Protein AF-A0A0V1N0D9-F1 (afdb_monomer)

Nearest PDB structures (foldseek):
  7c7a-assembly1_J  TM=7.549E-01  e=8.498E-12  Saccharomyces cerevisiae S288C
  7c7a-assembly1_I  TM=7.687E-01  e=1.050E-11  Saccharomyces cerevisiae S288C
  6ahu-assembly1_I  TM=8.203E-01  e=7.834E-11  Homo sapiens
  6k0b-assembly1_C  TM=7.118E-01  e=7.961E-06  Methanocaldococcus jannaschii DSM 2661
  3tq6-assembly1_A  TM=4.689E-01  e=1.453E-02  Homo sapiens

Organism: NCBI:txid268474

Secondary structure (DSSP, 8-state):
-----SS----EEEEEEEPTTS-HHHHHHHHHHHHHTS--SEEEEEEEE--------------------PPPPP-PPPHHHHTHHHHHTTT---EEEEEEEEEES-HHHHHHHHT-GGGGG-SEEEEEESSHHHHHHHHH-TT--EEE--TTTT-GGGS-THHHHHHHHTTPEEEEE-HHHHH-HHHHHHHHHHHHHHHHHH-STTEEEE--BSSGGG---HHHHHHHHHHTT--HHHHHHHTTHHHHHHHHHHHHH-SS--GGGGGS-GGGHHHHHHHHHHHHTTSHHHHHHHHHHHHTSSS-SS-HHHHHHHHHHHHHHHTSTT--S-GGG--GGGG--TT--HHHHHHHHHHHHHHH-SS--HHHHHHHHHHHHHHHHHHHS-PPPPPPPHHHHHHHHHHHHHHHH-TTS-HHHHHHHHHHHHHHS-HHHHHHHHHHHHHHHHHHHHHHHHHHHH-HHHHHHHHHHHHHHHHHHHHHHHHHTHHHHHHHHHHHHHHHHHH---HHHHHHHHHHHHHTS-HHHHHHHHHHHHHHHHHHHHHTT--

InterPro domains:
  IPR002738 RNase P subunit p30 [PF01876] (13-244)
  IPR002738 RNase P subunit p30 [PTHR13031] (11-255)
  IPR009071 High mobility group box domain [PF00505] (388-455)
  IPR009071 High mobility group box domain [PS50118] (388-456)
  IPR009071 High mobility group box domain [SM00398] (387-457)
  IPR016195 Polymerase/histidinol phosphatase-like [SSF89550] (31-251)
  IPR036910 High mobility group box domain superfamily [G3DSA:1.10.30.10] (383-483)
  IPR036910 High mobility group box domain superfamily [SSF47095] (384-471)

pLDDT: mean 74.98, std 19.04, range [25.58, 97.12]

Structure (mmCIF, N/CA/C/O backbone):
data_AF-A0A0V1N0D9-F1
#
_entry.id   AF-A0A0V1N0D9-F1
#
loop_
_atom_site.group_PDB
_atom_site.id
_atom_site.type_symbol
_atom_site.label_atom_id
_atom_site.label_alt_id
_atom_site.label_comp_id
_atom_site.label_asym_id
_atom_site.label_entity_id
_atom_site.label_seq_id
_atom_site.pdbx_PDB_ins_code
_atom_site.Cartn_x
_atom_site.Cartn_y
_atom_site.Cartn_z
_atom_site.occupancy
_atom_site.B_iso_or_equiv
_atom_site.auth_seq_id
_atom_site.auth_comp_id
_atom_site.auth_asym_id
_atom_site.auth_atom_id
_atom_site.pdbx_PDB_model_num
ATOM 1 N N . LEU A 1 1 ? 0.203 5.491 32.757 1.00 31.36 1 LEU A N 1
ATOM 2 C CA . LEU A 1 1 ? 0.077 4.025 32.574 1.00 31.36 1 LEU A CA 1
ATOM 3 C C . LEU A 1 1 ? -0.709 3.761 31.301 1.00 31.36 1 LEU A C 1
ATOM 5 O O . LEU A 1 1 ? -1.886 4.087 31.213 1.00 31.36 1 LEU A O 1
ATOM 9 N N . MET A 1 2 ? 0.040 3.353 30.282 1.00 25.98 2 MET A N 1
ATOM 10 C CA . MET A 1 2 ? -0.277 3.448 28.863 1.00 25.98 2 MET A CA 1
ATOM 11 C C . MET A 1 2 ? -1.434 2.546 28.423 1.00 25.98 2 MET A C 1
ATOM 13 O O . MET A 1 2 ? -1.544 1.393 28.830 1.00 25.98 2 MET A O 1
ATOM 17 N N . SER A 1 3 ? -2.256 3.102 27.534 1.00 25.58 3 SER A N 1
ATOM 18 C CA . SER A 1 3 ? -3.221 2.398 26.692 1.00 25.58 3 SER A CA 1
ATOM 19 C C . SER A 1 3 ? -2.537 1.243 25.946 1.00 25.58 3 SER A C 1
ATOM 21 O O . SER A 1 3 ? -1.648 1.484 25.131 1.00 25.58 3 SER A O 1
ATOM 23 N N . ARG A 1 4 ? -2.925 -0.011 26.218 1.00 31.84 4 ARG A N 1
ATOM 24 C CA . ARG A 1 4 ? -2.476 -1.191 25.462 1.00 31.84 4 ARG A CA 1
ATOM 25 C C . ARG A 1 4 ? -3.609 -1.747 24.592 1.00 31.84 4 ARG A C 1
ATOM 27 O O . ARG A 1 4 ? -4.513 -2.415 25.075 1.00 31.84 4 ARG A O 1
ATOM 34 N N . LYS A 1 5 ? -3.467 -1.410 23.306 1.00 32.38 5 LYS A N 1
ATOM 35 C CA . LYS A 1 5 ? -3.566 -2.243 22.094 1.00 32.38 5 LYS A CA 1
ATOM 36 C C . LYS A 1 5 ? -4.901 -2.935 21.779 1.00 32.38 5 LYS A C 1
ATOM 38 O O . LYS A 1 5 ? -5.139 -4.096 22.085 1.00 32.38 5 LYS A O 1
ATOM 43 N N . VAL A 1 6 ? -5.685 -2.193 20.991 1.00 32.34 6 VAL A N 1
ATOM 44 C CA . VAL A 1 6 ? -6.438 -2.671 19.819 1.00 32.34 6 VAL A CA 1
ATOM 45 C C . VAL A 1 6 ? -5.643 -3.762 19.086 1.00 32.34 6 VAL A C 1
ATOM 47 O O . VAL A 1 6 ? -4.434 -3.606 18.898 1.00 32.34 6 VAL A O 1
ATOM 50 N N . GLY A 1 7 ? -6.312 -4.843 18.670 1.00 34.78 7 GLY A N 1
ATOM 51 C CA . GLY A 1 7 ? -5.714 -5.901 17.851 1.00 34.78 7 GLY A CA 1
ATOM 52 C C . GLY A 1 7 ? -4.903 -5.299 16.702 1.00 34.78 7 GLY A C 1
ATOM 53 O O . GLY A 1 7 ? -5.405 -4.452 15.961 1.00 34.78 7 GLY A O 1
ATOM 54 N N . LYS A 1 8 ? -3.618 -5.658 16.620 1.00 49.31 8 LYS A N 1
ATOM 55 C CA . LYS A 1 8 ? -2.676 -5.036 15.689 1.00 49.31 8 LYS A CA 1
ATOM 56 C C . LYS A 1 8 ? -3.176 -5.195 14.255 1.00 49.31 8 LYS A C 1
ATOM 58 O O . LYS A 1 8 ? -3.289 -6.301 13.740 1.00 49.31 8 LYS A O 1
ATOM 63 N N . ASN A 1 9 ? -3.452 -4.073 13.604 1.00 59.94 9 ASN A N 1
ATOM 64 C CA . ASN A 1 9 ? -3.580 -4.019 12.156 1.00 59.94 9 ASN A CA 1
ATOM 65 C C . ASN A 1 9 ? -2.262 -4.522 11.541 1.00 59.94 9 ASN A C 1
ATOM 67 O O . ASN A 1 9 ? -1.198 -4.018 11.897 1.00 59.94 9 ASN A O 1
ATOM 71 N N . ASN A 1 10 ? -2.328 -5.496 10.631 1.00 81.19 10 ASN A N 1
ATOM 72 C CA . ASN A 1 10 ? -1.160 -6.100 9.979 1.00 81.19 10 ASN A CA 1
ATOM 73 C C . ASN A 1 10 ? -0.539 -5.162 8.916 1.00 81.19 10 ASN A C 1
ATOM 75 O O . ASN A 1 10 ? -0.524 -5.465 7.720 1.00 81.19 10 ASN A O 1
ATOM 79 N N . PHE A 1 11 ? -0.085 -3.981 9.338 1.00 92.06 11 PHE A N 1
ATOM 80 C CA . PHE A 1 11 ? 0.574 -3.007 8.472 1.00 92.06 11 PHE A CA 1
ATOM 81 C C . PHE A 1 11 ? 1.955 -3.501 8.047 1.00 92.06 11 PHE A C 1
ATOM 83 O O . PHE A 1 11 ? 2.671 -4.117 8.850 1.00 92.06 11 PHE A O 1
ATOM 90 N N . THR A 1 12 ? 2.305 -3.221 6.791 1.00 94.06 12 THR A N 1
ATOM 91 C CA . THR A 1 12 ? 3.515 -3.721 6.136 1.00 94.06 12 THR A CA 1
ATOM 92 C C . THR A 1 12 ? 4.251 -2.601 5.403 1.00 94.06 12 THR A C 1
ATOM 94 O O . THR A 1 12 ? 3.609 -1.811 4.716 1.00 94.06 12 THR A O 1
ATOM 97 N N . ASP A 1 13 ? 5.580 -2.566 5.512 1.00 96.25 13 ASP A N 1
ATOM 98 C CA . ASP A 1 13 ? 6.455 -1.749 4.658 1.00 96.25 13 ASP A CA 1
ATOM 99 C C . ASP A 1 13 ? 7.518 -2.645 4.006 1.00 96.25 13 ASP A C 1
ATOM 101 O O . ASP A 1 13 ? 8.289 -3.302 4.696 1.00 96.25 13 ASP A O 1
ATOM 105 N N . LEU A 1 14 ? 7.553 -2.709 2.675 1.00 96.31 14 LEU A N 1
ATOM 106 C CA . LEU A 1 14 ? 8.443 -3.617 1.945 1.00 96.31 14 LEU A CA 1
ATOM 107 C C . LEU A 1 14 ? 9.720 -2.947 1.410 1.00 96.31 14 LEU A C 1
ATOM 109 O O . LEU A 1 14 ? 10.366 -3.524 0.536 1.00 96.31 14 LEU A O 1
ATOM 113 N N . ASN A 1 15 ? 10.075 -1.733 1.843 1.00 95.62 15 ASN A N 1
ATOM 114 C CA . ASN A 1 15 ? 11.231 -1.023 1.289 1.00 95.62 15 ASN A CA 1
ATOM 115 C C . ASN A 1 15 ? 11.993 -0.197 2.335 1.00 95.62 15 ASN A C 1
ATOM 117 O O . ASN A 1 15 ? 12.006 1.029 2.277 1.00 95.62 15 ASN A O 1
ATOM 121 N N . ILE A 1 16 ? 12.663 -0.860 3.278 1.00 94.69 16 ILE A N 1
ATOM 122 C CA . ILE A 1 16 ? 13.696 -0.219 4.105 1.00 94.69 16 ILE A CA 1
ATOM 123 C C . ILE A 1 16 ? 15.035 -0.405 3.396 1.00 94.69 16 ILE A C 1
ATOM 125 O O . ILE A 1 16 ? 15.496 -1.531 3.239 1.00 94.69 16 ILE A O 1
ATOM 129 N N . LEU A 1 17 ? 15.646 0.680 2.935 1.00 91.50 17 LEU A N 1
ATOM 130 C CA . LEU A 1 17 ? 16.834 0.635 2.089 1.00 91.50 17 LEU A CA 1
ATOM 131 C C . LEU A 1 17 ? 18.103 0.397 2.920 1.00 91.50 17 LEU A C 1
ATOM 133 O O . LEU A 1 17 ? 18.441 1.210 3.777 1.00 91.50 17 LEU A O 1
ATOM 137 N N . TYR A 1 18 ? 18.834 -0.673 2.605 1.00 90.31 18 TYR A N 1
ATOM 138 C CA . TYR A 1 18 ? 20.176 -0.943 3.113 1.00 90.31 18 TYR A CA 1
ATOM 139 C C . TYR A 1 18 ? 21.231 -0.616 2.056 1.00 90.31 18 TYR A C 1
ATOM 141 O O . TYR A 1 18 ? 21.279 -1.240 0.991 1.00 90.31 18 TYR A O 1
ATOM 149 N N . LYS A 1 19 ? 22.107 0.350 2.352 1.00 81.25 19 LYS A N 1
ATOM 150 C CA . LYS A 1 19 ? 23.294 0.615 1.533 1.00 81.25 19 LYS A CA 1
ATOM 151 C C . LYS A 1 19 ? 24.470 -0.160 2.115 1.00 81.25 19 LYS A C 1
ATOM 153 O O . LYS A 1 19 ? 24.681 -0.149 3.319 1.00 81.25 19 LYS A O 1
ATOM 158 N N . GLN A 1 20 ? 25.281 -0.781 1.260 1.00 71.62 20 GLN A N 1
ATOM 159 C CA . GLN A 1 20 ? 26.414 -1.623 1.685 1.00 71.62 20 GLN A CA 1
ATOM 160 C C . GLN A 1 20 ? 27.439 -0.894 2.577 1.00 71.62 20 GLN A C 1
ATOM 162 O O . GLN A 1 20 ? 28.152 -1.539 3.336 1.00 71.62 20 GLN A O 1
ATOM 167 N N . ASN A 1 21 ? 27.499 0.439 2.497 1.00 72.81 21 ASN A N 1
ATOM 168 C CA . ASN A 1 21 ? 28.399 1.265 3.305 1.00 72.81 21 ASN A CA 1
ATOM 169 C C . ASN A 1 21 ? 27.766 1.754 4.620 1.00 72.81 21 ASN A C 1
ATOM 171 O O . ASN A 1 21 ? 28.446 2.419 5.399 1.00 72.81 21 ASN A O 1
ATOM 175 N N . ASP A 1 22 ? 26.480 1.482 4.852 1.00 73.94 22 ASP A N 1
ATOM 176 C CA . ASP A 1 22 ? 25.791 1.920 6.062 1.00 73.94 22 ASP A CA 1
ATOM 177 C C . ASP A 1 22 ? 26.130 0.994 7.233 1.00 73.94 22 ASP A C 1
ATOM 179 O O . ASP A 1 22 ? 26.269 -0.225 7.083 1.00 73.94 22 ASP A O 1
ATOM 183 N N . SER A 1 23 ? 26.229 1.580 8.427 1.00 81.06 23 SER A N 1
ATOM 184 C CA . SER A 1 23 ? 26.415 0.799 9.645 1.00 81.06 23 SER A CA 1
ATOM 185 C C . SER A 1 23 ? 25.159 -0.034 9.928 1.00 81.06 23 SER A C 1
ATOM 187 O O . SER A 1 23 ? 24.020 0.416 9.751 1.00 81.06 23 SER A O 1
ATOM 189 N N . ARG A 1 24 ? 25.373 -1.278 10.365 1.00 85.62 24 ARG A N 1
ATOM 190 C CA . ARG A 1 24 ? 24.313 -2.256 10.651 1.00 85.62 24 ARG A CA 1
ATOM 191 C C . ARG A 1 24 ? 23.290 -1.702 11.648 1.00 85.62 24 ARG A C 1
ATOM 193 O O . ARG A 1 24 ? 22.090 -1.942 11.514 1.00 85.62 24 ARG A O 1
ATOM 200 N N . GLU A 1 25 ? 23.754 -0.899 12.600 1.00 84.12 25 GLU A N 1
ATOM 201 C CA . GLU A 1 25 ? 22.953 -0.267 13.646 1.00 84.12 25 GLU A CA 1
ATOM 202 C C . GLU A 1 25 ? 21.859 0.658 13.084 1.00 84.12 25 GLU A C 1
ATOM 204 O O . GLU A 1 25 ? 20.765 0.742 13.654 1.00 84.12 25 GLU A O 1
ATOM 209 N N . PHE A 1 26 ? 22.093 1.322 11.947 1.00 85.25 26 PHE A N 1
ATOM 210 C CA . PHE A 1 26 ? 21.089 2.198 11.330 1.00 85.25 26 PHE A CA 1
ATOM 211 C C . PHE A 1 26 ? 19.885 1.420 10.794 1.00 85.25 26 PHE A C 1
ATOM 213 O O . PHE A 1 26 ? 18.738 1.831 10.985 1.00 85.25 26 PHE A O 1
ATOM 220 N N . ILE A 1 27 ? 20.117 0.258 10.187 1.00 88.75 27 ILE A N 1
ATOM 221 C CA . ILE A 1 27 ? 19.031 -0.590 9.684 1.00 88.75 27 ILE A CA 1
ATOM 222 C C . ILE A 1 27 ? 18.249 -1.195 10.842 1.00 88.75 27 ILE A C 1
ATOM 224 O O . ILE A 1 27 ? 17.020 -1.128 10.860 1.00 88.75 27 ILE A O 1
ATOM 228 N N . ILE A 1 28 ? 18.947 -1.705 11.857 1.00 88.56 28 ILE A N 1
ATOM 229 C CA . ILE A 1 28 ? 18.305 -2.283 13.041 1.00 88.56 28 ILE A CA 1
ATOM 230 C C . ILE A 1 28 ? 17.486 -1.234 13.798 1.00 88.56 28 ILE A C 1
ATOM 232 O O . ILE A 1 28 ? 16.351 -1.511 14.189 1.00 88.56 28 ILE A O 1
ATOM 236 N N . SER A 1 29 ? 18.004 -0.015 13.968 1.00 88.31 29 SER A N 1
ATOM 237 C CA . SER A 1 29 ? 17.246 1.077 14.594 1.00 88.31 29 SER A CA 1
ATOM 238 C C . SER A 1 29 ? 16.022 1.485 13.769 1.00 88.31 29 SER A C 1
ATOM 240 O O . SER A 1 29 ? 14.963 1.729 14.346 1.00 88.31 29 SER A O 1
ATOM 242 N N . THR A 1 30 ? 16.115 1.473 12.437 1.00 90.31 30 THR A N 1
ATOM 243 C CA . THR A 1 30 ? 14.974 1.738 11.544 1.00 90.31 30 THR A CA 1
ATOM 244 C C . THR A 1 30 ? 13.904 0.650 11.653 1.00 90.31 30 THR A C 1
ATOM 246 O O . THR A 1 30 ? 12.724 0.970 11.796 1.00 90.31 30 THR A O 1
ATOM 249 N N . ILE A 1 31 ? 14.292 -0.630 11.690 1.00 90.38 31 ILE A N 1
ATOM 250 C CA . ILE A 1 31 ? 13.365 -1.757 11.897 1.00 90.38 31 ILE A CA 1
ATOM 251 C C . ILE A 1 31 ? 12.680 -1.660 13.268 1.00 90.38 31 ILE A C 1
ATOM 253 O O . ILE A 1 31 ? 11.457 -1.796 13.365 1.00 90.38 31 ILE A O 1
ATOM 257 N N . LYS A 1 32 ? 13.451 -1.386 14.331 1.00 88.38 32 LYS A N 1
ATOM 258 C CA . LYS A 1 32 ? 12.915 -1.188 15.687 1.00 88.38 32 LYS A CA 1
ATOM 259 C C . LYS A 1 32 ? 11.910 -0.045 15.718 1.00 88.38 32 LYS A C 1
ATOM 261 O O . LYS A 1 32 ? 10.810 -0.234 16.227 1.00 88.38 32 LYS A O 1
ATOM 266 N N . PHE A 1 33 ? 12.245 1.097 15.125 1.00 89.06 33 PHE A N 1
ATOM 267 C CA . PHE A 1 33 ? 11.356 2.253 15.051 1.00 89.06 33 PHE A CA 1
ATOM 268 C C . PHE A 1 33 ? 10.057 1.939 14.294 1.00 89.06 33 PHE A C 1
ATOM 270 O O . PHE A 1 33 ? 8.966 2.237 14.783 1.00 89.06 33 PHE A O 1
ATOM 277 N N . ALA A 1 34 ? 10.153 1.265 13.142 1.00 90.12 34 ALA A N 1
ATOM 278 C CA . ALA A 1 34 ? 8.991 0.856 12.357 1.00 90.12 34 ALA A CA 1
ATOM 279 C C . ALA A 1 34 ? 8.013 0.004 13.182 1.00 90.12 34 ALA A C 1
ATOM 281 O O . ALA A 1 34 ? 6.801 0.220 13.145 1.00 90.12 34 ALA A O 1
ATOM 282 N N . PHE A 1 35 ? 8.529 -0.948 13.957 1.00 87.00 35 PHE A N 1
ATOM 283 C CA . PHE A 1 35 ? 7.692 -1.842 14.747 1.00 87.00 35 PHE A CA 1
ATOM 284 C C . PHE A 1 35 ? 7.197 -1.222 16.061 1.00 87.00 35 PHE A C 1
ATOM 286 O O . PHE A 1 35 ? 6.007 -1.306 16.375 1.00 87.00 35 PHE A O 1
ATOM 293 N N . GLN A 1 36 ? 8.102 -0.633 16.845 1.00 84.00 36 GLN A N 1
ATOM 294 C CA . GLN A 1 36 ? 7.837 -0.191 18.217 1.00 84.00 36 GLN A CA 1
ATOM 295 C C . GLN A 1 36 ? 7.061 1.127 18.250 1.00 84.00 36 GLN A C 1
ATOM 297 O O . GLN A 1 36 ? 6.089 1.233 18.999 1.00 84.00 36 GLN A O 1
ATOM 302 N N . GLU A 1 37 ? 7.446 2.083 17.402 1.00 85.75 37 GLU A N 1
ATOM 303 C CA . GLU A 1 37 ? 6.897 3.442 17.415 1.00 85.75 37 GLU A CA 1
ATOM 304 C C . GLU A 1 37 ? 5.781 3.619 16.381 1.00 85.75 37 GLU A C 1
ATOM 306 O O . GLU A 1 37 ? 4.728 4.175 16.686 1.00 85.75 37 GLU A O 1
ATOM 311 N N . LEU A 1 38 ? 5.972 3.115 15.155 1.00 87.50 38 LEU A N 1
ATOM 312 C CA . LEU A 1 38 ? 5.009 3.327 14.064 1.00 87.50 38 LEU A CA 1
ATOM 313 C C . LEU A 1 38 ? 3.923 2.245 13.974 1.00 87.50 38 LEU A C 1
ATOM 315 O O . LEU A 1 38 ? 2.852 2.491 13.415 1.00 87.50 38 LEU A O 1
ATOM 319 N N . GLY A 1 39 ? 4.168 1.056 14.527 1.00 87.06 39 GLY A N 1
ATOM 320 C CA . GLY A 1 39 ? 3.199 -0.040 14.558 1.00 87.06 39 GLY A CA 1
ATOM 321 C C . GLY A 1 39 ? 3.146 -0.903 13.293 1.00 87.06 39 GLY A C 1
ATOM 322 O O . GLY A 1 39 ? 2.126 -1.554 13.051 1.00 87.06 39 GLY A O 1
ATOM 323 N N . TYR A 1 40 ? 4.216 -0.942 12.493 1.00 89.31 40 TYR A N 1
ATOM 324 C CA . TYR A 1 40 ? 4.366 -1.944 11.434 1.00 89.31 40 TYR A CA 1
ATOM 325 C C . TYR A 1 40 ? 4.567 -3.333 12.041 1.00 89.31 40 TYR A C 1
ATOM 327 O O . TYR A 1 40 ? 5.259 -3.501 13.036 1.00 89.31 40 TYR A O 1
ATOM 335 N N . SER A 1 41 ? 3.948 -4.347 11.443 1.00 87.81 41 SER A N 1
ATOM 336 C CA . SER A 1 41 ? 4.044 -5.748 11.890 1.00 87.81 41 SER A CA 1
ATOM 337 C C . SER A 1 41 ? 4.952 -6.592 10.999 1.00 87.81 41 SER A C 1
ATOM 339 O O . SER A 1 41 ? 5.417 -7.661 11.386 1.00 87.81 41 SER A O 1
ATOM 341 N N . THR A 1 42 ? 5.168 -6.133 9.770 1.00 90.88 42 THR A N 1
ATOM 342 C CA . THR A 1 42 ? 5.973 -6.809 8.762 1.00 90.88 42 THR A CA 1
ATOM 343 C C . THR A 1 42 ? 6.798 -5.761 8.033 1.00 90.88 42 THR A C 1
ATOM 345 O O . THR A 1 42 ? 6.260 -4.727 7.634 1.00 90.88 42 THR A O 1
ATOM 348 N N . VAL A 1 43 ? 8.093 -6.014 7.879 1.00 94.12 43 VAL A N 1
ATOM 349 C CA . VAL A 1 43 ? 9.003 -5.129 7.150 1.00 94.12 43 VAL A CA 1
ATOM 350 C C . VAL A 1 43 ? 9.880 -5.919 6.184 1.00 94.12 43 VAL A C 1
ATOM 352 O O . VAL A 1 43 ? 10.124 -7.103 6.419 1.00 94.12 43 VAL A O 1
ATOM 355 N N . ALA A 1 44 ? 10.374 -5.287 5.119 1.00 95.38 44 ALA A N 1
ATOM 356 C CA . ALA A 1 44 ? 11.413 -5.873 4.273 1.00 95.38 44 ALA A CA 1
ATOM 357 C C . ALA A 1 44 ? 12.635 -4.957 4.139 1.00 95.38 44 ALA A C 1
ATOM 359 O O . ALA A 1 44 ? 12.500 -3.758 3.889 1.00 95.38 44 ALA A O 1
ATOM 360 N N . VAL A 1 45 ? 13.823 -5.547 4.282 1.00 94.94 45 VAL A N 1
ATOM 361 C CA . VAL A 1 45 ? 15.111 -4.879 4.081 1.00 94.94 45 VAL A CA 1
ATOM 362 C C . VAL A 1 45 ? 15.521 -5.049 2.623 1.00 94.94 45 VAL A C 1
ATOM 364 O O . VAL A 1 45 ? 15.733 -6.166 2.155 1.00 94.94 45 VAL A O 1
ATOM 367 N N . ASN A 1 46 ? 15.596 -3.935 1.906 1.00 94.94 46 ASN A N 1
ATOM 368 C CA . ASN A 1 46 ? 15.903 -3.852 0.489 1.00 94.94 46 ASN A CA 1
ATOM 369 C C . ASN A 1 46 ? 17.397 -3.584 0.263 1.00 94.94 46 ASN A C 1
ATOM 371 O O . ASN A 1 46 ? 17.909 -2.552 0.692 1.00 94.94 46 ASN A O 1
ATOM 375 N N . CYS A 1 47 ? 18.068 -4.471 -0.469 1.00 92.25 47 CYS A N 1
ATOM 376 C CA . CYS A 1 47 ? 19.382 -4.226 -1.057 1.00 92.25 47 CYS A CA 1
ATOM 377 C C . CYS A 1 47 ? 19.211 -3.804 -2.519 1.00 92.25 47 CYS A C 1
ATOM 379 O O . CYS A 1 47 ? 18.403 -4.385 -3.243 1.00 92.25 47 CYS A O 1
ATOM 381 N N . GLU A 1 48 ? 20.006 -2.848 -2.991 1.00 89.56 48 GLU A N 1
ATOM 382 C CA . GLU A 1 48 ? 19.929 -2.401 -4.384 1.00 89.56 48 GLU A CA 1
ATOM 383 C C . GLU A 1 48 ? 21.164 -2.763 -5.180 1.00 89.56 48 GLU A C 1
ATOM 385 O O . GLU A 1 48 ? 22.295 -2.501 -4.768 1.00 89.56 48 GLU A O 1
ATOM 390 N N . GLN A 1 49 ? 20.926 -3.305 -6.370 1.00 85.81 49 GLN A N 1
ATOM 391 C CA . GLN A 1 49 ? 21.948 -3.440 -7.387 1.00 85.81 49 GLN A CA 1
ATOM 392 C C . GLN A 1 49 ? 21.787 -2.309 -8.403 1.00 85.81 49 GLN A C 1
ATOM 394 O O . GLN A 1 49 ? 20.936 -2.367 -9.292 1.00 85.81 49 GLN A O 1
ATOM 399 N N . LEU A 1 50 ? 22.624 -1.279 -8.260 1.00 78.25 50 LEU A N 1
ATOM 400 C CA . LEU A 1 50 ? 22.628 -0.119 -9.149 1.00 78.25 50 LEU A CA 1
ATOM 401 C C . LEU A 1 50 ? 23.290 -0.424 -10.499 1.00 78.25 50 LEU A C 1
ATOM 403 O O . LEU A 1 50 ? 24.177 -1.280 -10.617 1.00 78.25 50 LEU A O 1
ATOM 407 N N . TYR A 1 51 ? 22.871 0.344 -11.503 1.00 65.94 51 TYR A N 1
ATOM 408 C CA . TYR A 1 51 ? 23.433 0.360 -12.846 1.00 65.94 51 TYR A CA 1
ATOM 409 C C . TYR A 1 51 ? 24.766 1.130 -12.859 1.00 65.94 51 TYR A C 1
ATOM 411 O O . TYR A 1 51 ? 24.795 2.345 -12.664 1.00 65.94 51 TYR A O 1
ATOM 419 N N . SER A 1 52 ? 25.895 0.446 -13.075 1.00 48.41 52 SER A N 1
ATOM 420 C CA . SER A 1 52 ? 27.199 1.107 -13.200 1.00 48.41 52 SER A CA 1
ATOM 421 C C . SER A 1 52 ? 27.400 1.621 -14.628 1.00 48.41 52 SER A C 1
ATOM 423 O O . SER A 1 52 ? 27.846 0.876 -15.502 1.00 48.41 52 SER A O 1
ATOM 425 N N . TYR A 1 53 ? 27.109 2.895 -14.883 1.00 40.22 53 TYR A N 1
ATOM 426 C CA . TYR A 1 53 ? 27.577 3.555 -16.102 1.00 40.22 53 TYR A CA 1
ATOM 427 C C . TYR A 1 53 ? 28.976 4.115 -15.839 1.00 40.22 53 TYR A C 1
ATOM 429 O O . TYR A 1 53 ? 29.130 5.161 -15.211 1.00 40.22 53 TYR A O 1
ATOM 437 N N . ALA A 1 54 ? 30.021 3.427 -16.295 1.00 31.88 54 ALA A N 1
ATOM 438 C CA . ALA A 1 54 ? 31.338 4.046 -16.366 1.00 31.88 54 ALA A CA 1
ATOM 439 C C . ALA A 1 54 ? 31.298 5.109 -17.480 1.00 31.88 54 ALA A C 1
ATOM 441 O O . ALA A 1 54 ? 31.524 4.794 -18.646 1.00 31.88 54 ALA A O 1
ATOM 442 N N . LYS A 1 55 ? 30.983 6.370 -17.147 1.00 29.42 55 LYS A N 1
ATOM 443 C CA . LYS A 1 55 ? 31.272 7.490 -18.053 1.00 29.42 55 LYS A CA 1
ATOM 444 C C . LYS A 1 55 ? 32.789 7.635 -18.131 1.00 29.42 55 LYS A C 1
ATOM 446 O O . LYS A 1 55 ? 33.423 8.157 -17.219 1.00 29.42 55 LYS A O 1
ATOM 451 N N . SER A 1 56 ? 33.375 7.163 -19.226 1.00 36.72 56 SER A N 1
ATOM 452 C CA . SER A 1 56 ? 34.732 7.526 -19.616 1.00 36.72 56 SER A CA 1
ATOM 453 C C . SER A 1 56 ? 34.745 8.996 -20.039 1.00 36.72 56 SER A C 1
ATOM 455 O O . SER A 1 56 ? 34.556 9.327 -21.206 1.00 36.72 56 SER A O 1
ATOM 457 N N . SER A 1 57 ? 34.953 9.891 -19.086 1.00 33.16 57 SER A N 1
ATOM 458 C CA . SER A 1 57 ? 35.353 11.267 -19.375 1.00 33.16 57 SER A CA 1
ATOM 459 C C . SER A 1 57 ? 36.318 11.727 -18.294 1.00 33.16 57 SER A C 1
ATOM 461 O O . SER A 1 57 ? 35.957 12.481 -17.397 1.00 33.16 57 SER A O 1
ATOM 463 N N . ASN A 1 58 ? 37.510 11.134 -18.313 1.00 30.92 58 ASN A N 1
ATOM 464 C CA . ASN A 1 58 ? 38.785 11.844 -18.254 1.00 30.92 58 ASN A CA 1
ATOM 465 C C . ASN A 1 58 ? 39.921 10.820 -18.317 1.00 30.92 58 ASN A C 1
ATOM 467 O O . ASN A 1 58 ? 40.007 9.889 -17.515 1.00 30.92 58 ASN A O 1
ATOM 471 N N . ALA A 1 59 ? 40.762 10.983 -19.335 1.00 41.22 59 ALA A N 1
ATOM 472 C CA . ALA A 1 59 ? 42.034 10.301 -19.449 1.00 41.22 59 ALA A CA 1
ATOM 473 C C . ALA A 1 59 ? 42.935 10.687 -18.264 1.00 41.22 59 ALA A C 1
ATOM 475 O O . ALA A 1 59 ? 42.862 11.807 -17.767 1.00 41.22 59 ALA A O 1
ATOM 476 N N . ALA A 1 60 ? 43.799 9.749 -17.872 1.00 37.47 60 ALA A N 1
ATOM 477 C CA . ALA A 1 60 ? 44.781 9.840 -16.791 1.00 37.47 60 ALA A CA 1
ATOM 478 C C . ALA A 1 60 ? 44.232 9.688 -15.358 1.00 37.47 60 ALA A C 1
ATOM 480 O O . ALA A 1 60 ? 44.197 10.641 -14.594 1.00 37.47 60 ALA A O 1
ATOM 481 N N . CYS A 1 61 ? 43.905 8.452 -14.954 1.00 28.42 61 CYS A N 1
ATOM 482 C CA . CYS A 1 61 ? 44.476 7.848 -13.739 1.00 28.42 61 CYS A CA 1
ATOM 483 C C . CYS A 1 61 ? 44.032 6.382 -13.572 1.00 28.42 61 CYS A C 1
ATOM 485 O O . CYS A 1 61 ? 42.855 6.077 -13.415 1.00 28.42 61 CYS A O 1
ATOM 487 N N . SER A 1 62 ? 45.023 5.497 -13.473 1.00 28.92 62 SER A N 1
ATOM 488 C CA . SER A 1 62 ? 44.988 4.187 -12.810 1.00 28.92 62 SER A CA 1
ATOM 489 C C . SER A 1 62 ? 44.156 3.046 -13.420 1.00 28.92 62 SER A C 1
ATOM 491 O O . SER A 1 62 ? 42.933 3.055 -13.511 1.00 28.92 62 SER A O 1
ATOM 493 N N . LYS A 1 63 ? 44.880 1.959 -13.707 1.00 29.83 63 LYS A N 1
ATOM 494 C CA . LYS A 1 63 ? 44.394 0.580 -13.786 1.00 29.83 63 LYS A CA 1
ATOM 495 C C . LYS A 1 63 ? 43.701 0.190 -12.464 1.00 29.83 63 LYS A C 1
ATOM 497 O O . LYS A 1 63 ? 44.292 -0.495 -11.635 1.00 29.83 63 LYS A O 1
ATOM 502 N N . ARG A 1 64 ? 42.460 0.616 -12.231 1.00 31.16 64 ARG A N 1
ATOM 503 C CA . ARG A 1 64 ? 41.579 0.020 -11.217 1.00 31.16 64 ARG A CA 1
ATOM 504 C C . ARG A 1 64 ? 40.557 -0.849 -11.938 1.00 31.16 64 ARG A C 1
ATOM 506 O O . ARG A 1 64 ? 39.800 -0.373 -12.774 1.00 31.16 64 ARG A O 1
ATOM 513 N N . LYS A 1 65 ? 40.651 -2.154 -11.661 1.00 32.28 65 LYS A N 1
ATOM 514 C CA . LYS A 1 65 ? 39.788 -3.254 -12.113 1.00 32.28 65 LYS A CA 1
ATOM 515 C C . LYS A 1 65 ? 38.367 -2.794 -12.461 1.00 32.28 65 LYS A C 1
ATOM 517 O O . LYS A 1 65 ? 37.696 -2.203 -11.622 1.00 32.28 65 LYS A O 1
ATOM 522 N N . ARG A 1 66 ? 37.887 -3.196 -13.644 1.00 34.44 66 ARG A N 1
ATOM 523 C CA . ARG A 1 66 ? 36.457 -3.412 -13.923 1.00 34.44 66 ARG A CA 1
ATOM 524 C C . ARG A 1 66 ? 35.883 -4.290 -12.799 1.00 34.44 66 ARG A C 1
ATOM 526 O O . ARG A 1 66 ? 36.003 -5.509 -12.861 1.00 34.44 66 ARG A O 1
ATOM 533 N N . GLN A 1 67 ? 35.330 -3.697 -11.746 1.00 39.31 67 GLN A N 1
ATOM 534 C CA . GLN A 1 67 ? 34.509 -4.424 -10.783 1.00 39.31 67 GLN A CA 1
ATOM 535 C C . GLN A 1 67 ? 33.131 -4.570 -11.418 1.00 39.31 67 GLN A C 1
ATOM 537 O O . GLN A 1 67 ? 32.320 -3.650 -11.426 1.00 39.31 67 GLN A O 1
ATOM 542 N N . GLN A 1 68 ? 32.923 -5.727 -12.037 1.00 43.56 68 GLN A N 1
ATOM 543 C CA . GLN A 1 68 ? 31.616 -6.224 -12.431 1.00 43.56 68 GLN A CA 1
ATOM 544 C C . GLN A 1 68 ? 30.759 -6.234 -11.160 1.00 43.56 68 GLN A C 1
ATOM 546 O O . GLN A 1 68 ? 31.078 -6.959 -10.221 1.00 43.56 68 GLN A O 1
ATOM 551 N N . SER A 1 69 ? 29.762 -5.352 -11.064 1.00 57.59 69 SER A N 1
ATOM 552 C CA . SER A 1 69 ? 28.964 -5.218 -9.846 1.00 57.59 69 SER A CA 1
ATOM 553 C C . SER A 1 69 ? 28.168 -6.508 -9.622 1.00 57.59 69 SER A C 1
ATOM 555 O O . SER A 1 69 ? 27.238 -6.833 -10.364 1.00 57.59 69 SER A O 1
ATOM 557 N N . SER A 1 70 ? 28.622 -7.316 -8.669 1.00 74.38 70 SER A N 1
ATOM 558 C CA . SER A 1 70 ? 27.991 -8.570 -8.269 1.00 74.38 70 SER A CA 1
ATOM 559 C C . SER A 1 70 ? 26.771 -8.284 -7.400 1.00 74.38 70 SER A C 1
ATOM 561 O O . SER A 1 70 ? 26.813 -7.367 -6.582 1.00 74.38 70 SER A O 1
ATOM 563 N N . VAL A 1 71 ? 25.720 -9.096 -7.547 1.00 84.25 71 VAL A N 1
ATOM 564 C CA . VAL A 1 71 ? 24.511 -9.029 -6.710 1.00 84.25 71 VAL A CA 1
ATOM 565 C C . VAL A 1 71 ? 24.908 -9.062 -5.223 1.00 84.25 71 VAL A C 1
ATOM 567 O O . VAL A 1 71 ? 25.694 -9.938 -4.857 1.00 84.25 71 VAL A O 1
ATOM 570 N N . PRO A 1 72 ? 24.417 -8.130 -4.379 1.00 88.31 72 PRO A N 1
ATOM 571 C CA . PRO A 1 72 ? 24.712 -8.131 -2.948 1.00 88.31 72 PRO A CA 1
ATOM 572 C C . PRO A 1 72 ? 24.197 -9.384 -2.245 1.00 88.31 72 PRO A C 1
ATOM 574 O O . PRO A 1 72 ? 23.265 -10.038 -2.710 1.00 88.31 72 PRO A O 1
ATOM 577 N N . GLU A 1 73 ? 24.771 -9.686 -1.082 1.00 87.50 73 GLU A N 1
ATOM 578 C CA . GLU A 1 73 ? 24.175 -10.660 -0.173 1.00 87.50 73 GLU A CA 1
ATOM 579 C C . GLU A 1 73 ? 22.986 -10.043 0.592 1.00 87.50 73 GLU A C 1
ATOM 581 O O . GLU A 1 73 ? 22.975 -8.835 0.872 1.00 87.50 73 GLU A O 1
ATOM 586 N N . PRO A 1 74 ? 21.959 -10.845 0.932 1.00 89.62 74 PRO A N 1
ATOM 587 C CA . PRO A 1 74 ? 20.852 -10.387 1.762 1.00 89.62 74 PRO A CA 1
ATOM 588 C C . PRO A 1 74 ? 21.318 -9.915 3.140 1.00 89.62 74 PRO A C 1
ATOM 590 O O . PRO A 1 74 ? 22.142 -10.558 3.788 1.00 89.62 74 PRO A O 1
ATOM 593 N N . PHE A 1 75 ? 20.724 -8.829 3.634 1.00 86.38 75 PHE A N 1
ATOM 594 C CA . PHE A 1 75 ? 20.929 -8.407 5.015 1.00 86.38 75 PHE A CA 1
ATOM 595 C C . PHE A 1 75 ? 20.240 -9.391 5.968 1.00 86.38 75 PHE A C 1
ATOM 597 O O . PHE A 1 75 ? 19.011 -9.479 6.005 1.00 86.38 75 PHE A O 1
ATOM 604 N N . VAL A 1 76 ? 21.033 -10.131 6.742 1.00 84.88 76 VAL A N 1
ATOM 605 C CA . VAL A 1 76 ? 20.523 -11.069 7.748 1.00 84.88 76 VAL A CA 1
ATOM 606 C C . VAL A 1 76 ? 20.330 -10.334 9.067 1.00 84.88 76 VAL A C 1
ATOM 608 O O . VAL A 1 76 ? 21.275 -9.755 9.606 1.00 84.88 76 VAL A O 1
ATOM 611 N N . VAL A 1 77 ? 19.107 -10.373 9.590 1.00 82.75 77 VAL A N 1
ATOM 612 C CA . VAL A 1 77 ? 18.745 -9.791 10.885 1.00 82.75 77 VAL A CA 1
ATOM 613 C C . VAL A 1 77 ? 18.844 -10.862 11.959 1.00 82.75 77 VAL A C 1
ATOM 615 O O . VAL A 1 77 ? 18.193 -11.899 11.845 1.00 82.75 77 VAL A O 1
ATOM 618 N N . ASP A 1 78 ? 19.639 -10.614 12.998 1.00 76.69 78 ASP A N 1
ATOM 619 C CA . ASP A 1 78 ? 19.712 -11.523 14.140 1.00 76.69 78 ASP A CA 1
ATOM 620 C C . ASP A 1 78 ? 18.488 -11.298 15.059 1.00 76.69 78 ASP A C 1
ATOM 622 O O . ASP A 1 78 ? 18.232 -10.160 15.472 1.00 76.69 78 ASP A O 1
ATOM 626 N N . PRO A 1 79 ? 17.716 -12.349 15.399 1.00 70.88 79 PRO A N 1
ATOM 627 C CA . PRO A 1 79 ? 16.609 -12.280 16.357 1.00 70.88 79 PRO A CA 1
ATOM 628 C C . PRO A 1 79 ? 16.951 -11.619 17.700 1.00 70.88 79 PRO A C 1
ATOM 630 O O . PRO A 1 79 ? 16.092 -10.980 18.317 1.00 70.88 79 PRO A O 1
ATOM 633 N N . THR A 1 80 ? 18.193 -11.770 18.163 1.00 72.69 80 THR A N 1
ATOM 634 C CA . THR A 1 80 ? 18.651 -11.241 19.455 1.00 72.69 80 THR A CA 1
ATOM 635 C C . THR A 1 80 ? 18.827 -9.724 19.432 1.00 72.69 80 THR A C 1
ATOM 637 O O . THR A 1 80 ? 18.524 -9.056 20.419 1.00 72.69 80 THR A O 1
ATOM 640 N N . GLU A 1 81 ? 19.205 -9.147 18.287 1.00 74.31 81 GLU A N 1
ATOM 641 C CA . GLU A 1 81 ? 19.418 -7.704 18.131 1.00 74.31 81 GLU A CA 1
ATOM 642 C C . GLU A 1 81 ? 18.119 -6.900 18.300 1.00 74.31 81 GLU A C 1
ATOM 644 O O . GLU A 1 81 ? 18.158 -5.733 18.701 1.00 74.31 81 GLU A O 1
ATOM 649 N N . ILE A 1 82 ? 16.962 -7.506 18.004 1.00 71.94 82 ILE A N 1
ATOM 650 C CA . ILE A 1 82 ? 15.637 -6.864 18.059 1.00 71.94 82 ILE A CA 1
ATOM 651 C C . ILE A 1 82 ? 14.862 -7.228 19.340 1.00 71.94 82 ILE A C 1
ATOM 653 O O . ILE A 1 82 ? 13.851 -6.590 19.632 1.00 71.94 82 ILE A O 1
ATOM 657 N N . ASP A 1 83 ? 15.370 -8.175 20.138 1.00 70.06 83 ASP A N 1
ATOM 658 C CA . ASP A 1 83 ? 14.709 -8.710 21.337 1.00 70.06 83 ASP A CA 1
ATOM 659 C C . ASP A 1 83 ? 13.293 -9.235 21.030 1.00 70.06 83 ASP A C 1
ATOM 661 O O . ASP A 1 83 ? 12.283 -8.822 21.603 1.00 70.06 83 ASP A O 1
ATOM 665 N N . LEU A 1 84 ? 13.209 -10.158 20.065 1.00 68.25 84 LEU A N 1
ATOM 666 C CA . LEU A 1 84 ? 11.933 -10.746 19.641 1.00 68.25 84 LEU A CA 1
ATOM 667 C C . LEU A 1 84 ? 11.208 -11.482 20.784 1.00 68.25 84 LEU A C 1
ATOM 669 O O . LEU A 1 84 ? 9.980 -11.500 20.815 1.00 68.25 84 LEU A O 1
ATOM 673 N N . LEU A 1 85 ? 11.938 -12.018 21.767 1.00 62.19 85 LEU A N 1
ATOM 674 C CA . LEU A 1 85 ? 11.377 -12.743 22.915 1.00 62.19 85 LEU A CA 1
ATOM 675 C C . LEU A 1 85 ? 10.524 -11.835 23.817 1.00 62.19 85 LEU A C 1
ATOM 677 O O . LEU A 1 85 ? 9.432 -12.216 24.262 1.00 62.19 85 LEU A O 1
ATOM 681 N N . SER A 1 86 ? 10.969 -10.597 24.062 1.00 62.75 86 SER A N 1
ATOM 682 C CA . SER A 1 86 ? 10.167 -9.640 24.831 1.00 62.75 86 SER A CA 1
ATOM 683 C C . SER A 1 86 ? 8.946 -9.131 24.058 1.00 62.75 86 SER A C 1
ATOM 685 O O . SER A 1 86 ? 7.985 -8.658 24.670 1.00 62.75 86 SER A O 1
ATOM 687 N N . LEU A 1 87 ? 8.943 -9.258 22.728 1.00 65.06 87 LEU A N 1
ATOM 688 C CA . LEU A 1 87 ? 7.791 -8.964 21.875 1.00 65.06 87 LEU A CA 1
ATOM 689 C C . LEU A 1 87 ? 6.782 -10.114 21.880 1.00 65.06 87 LEU A C 1
ATOM 691 O O . LEU A 1 87 ? 5.584 -9.878 22.058 1.00 65.06 87 LEU A O 1
ATOM 695 N N . GLU A 1 88 ? 7.261 -11.351 21.774 1.00 64.31 88 GLU A N 1
ATOM 696 C CA . GLU A 1 88 ? 6.424 -12.551 21.793 1.00 64.31 88 GLU A CA 1
ATOM 697 C C . GLU A 1 88 ? 5.702 -12.730 23.127 1.00 64.31 88 GLU A C 1
ATOM 699 O O . GLU A 1 88 ? 4.500 -12.996 23.142 1.00 64.31 88 GLU A O 1
ATOM 704 N N . SER A 1 89 ? 6.383 -12.472 24.248 1.00 60.91 89 SER A N 1
ATOM 705 C CA . SER A 1 89 ? 5.761 -12.469 25.583 1.00 60.91 89 SER A CA 1
ATOM 706 C C . SER A 1 89 ? 4.643 -11.426 25.738 1.00 60.91 89 SER A C 1
ATOM 708 O O . SER A 1 89 ? 3.777 -11.564 26.600 1.00 60.91 89 SER A O 1
ATOM 710 N N . ARG A 1 90 ? 4.609 -10.396 24.878 1.00 62.22 90 ARG A N 1
ATOM 711 C CA . ARG A 1 90 ? 3.536 -9.386 24.805 1.00 62.22 90 ARG A CA 1
ATOM 712 C C . ARG A 1 90 ? 2.447 -9.743 23.785 1.00 62.22 90 ARG A C 1
ATOM 714 O O . ARG A 1 90 ? 1.529 -8.948 23.589 1.00 62.22 90 ARG A O 1
ATOM 721 N N . GLY A 1 91 ? 2.536 -10.907 23.136 1.00 64.06 91 GLY A N 1
ATOM 722 C CA . GLY A 1 91 ? 1.622 -11.346 22.078 1.00 64.06 91 GLY A CA 1
ATOM 723 C C . GLY A 1 91 ? 1.856 -10.651 20.734 1.00 64.06 91 GLY A C 1
ATOM 724 O O . GLY A 1 91 ? 0.954 -10.594 19.898 1.00 64.06 91 GLY A O 1
ATOM 725 N N . GLU A 1 92 ? 3.040 -10.080 20.517 1.00 67.25 92 GLU A N 1
ATOM 726 C CA . GLU A 1 92 ? 3.369 -9.299 19.330 1.00 67.25 92 GLU A CA 1
ATOM 727 C C . GLU A 1 92 ? 4.415 -10.018 18.477 1.00 67.25 92 GLU A C 1
ATOM 729 O O . GLU A 1 92 ? 5.422 -10.481 18.994 1.00 67.25 92 GLU A O 1
ATOM 734 N N . ARG A 1 93 ? 4.201 -10.082 17.157 1.00 74.00 93 ARG A N 1
ATOM 735 C CA . ARG A 1 93 ? 5.147 -10.702 16.218 1.00 74.00 93 ARG A CA 1
ATOM 736 C C . ARG A 1 93 ? 5.598 -9.694 15.168 1.00 74.00 93 ARG A C 1
ATOM 738 O O . ARG A 1 93 ? 4.759 -9.000 14.592 1.00 74.00 93 ARG A O 1
ATOM 745 N N . LEU A 1 94 ? 6.908 -9.621 14.947 1.00 82.62 94 LEU A N 1
ATOM 746 C CA . LEU A 1 94 ? 7.541 -8.875 13.862 1.00 82.62 94 LEU A CA 1
ATOM 747 C C . LEU A 1 94 ? 8.069 -9.879 12.839 1.00 82.62 94 LEU A C 1
ATOM 749 O O . LEU A 1 94 ? 8.791 -10.799 13.208 1.00 82.62 94 LEU A O 1
ATOM 753 N N . ARG A 1 95 ? 7.732 -9.686 11.564 1.00 86.38 95 ARG A N 1
ATOM 754 C CA . ARG A 1 95 ? 8.328 -10.447 10.458 1.00 86.38 95 ARG A CA 1
ATOM 755 C C . ARG A 1 95 ? 9.244 -9.550 9.645 1.00 86.38 95 ARG A C 1
ATOM 757 O O . ARG A 1 95 ? 8.846 -8.442 9.286 1.00 86.38 95 ARG A O 1
ATOM 764 N N . VAL A 1 96 ? 10.442 -10.042 9.351 1.00 89.88 96 VAL A N 1
ATOM 765 C CA . VAL A 1 96 ? 11.431 -9.333 8.541 1.00 89.88 96 VAL A CA 1
ATOM 766 C C . VAL A 1 96 ? 11.746 -10.170 7.311 1.00 89.88 96 VAL A C 1
ATOM 768 O O . VAL A 1 96 ? 12.119 -11.331 7.438 1.00 89.88 96 VAL A O 1
ATOM 771 N N . PHE A 1 97 ? 11.589 -9.569 6.137 1.00 92.62 97 PHE A N 1
ATOM 772 C CA . PHE A 1 97 ? 11.890 -10.184 4.849 1.00 92.62 97 PHE A CA 1
ATOM 773 C C . PHE A 1 97 ? 13.116 -9.530 4.211 1.00 92.62 97 PHE A C 1
ATOM 775 O O . PHE A 1 97 ? 13.412 -8.355 4.424 1.00 92.62 97 PHE A O 1
ATOM 782 N N . SER A 1 98 ? 13.816 -10.291 3.387 1.00 93.56 98 SER A N 1
ATOM 783 C CA . SER A 1 98 ? 14.896 -9.827 2.529 1.00 93.56 98 SER A CA 1
ATOM 784 C C . SER A 1 98 ? 14.357 -9.477 1.146 1.00 93.56 98 SER A C 1
ATOM 786 O O . SER A 1 98 ? 13.589 -10.228 0.540 1.00 93.56 98 SER A O 1
ATOM 788 N N . ARG A 1 99 ? 14.772 -8.328 0.622 1.00 95.44 99 ARG A N 1
ATOM 789 C CA . ARG A 1 99 ? 14.371 -7.835 -0.691 1.00 95.44 99 ARG A CA 1
ATOM 790 C C . ARG A 1 99 ? 15.594 -7.410 -1.502 1.00 95.44 99 ARG A C 1
ATOM 792 O O . ARG A 1 99 ? 16.516 -6.807 -0.962 1.00 95.44 99 ARG A O 1
ATOM 799 N N . LEU A 1 100 ? 15.571 -7.681 -2.803 1.00 94.81 100 LEU A N 1
ATOM 800 C CA . LEU A 1 100 ? 16.547 -7.190 -3.774 1.00 94.81 100 LEU A CA 1
ATOM 801 C C . LEU A 1 100 ? 15.845 -6.335 -4.827 1.00 94.81 100 LEU A C 1
ATOM 803 O O . LEU A 1 100 ? 14.891 -6.800 -5.444 1.00 94.81 100 LEU A O 1
ATOM 807 N N . THR A 1 101 ? 16.338 -5.123 -5.073 1.00 94.81 101 THR A N 1
ATOM 808 C CA . THR A 1 101 ? 15.904 -4.282 -6.198 1.00 94.81 101 THR A CA 1
ATOM 809 C C . THR A 1 101 ? 16.991 -4.214 -7.267 1.00 94.81 101 THR A C 1
ATOM 811 O O . THR A 1 101 ? 18.121 -3.805 -6.996 1.00 94.81 101 THR A O 1
ATOM 814 N N . LEU A 1 102 ? 16.645 -4.606 -8.494 1.00 92.88 102 LEU A N 1
ATOM 815 C CA . LEU A 1 102 ? 17.526 -4.564 -9.661 1.00 92.88 102 LEU A CA 1
ATOM 816 C C . LEU A 1 102 ? 17.196 -3.343 -10.523 1.00 92.88 102 LEU A C 1
ATOM 818 O O . LEU A 1 102 ? 16.110 -3.276 -11.097 1.00 92.88 102 LEU A O 1
ATOM 822 N N . VAL A 1 103 ? 18.125 -2.395 -10.647 1.00 90.56 103 VAL A N 1
ATOM 823 C CA . VAL A 1 103 ? 17.959 -1.223 -11.523 1.00 90.56 103 VAL A CA 1
ATOM 824 C C . VAL A 1 103 ? 18.597 -1.519 -12.879 1.00 90.56 103 VAL A C 1
ATOM 826 O O . VAL A 1 103 ? 19.813 -1.702 -12.965 1.00 90.56 103 VAL A O 1
ATOM 829 N N . VAL A 1 104 ? 17.789 -1.608 -13.943 1.00 89.00 104 VAL A N 1
ATOM 830 C CA . VAL A 1 104 ? 18.242 -2.136 -15.245 1.00 89.00 104 VAL A CA 1
ATOM 831 C C . VAL A 1 104 ? 17.733 -1.337 -16.449 1.00 89.00 104 VAL A C 1
ATOM 833 O O . VAL A 1 104 ? 16.552 -1.009 -16.567 1.00 89.00 104 VAL A O 1
ATOM 836 N N . SER A 1 105 ? 18.635 -1.092 -17.402 1.00 88.44 105 SER A N 1
ATOM 837 C CA . SER A 1 105 ? 18.334 -0.525 -18.728 1.00 88.44 105 SER A CA 1
ATOM 838 C C . SER A 1 105 ? 18.510 -1.522 -19.881 1.00 88.44 105 SER A C 1
ATOM 840 O O . SER A 1 105 ? 18.096 -1.230 -20.996 1.00 88.44 105 SER A O 1
ATOM 842 N N . SER A 1 106 ? 19.117 -2.688 -19.654 1.00 89.31 106 SER A N 1
ATOM 843 C CA . SER A 1 106 ? 19.354 -3.704 -20.690 1.00 89.31 106 SER A CA 1
ATOM 844 C C . SER A 1 106 ? 18.728 -5.034 -20.282 1.00 89.31 106 SER A C 1
ATOM 846 O O . SER A 1 106 ? 18.771 -5.428 -19.111 1.00 89.31 106 SER A O 1
ATOM 848 N N . VAL A 1 107 ? 18.139 -5.720 -21.264 1.00 92.38 107 VAL A N 1
ATOM 849 C CA . VAL A 1 107 ? 17.498 -7.028 -21.085 1.00 92.38 107 VAL A CA 1
ATOM 850 C C . VAL A 1 107 ? 18.541 -8.103 -20.803 1.00 92.38 107 VAL A C 1
ATOM 852 O O . VAL A 1 107 ? 18.332 -8.950 -19.936 1.00 92.38 107 VAL A O 1
ATOM 855 N N . GLU A 1 108 ? 19.688 -8.038 -21.477 1.00 91.62 108 GLU A N 1
ATOM 856 C CA . GLU A 1 108 ? 20.805 -8.963 -21.284 1.00 91.62 108 GLU A CA 1
ATOM 857 C C . GLU A 1 108 ? 21.284 -8.914 -19.834 1.00 91.62 108 GLU A C 1
ATOM 859 O O . GLU A 1 108 ? 21.424 -9.947 -19.179 1.00 91.62 108 GLU A O 1
ATOM 864 N N . ARG A 1 109 ? 21.452 -7.698 -19.298 1.00 89.38 109 ARG A N 1
ATOM 865 C CA . ARG A 1 109 ? 21.864 -7.503 -17.908 1.00 89.38 109 ARG A CA 1
ATOM 866 C C . ARG A 1 109 ? 20.804 -7.986 -16.923 1.00 89.38 109 ARG A C 1
ATOM 868 O O . ARG A 1 109 ? 21.161 -8.565 -15.902 1.00 89.38 109 ARG A O 1
ATOM 875 N N . LEU A 1 110 ? 19.518 -7.770 -17.210 1.00 91.88 110 LEU A N 1
ATOM 876 C CA . LEU A 1 110 ? 18.435 -8.295 -16.378 1.00 91.88 110 LEU A CA 1
ATOM 877 C C . LEU A 1 110 ? 18.493 -9.827 -16.311 1.00 91.88 110 LEU A C 1
ATOM 879 O O . LEU A 1 110 ? 18.451 -10.381 -15.217 1.00 91.88 110 LEU A O 1
ATOM 883 N N . GLN A 1 111 ? 18.654 -10.509 -17.447 1.00 91.81 111 GLN A N 1
ATOM 884 C CA . GLN A 1 111 ? 18.733 -11.972 -17.484 1.00 91.81 111 GLN A CA 1
ATOM 885 C C . 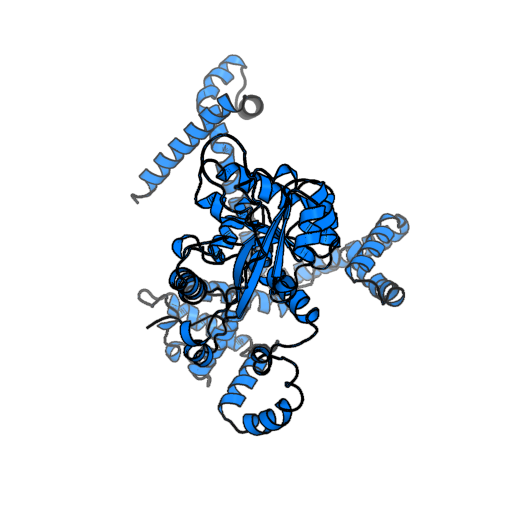GLN A 1 111 ? 20.009 -12.516 -16.828 1.00 91.81 111 GLN A C 1
ATOM 887 O O . GLN A 1 111 ? 19.944 -13.515 -16.108 1.00 91.81 111 GLN A O 1
ATOM 892 N N . GLU A 1 112 ? 21.152 -11.845 -17.003 1.00 90.94 112 GLU A N 1
ATOM 893 C CA . GLU A 1 112 ? 22.400 -12.171 -16.298 1.00 90.94 112 GLU A CA 1
ATOM 894 C C . GLU A 1 112 ? 22.206 -12.089 -14.778 1.00 90.94 112 GLU A C 1
ATOM 896 O O . GLU A 1 112 ? 22.540 -13.028 -14.054 1.00 90.94 112 GLU A O 1
ATOM 901 N N . LEU A 1 113 ? 21.619 -10.987 -14.295 1.00 90.69 113 LEU A N 1
ATOM 902 C CA . LEU A 1 113 ? 21.356 -10.784 -12.874 1.00 90.69 113 LEU A CA 1
ATOM 903 C C . LEU A 1 113 ? 20.382 -11.836 -12.353 1.00 90.69 113 LEU A C 1
ATOM 905 O O . LEU A 1 113 ? 20.718 -12.498 -11.378 1.00 90.69 113 LEU A O 1
ATOM 909 N N . LEU A 1 114 ? 19.247 -12.050 -13.031 1.00 90.69 114 LEU A N 1
ATOM 910 C CA . LEU A 1 114 ? 18.218 -13.034 -12.669 1.00 90.69 114 LEU A CA 1
ATOM 911 C C . LEU A 1 114 ? 18.721 -14.487 -12.637 1.00 90.69 114 LEU A C 1
ATOM 913 O O . LEU A 1 114 ? 18.116 -15.335 -11.977 1.00 90.69 114 LEU A O 1
ATOM 917 N N . SER A 1 115 ? 19.817 -14.779 -13.336 1.00 89.94 115 SER A N 1
ATOM 918 C CA . SER A 1 115 ? 20.465 -16.096 -13.352 1.00 89.94 115 SER A CA 1
ATOM 919 C C . SER A 1 115 ? 21.467 -16.291 -12.206 1.00 89.94 115 SER A C 1
ATOM 921 O O . SER A 1 115 ? 22.000 -17.387 -12.026 1.00 89.94 115 SER A O 1
ATOM 923 N N . ASN A 1 116 ? 21.742 -15.249 -11.416 1.00 89.25 116 ASN A N 1
ATOM 924 C CA . ASN A 1 116 ? 22.663 -15.332 -10.292 1.00 89.25 116 ASN A CA 1
ATOM 925 C C . ASN A 1 116 ? 22.085 -16.207 -9.166 1.00 89.25 116 ASN A C 1
ATOM 927 O O . ASN A 1 116 ? 20.955 -16.013 -8.721 1.00 89.25 116 ASN A O 1
ATOM 931 N N . LYS A 1 117 ? 22.904 -17.127 -8.643 1.00 87.94 117 LYS A N 1
ATOM 932 C CA . LYS A 1 117 ? 22.551 -18.018 -7.525 1.00 87.94 117 LYS A CA 1
ATOM 933 C C . LYS A 1 117 ? 22.125 -17.269 -6.259 1.00 87.94 117 LYS A C 1
ATOM 935 O O . LYS A 1 117 ? 21.354 -17.803 -5.477 1.00 87.94 117 LYS A O 1
ATOM 940 N N . LEU A 1 118 ? 22.597 -16.040 -6.049 1.00 87.81 118 LEU A N 1
ATOM 941 C CA . LEU A 1 118 ? 22.241 -15.244 -4.871 1.00 87.81 118 LEU A CA 1
ATOM 942 C C . LEU A 1 118 ? 20.778 -14.782 -4.873 1.00 87.81 118 LEU A C 1
ATOM 944 O O . LEU A 1 118 ? 20.238 -14.480 -3.814 1.00 87.81 118 LEU A O 1
ATOM 948 N N . ILE A 1 119 ? 20.103 -14.772 -6.025 1.00 88.38 119 ILE A N 1
ATOM 949 C CA . ILE A 1 119 ? 18.703 -14.339 -6.110 1.00 88.38 119 ILE A CA 1
ATOM 950 C C . ILE A 1 119 ? 17.764 -15.267 -5.355 1.00 88.38 119 ILE A C 1
ATOM 952 O O . ILE A 1 119 ? 16.821 -14.783 -4.736 1.00 88.38 119 ILE A O 1
ATOM 956 N N . SER A 1 120 ? 18.047 -16.571 -5.316 1.00 87.19 120 SER A N 1
ATOM 957 C CA . SER A 1 120 ? 17.239 -17.510 -4.531 1.00 87.19 120 SER A CA 1
ATOM 958 C C . SER A 1 120 ? 17.352 -17.296 -3.019 1.00 87.19 120 SER A C 1
ATOM 960 O O . SER A 1 120 ? 16.550 -17.848 -2.271 1.00 87.19 120 SER A O 1
ATOM 962 N N . ASN A 1 121 ? 18.340 -16.520 -2.555 1.00 90.31 121 ASN A N 1
ATOM 963 C CA . ASN A 1 121 ? 18.510 -16.224 -1.132 1.00 90.31 121 ASN A CA 1
ATOM 964 C C . ASN A 1 121 ? 17.610 -15.073 -0.662 1.00 90.31 121 ASN A C 1
ATOM 966 O O . ASN A 1 121 ? 17.366 -14.957 0.542 1.00 90.31 121 ASN A O 1
ATOM 970 N N . TYR A 1 122 ? 17.126 -14.246 -1.591 1.00 92.00 122 TYR A N 1
ATOM 971 C CA . TYR A 1 122 ? 16.193 -13.162 -1.312 1.00 92.00 122 TYR A CA 1
ATOM 972 C C . TYR A 1 122 ? 14.750 -13.664 -1.297 1.00 92.00 122 TYR A C 1
ATOM 974 O O . TYR A 1 122 ? 14.375 -14.561 -2.051 1.00 92.00 122 TYR A O 1
ATOM 982 N N . ASP A 1 123 ? 13.922 -13.057 -0.450 1.00 92.06 123 ASP A N 1
ATOM 983 C CA . ASP A 1 123 ? 12.502 -13.392 -0.375 1.00 92.06 123 ASP A CA 1
ATOM 984 C C . ASP A 1 123 ? 11.721 -12.649 -1.465 1.00 92.06 123 ASP A C 1
ATOM 986 O O . ASP A 1 123 ? 10.896 -13.239 -2.153 1.00 92.06 123 ASP A O 1
ATOM 990 N N . ILE A 1 124 ? 12.010 -11.362 -1.662 1.00 95.50 124 ILE A N 1
ATOM 991 C CA . ILE A 1 124 ? 11.323 -10.515 -2.639 1.00 95.50 124 ILE A CA 1
ATOM 992 C C . ILE A 1 124 ? 12.314 -10.019 -3.690 1.00 95.50 124 ILE A C 1
ATOM 994 O O . ILE A 1 124 ? 13.337 -9.419 -3.367 1.00 95.50 124 ILE A O 1
ATOM 998 N N . ILE A 1 125 ? 11.954 -10.189 -4.960 1.00 95.75 125 ILE A N 1
ATOM 999 C CA . ILE A 1 125 ? 12.694 -9.641 -6.104 1.00 95.75 125 ILE A CA 1
ATOM 1000 C C . ILE A 1 125 ? 11.892 -8.515 -6.744 1.00 95.75 125 ILE A C 1
ATOM 1002 O O . ILE A 1 125 ? 10.771 -8.724 -7.217 1.00 95.75 125 ILE A O 1
ATOM 1006 N N . ALA A 1 126 ? 12.496 -7.335 -6.766 1.00 96.62 126 ALA A N 1
ATOM 1007 C CA . ALA A 1 126 ? 11.985 -6.112 -7.350 1.00 96.62 126 ALA A CA 1
ATOM 1008 C C . ALA A 1 126 ? 12.833 -5.693 -8.552 1.00 96.62 126 ALA A C 1
ATOM 1010 O O . ALA A 1 126 ? 14.057 -5.835 -8.537 1.00 96.62 126 ALA A O 1
ATOM 1011 N N . VAL A 1 127 ? 12.201 -5.126 -9.577 1.00 95.56 127 VAL A N 1
ATOM 1012 C CA . VAL A 1 127 ? 12.908 -4.545 -10.726 1.00 95.56 127 VAL A CA 1
ATOM 1013 C C . VAL A 1 127 ? 12.510 -3.084 -10.890 1.00 95.56 127 VAL A C 1
ATOM 1015 O O . VAL A 1 127 ? 11.330 -2.746 -10.854 1.00 95.56 127 VAL A O 1
ATOM 1018 N N . CYS A 1 128 ? 13.506 -2.224 -11.080 1.00 93.69 128 CYS A N 1
ATOM 1019 C CA . CYS A 1 128 ? 13.340 -0.841 -11.502 1.00 93.69 128 CYS A CA 1
ATOM 1020 C C . CYS A 1 128 ? 13.731 -0.731 -12.986 1.00 93.69 128 CYS A C 1
ATOM 1022 O O . CYS A 1 128 ? 14.923 -0.599 -13.297 1.00 93.69 128 CYS A O 1
ATOM 1024 N N . PRO A 1 129 ? 12.765 -0.835 -13.914 1.00 92.81 129 PRO A N 1
ATOM 1025 C CA . PRO A 1 129 ? 13.041 -0.715 -15.338 1.00 92.81 129 PRO A CA 1
ATOM 1026 C C . PRO A 1 129 ? 13.314 0.747 -15.713 1.00 92.81 129 PRO A C 1
ATOM 1028 O O . PRO A 1 129 ? 12.607 1.654 -15.273 1.00 92.81 129 PRO A O 1
ATOM 1031 N N . LEU A 1 130 ? 14.344 0.976 -16.532 1.00 89.88 130 LEU A N 1
ATOM 1032 C CA . LEU A 1 130 ? 14.695 2.305 -17.055 1.00 89.88 130 LEU A CA 1
ATOM 1033 C C . LEU A 1 130 ? 14.177 2.556 -18.481 1.00 89.88 130 LEU A C 1
ATOM 1035 O O . LEU A 1 130 ? 14.355 3.647 -19.013 1.00 89.88 130 LEU A O 1
ATOM 1039 N N . ASN A 1 131 ? 13.567 1.555 -19.120 1.00 89.69 131 ASN A N 1
ATOM 1040 C CA . ASN A 1 131 ? 12.910 1.691 -20.418 1.00 89.69 131 ASN A CA 1
ATOM 1041 C C . ASN A 1 131 ? 11.755 0.691 -20.566 1.00 89.69 131 ASN A C 1
ATOM 1043 O O . ASN A 1 131 ? 11.576 -0.213 -19.751 1.00 89.69 131 ASN A O 1
ATOM 1047 N N . GLU A 1 132 ? 10.969 0.864 -21.626 1.00 92.25 132 GLU A N 1
ATOM 1048 C CA . GLU A 1 132 ? 9.786 0.041 -21.902 1.00 92.25 132 GLU A CA 1
ATOM 1049 C C . GLU A 1 132 ? 10.132 -1.436 -22.136 1.00 92.25 132 GLU A C 1
ATOM 1051 O O . GLU A 1 132 ? 9.424 -2.321 -21.669 1.00 92.25 132 GLU A O 1
ATOM 1056 N N . ILE A 1 133 ? 11.259 -1.717 -22.795 1.00 93.38 133 ILE A N 1
ATOM 1057 C CA . ILE A 1 133 ? 11.663 -3.088 -23.131 1.00 93.38 133 ILE A CA 1
ATOM 1058 C C . ILE A 1 133 ? 12.003 -3.871 -21.856 1.00 93.38 133 ILE A C 1
ATOM 1060 O O . ILE A 1 133 ? 11.558 -5.006 -21.681 1.00 93.38 133 ILE A O 1
ATOM 1064 N N . THR A 1 134 ? 12.768 -3.277 -20.933 1.00 93.50 134 THR A N 1
ATOM 1065 C CA . THR A 1 134 ? 13.076 -3.930 -19.655 1.00 93.50 134 THR A CA 1
ATOM 1066 C C . THR A 1 134 ? 11.848 -4.056 -18.767 1.00 93.50 134 THR A C 1
ATOM 1068 O O . THR A 1 134 ? 11.758 -5.033 -18.025 1.00 93.50 134 THR A O 1
ATOM 1071 N N . PHE A 1 135 ? 10.888 -3.130 -18.869 1.00 95.31 135 PHE A N 1
ATOM 1072 C CA . PHE A 1 135 ? 9.597 -3.256 -18.197 1.00 95.31 135 PHE A CA 1
ATOM 1073 C C . PHE A 1 135 ? 8.840 -4.491 -18.682 1.00 95.31 135 PHE A C 1
ATOM 1075 O O . PHE A 1 135 ? 8.461 -5.316 -17.855 1.00 95.31 135 PHE A O 1
ATOM 1082 N N . ASP A 1 136 ? 8.659 -4.655 -19.994 1.00 94.94 136 ASP A N 1
ATOM 1083 C CA . ASP A 1 136 ? 7.849 -5.740 -20.561 1.00 94.94 136 ASP A CA 1
ATOM 1084 C C . ASP A 1 136 ? 8.454 -7.125 -20.249 1.00 94.94 136 ASP A C 1
ATOM 1086 O O . ASP A 1 136 ? 7.745 -8.065 -19.865 1.00 94.94 136 ASP A O 1
ATOM 1090 N N . VAL A 1 137 ? 9.788 -7.239 -20.303 1.00 96.25 137 VAL A N 1
ATOM 1091 C CA . VAL A 1 137 ? 10.499 -8.467 -19.910 1.00 96.25 137 VAL A CA 1
ATOM 1092 C C . VAL A 1 137 ? 10.360 -8.737 -18.409 1.00 96.25 137 VAL A C 1
ATOM 1094 O O . VAL A 1 137 ? 10.047 -9.861 -18.016 1.00 96.25 137 VAL A O 1
ATOM 1097 N N . ALA A 1 138 ? 10.549 -7.727 -17.555 1.00 96.06 138 ALA A N 1
ATOM 1098 C CA . ALA A 1 138 ? 10.417 -7.890 -16.106 1.00 96.06 138 ALA A CA 1
ATOM 1099 C C . ALA A 1 138 ? 8.971 -8.197 -15.678 1.00 96.06 138 ALA A C 1
ATOM 1101 O O . ALA A 1 138 ? 8.750 -8.976 -14.753 1.00 96.06 138 ALA A O 1
ATOM 1102 N N . ALA A 1 139 ? 7.984 -7.623 -16.368 1.00 95.50 139 ALA A N 1
ATOM 1103 C CA . ALA A 1 139 ? 6.565 -7.874 -16.144 1.00 95.50 139 ALA A CA 1
ATOM 1104 C C . ALA A 1 139 ? 6.163 -9.318 -16.482 1.00 95.50 139 ALA A C 1
ATOM 1106 O O . ALA A 1 139 ? 5.221 -9.853 -15.893 1.00 95.50 139 ALA A O 1
ATOM 1107 N N . SER A 1 140 ? 6.879 -9.951 -17.412 1.00 95.06 140 SER A N 1
ATOM 1108 C CA . SER A 1 140 ? 6.621 -11.321 -17.864 1.00 95.06 140 SER A CA 1
ATOM 1109 C C . SER A 1 140 ? 7.403 -12.378 -17.076 1.00 95.06 140 SER A C 1
ATOM 1111 O O . SER A 1 140 ? 6.978 -13.529 -17.006 1.00 95.06 140 SER A O 1
ATOM 1113 N N . ASP A 1 141 ? 8.532 -12.018 -16.455 1.00 94.00 141 ASP A N 1
ATOM 1114 C CA . ASP A 1 141 ? 9.392 -12.981 -15.760 1.00 94.00 141 ASP A CA 1
ATOM 1115 C C . ASP A 1 141 ? 8.769 -13.455 -14.429 1.00 94.00 141 ASP A C 1
ATOM 1117 O O . ASP A 1 141 ? 8.461 -12.630 -13.564 1.00 94.00 141 ASP A O 1
ATOM 1121 N N . PRO A 1 142 ? 8.591 -14.768 -14.196 1.00 90.69 142 PRO A N 1
ATOM 1122 C CA . PRO A 1 142 ? 7.950 -15.288 -12.986 1.00 90.69 142 PRO A CA 1
ATOM 1123 C C . PRO A 1 142 ? 8.750 -15.037 -11.700 1.00 90.69 142 PRO A C 1
ATOM 1125 O O . PRO A 1 142 ? 8.154 -15.013 -10.627 1.00 90.69 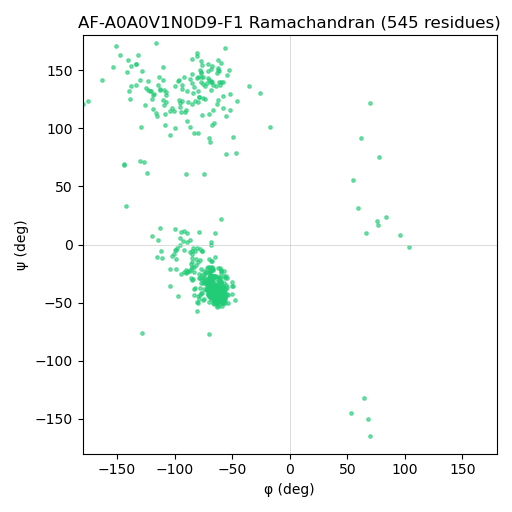142 PRO A O 1
ATOM 1128 N N . ARG A 1 143 ? 10.069 -14.817 -11.786 1.00 91.31 143 ARG A N 1
ATOM 1129 C CA . ARG A 1 143 ? 10.940 -14.574 -10.620 1.00 91.31 143 ARG A CA 1
ATOM 1130 C C . ARG A 1 143 ? 10.800 -13.158 -10.067 1.00 91.31 143 ARG A C 1
ATOM 1132 O O . ARG A 1 143 ? 11.172 -12.908 -8.924 1.00 91.31 143 ARG A O 1
ATOM 1139 N N . VAL A 1 144 ? 10.304 -12.221 -10.875 1.00 94.75 144 VAL A N 1
ATOM 1140 C CA . VAL A 1 144 ? 10.081 -10.827 -10.477 1.00 94.75 144 VAL A CA 1
ATOM 1141 C C . VAL A 1 144 ? 8.725 -10.721 -9.787 1.00 94.75 144 VAL A C 1
ATOM 1143 O O . VAL A 1 144 ? 7.720 -11.185 -10.315 1.00 94.75 144 VAL A O 1
ATOM 1146 N N . HIS A 1 145 ? 8.671 -10.097 -8.614 1.00 94.94 145 HIS A N 1
ATOM 1147 C CA . HIS A 1 145 ? 7.443 -9.994 -7.815 1.00 94.94 145 HIS A CA 1
ATOM 1148 C C . HIS A 1 145 ? 6.821 -8.601 -7.903 1.00 94.94 145 HIS A C 1
ATOM 1150 O O . HIS A 1 145 ? 5.597 -8.452 -7.908 1.00 94.94 145 HIS A O 1
ATOM 1156 N N . LEU A 1 146 ? 7.665 -7.571 -7.980 1.00 95.31 146 LEU A N 1
ATOM 1157 C CA . LEU A 1 146 ? 7.224 -6.185 -8.023 1.00 95.31 146 LEU A CA 1
ATOM 1158 C C . LEU A 1 146 ? 8.072 -5.338 -8.974 1.00 95.31 146 LEU A C 1
ATOM 1160 O O . LEU A 1 146 ? 9.268 -5.577 -9.153 1.00 95.31 146 LEU A O 1
ATOM 1164 N N . LEU A 1 147 ? 7.435 -4.335 -9.568 1.00 95.94 147 LEU A N 1
ATOM 1165 C CA . LEU A 1 147 ? 8.065 -3.316 -10.397 1.00 95.94 147 LEU A CA 1
ATOM 1166 C C . LEU A 1 147 ? 8.028 -1.997 -9.634 1.00 95.94 147 LEU A C 1
ATOM 1168 O O . LEU A 1 147 ? 6.956 -1.558 -9.224 1.00 95.94 147 LEU A O 1
ATOM 1172 N N . THR A 1 148 ? 9.182 -1.371 -9.435 1.00 93.31 148 THR A N 1
ATOM 1173 C CA . THR A 1 148 ? 9.292 -0.123 -8.669 1.00 93.31 148 THR A CA 1
ATOM 1174 C C . THR A 1 148 ? 9.632 1.051 -9.567 1.00 93.31 148 THR A C 1
ATOM 1176 O O . THR A 1 148 ? 10.459 0.942 -10.471 1.00 93.31 148 THR A O 1
ATOM 1179 N N . THR A 1 149 ? 9.024 2.197 -9.278 1.00 82.06 149 THR A N 1
ATOM 1180 C CA . THR A 1 149 ? 9.468 3.490 -9.806 1.00 82.06 149 THR A CA 1
ATOM 1181 C C . THR A 1 149 ? 10.701 3.950 -9.032 1.00 82.06 149 THR A C 1
ATOM 1183 O O . THR A 1 149 ? 10.707 3.829 -7.802 1.00 82.06 149 THR A O 1
ATOM 1186 N N . ASP A 1 150 ? 11.699 4.524 -9.698 1.00 72.94 150 ASP A N 1
ATOM 1187 C CA . ASP A 1 150 ? 12.784 5.235 -9.020 1.00 72.94 150 ASP A CA 1
ATOM 1188 C C . ASP A 1 150 ? 12.707 6.699 -9.418 1.00 72.94 150 ASP A C 1
ATOM 1190 O O . ASP A 1 150 ? 12.981 7.074 -10.545 1.00 72.94 150 ASP A O 1
ATOM 1194 N N . VAL A 1 151 ? 12.336 7.549 -8.469 1.00 60.81 151 VAL A N 1
ATOM 1195 C CA . VAL A 1 151 ? 12.174 8.984 -8.720 1.00 60.81 151 VAL A CA 1
ATOM 1196 C C . VAL A 1 151 ? 13.516 9.665 -9.021 1.00 60.81 151 VAL A C 1
ATOM 1198 O O . VAL A 1 151 ? 13.547 10.754 -9.583 1.00 60.81 151 VAL A O 1
ATOM 1201 N N . THR A 1 152 ? 14.638 9.044 -8.647 1.00 59.81 152 THR A N 1
ATOM 1202 C CA . THR A 1 152 ? 15.976 9.592 -8.912 1.00 59.81 152 THR A CA 1
ATOM 1203 C C . THR A 1 152 ? 16.433 9.377 -10.355 1.00 59.81 152 THR A C 1
ATOM 1205 O O . THR A 1 152 ? 17.394 10.008 -10.796 1.00 59.81 152 THR A O 1
ATOM 1208 N N . VAL A 1 153 ? 15.736 8.521 -11.102 1.00 63.94 153 VAL A N 1
ATOM 1209 C CA . VAL A 1 153 ? 16.023 8.199 -12.495 1.00 63.94 153 VAL A CA 1
ATOM 1210 C C . VAL A 1 153 ? 14.712 8.358 -13.242 1.00 63.94 153 VAL A C 1
ATOM 1212 O O . VAL A 1 153 ? 13.887 7.473 -13.122 1.00 63.94 153 VAL A O 1
ATOM 1215 N N . ASP A 1 154 ? 14.501 9.470 -13.952 1.00 66.19 154 ASP A N 1
ATOM 1216 C CA . ASP A 1 154 ? 13.263 9.823 -14.682 1.00 66.19 154 ASP A CA 1
ATOM 1217 C C . ASP A 1 154 ? 12.701 8.663 -15.542 1.00 66.19 154 ASP A C 1
ATOM 1219 O O . ASP A 1 154 ? 12.921 8.568 -16.749 1.00 66.19 154 ASP A O 1
ATOM 1223 N N . ASN A 1 155 ? 12.016 7.720 -14.888 1.00 71.88 155 ASN A N 1
ATOM 1224 C CA . ASN A 1 155 ? 11.519 6.466 -15.449 1.00 71.88 155 ASN A CA 1
ATOM 1225 C C . ASN A 1 155 ? 9.999 6.378 -15.348 1.00 71.88 155 ASN A C 1
ATOM 1227 O O . ASN A 1 155 ? 9.401 5.353 -15.670 1.00 71.88 155 ASN A O 1
ATOM 1231 N N . PHE A 1 156 ? 9.351 7.464 -14.933 1.00 75.06 156 PHE A N 1
ATOM 1232 C CA . PHE A 1 156 ? 7.905 7.537 -14.805 1.00 75.06 156 PHE A CA 1
ATOM 1233 C C . PHE A 1 156 ? 7.185 7.358 -16.138 1.00 75.06 156 PHE A C 1
ATOM 1235 O O . PHE A 1 156 ? 6.086 6.806 -16.159 1.00 75.06 156 PHE A O 1
ATOM 1242 N N . SER A 1 157 ? 7.826 7.760 -17.237 1.00 79.06 157 SER A N 1
ATOM 1243 C CA . SER A 1 157 ? 7.345 7.548 -18.605 1.00 79.06 157 SER A CA 1
ATOM 1244 C C . SER A 1 157 ? 7.167 6.066 -18.959 1.00 79.06 157 SER A C 1
ATOM 1246 O O . SER A 1 157 ? 6.340 5.736 -19.803 1.00 79.06 157 SER A O 1
ATOM 1248 N N . VAL A 1 158 ? 7.883 5.163 -18.279 1.00 85.62 158 VAL A N 1
ATOM 1249 C CA . VAL A 1 158 ? 7.778 3.709 -18.474 1.00 85.62 158 VAL A CA 1
ATOM 1250 C C . VAL A 1 158 ? 6.484 3.152 -17.863 1.00 85.62 158 VAL A C 1
ATOM 1252 O O . VAL A 1 158 ? 5.918 2.178 -18.359 1.00 85.62 158 VAL A O 1
ATOM 1255 N N . PHE A 1 159 ? 5.976 3.779 -16.800 1.00 87.94 159 PHE A N 1
ATOM 1256 C CA . PHE A 1 159 ? 4.813 3.315 -16.041 1.00 87.94 159 PHE A CA 1
ATOM 1257 C C . PHE A 1 159 ? 3.512 3.898 -16.604 1.00 87.94 159 PHE A C 1
ATOM 1259 O O . PHE A 1 159 ? 2.773 4.616 -15.924 1.00 87.94 159 PHE A O 1
ATOM 1266 N N . GLU A 1 160 ? 3.221 3.583 -17.868 1.00 84.25 160 GLU A N 1
ATOM 1267 C CA . GLU A 1 160 ? 2.083 4.143 -18.596 1.00 84.25 160 GLU A CA 1
ATOM 1268 C C . GLU A 1 160 ? 1.323 3.112 -19.447 1.00 84.25 160 GLU A C 1
ATOM 1270 O O . GLU A 1 160 ? 1.864 2.112 -19.920 1.00 84.25 160 GLU A O 1
ATOM 1275 N N . GLY A 1 161 ? 0.034 3.385 -19.674 1.00 86.38 161 GLY A N 1
ATOM 1276 C CA . GLY A 1 161 ? -0.785 2.667 -20.651 1.00 86.38 161 GLY A CA 1
ATOM 1277 C C . GLY A 1 161 ? -1.081 1.205 -20.301 1.00 86.38 161 GLY A C 1
ATOM 1278 O O . GLY A 1 161 ? -1.190 0.818 -19.137 1.00 86.38 161 GLY A O 1
ATOM 1279 N N . ASN A 1 162 ? -1.250 0.384 -21.342 1.00 89.38 162 ASN A N 1
ATOM 1280 C CA . ASN A 1 162 ? -1.703 -1.006 -21.215 1.00 89.38 162 ASN A CA 1
ATOM 1281 C C . ASN A 1 162 ? -0.681 -1.935 -20.540 1.00 89.38 162 ASN A C 1
ATOM 1283 O O . ASN A 1 162 ? -1.083 -2.943 -19.960 1.00 89.38 162 ASN A O 1
ATOM 1287 N N . ARG A 1 163 ? 0.608 -1.577 -20.546 1.00 91.69 163 ARG A N 1
ATOM 1288 C CA . ARG A 1 163 ? 1.685 -2.370 -19.930 1.00 91.69 163 ARG A CA 1
ATOM 1289 C C . ARG A 1 163 ? 1.481 -2.565 -18.431 1.00 91.69 163 ARG A C 1
ATOM 1291 O O . ARG A 1 163 ? 1.710 -3.649 -17.904 1.00 91.69 163 ARG A O 1
ATOM 1298 N N . LEU A 1 164 ? 0.954 -1.549 -17.743 1.00 93.31 164 LEU A N 1
ATOM 1299 C CA . LEU A 1 164 ? 0.610 -1.659 -16.325 1.00 93.31 164 LEU A CA 1
ATOM 1300 C C . LEU A 1 164 ? -0.473 -2.723 -16.080 1.00 93.31 164 LEU A C 1
ATOM 1302 O O . LEU A 1 164 ? -0.381 -3.493 -15.126 1.00 93.31 164 LEU A O 1
ATOM 1306 N N . HIS A 1 165 ? -1.490 -2.795 -16.944 1.00 93.56 165 HIS A N 1
ATOM 1307 C CA . HIS A 1 165 ? -2.531 -3.819 -16.838 1.00 93.56 165 HIS A CA 1
ATOM 1308 C C . HIS A 1 165 ? -1.987 -5.223 -17.095 1.00 93.56 165 HIS A C 1
ATOM 1310 O O . HIS A 1 165 ? -2.422 -6.171 -16.444 1.00 93.56 165 HIS A O 1
ATOM 1316 N N . GLU A 1 166 ? -1.058 -5.357 -18.037 1.00 93.12 166 GLU A N 1
ATOM 1317 C CA . GLU A 1 166 ? -0.399 -6.623 -18.344 1.00 93.12 166 GLU A CA 1
ATOM 1318 C C . GLU A 1 166 ? 0.489 -7.098 -17.193 1.00 93.12 166 GLU A C 1
ATOM 1320 O O . GLU A 1 166 ? 0.347 -8.238 -16.754 1.00 93.12 166 GLU A O 1
ATOM 1325 N N . ALA A 1 167 ? 1.293 -6.208 -16.607 1.00 94.81 167 ALA A N 1
ATOM 1326 C CA . ALA A 1 167 ? 2.089 -6.516 -15.422 1.00 94.81 167 ALA A CA 1
ATOM 1327 C C . ALA A 1 167 ? 1.213 -7.012 -14.257 1.00 94.81 167 ALA A C 1
ATOM 1329 O O . ALA A 1 167 ? 1.488 -8.058 -13.670 1.00 94.81 167 ALA A O 1
ATOM 1330 N N . VAL A 1 168 ? 0.105 -6.320 -13.966 1.00 94.31 168 VAL A N 1
ATOM 1331 C CA . VAL A 1 168 ? -0.832 -6.742 -12.909 1.00 94.31 168 VAL A CA 1
ATOM 1332 C C . VAL A 1 168 ? -1.515 -8.071 -13.254 1.00 94.31 168 VAL A C 1
ATOM 1334 O O . VAL A 1 168 ? -1.708 -8.908 -12.373 1.00 94.31 168 VAL A O 1
ATOM 1337 N N . ARG A 1 169 ? -1.847 -8.313 -14.530 1.00 92.81 169 ARG A N 1
ATOM 1338 C CA . ARG A 1 169 ? -2.403 -9.599 -14.990 1.00 92.81 169 ARG A CA 1
ATOM 1339 C C . ARG A 1 169 ? -1.411 -10.749 -14.803 1.00 92.81 169 ARG A C 1
ATOM 1341 O O . ARG A 1 169 ? -1.833 -11.839 -14.429 1.00 92.81 169 ARG A O 1
ATOM 1348 N N . ASN A 1 170 ? -0.118 -10.484 -14.979 1.00 92.81 170 ASN A N 1
ATOM 1349 C CA . ASN A 1 170 ? 0.975 -11.426 -14.722 1.00 92.81 170 ASN A CA 1
ATOM 1350 C C . ASN A 1 170 ? 1.324 -11.557 -13.224 1.00 92.81 170 ASN A C 1
ATOM 1352 O O . ASN A 1 170 ? 2.347 -12.147 -12.868 1.00 92.81 170 ASN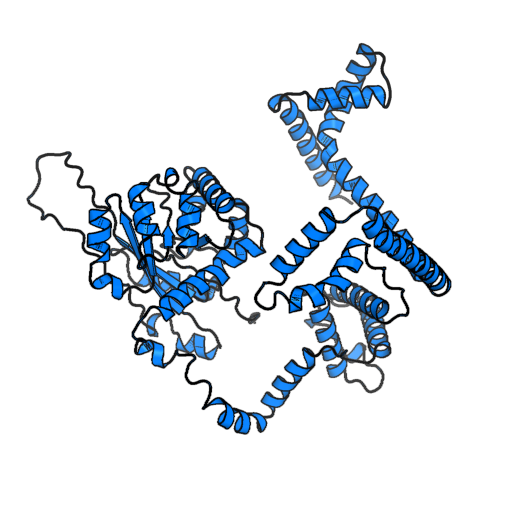 A O 1
ATOM 1356 N N . GLY A 1 171 ? 0.491 -11.005 -12.334 1.00 90.62 171 GLY A N 1
ATOM 1357 C CA . GLY A 1 171 ? 0.643 -11.113 -10.885 1.00 90.62 171 GLY A CA 1
ATOM 1358 C C . GLY A 1 171 ? 1.720 -10.202 -10.295 1.00 90.62 171 GLY A C 1
ATOM 1359 O O . GLY A 1 171 ? 2.158 -10.445 -9.172 1.00 90.62 171 GLY A O 1
ATOM 1360 N N . LYS A 1 172 ? 2.171 -9.176 -11.030 1.00 94.62 172 LYS A N 1
ATOM 1361 C CA . LYS A 1 172 ? 3.155 -8.206 -10.534 1.00 94.62 172 LYS A CA 1
ATOM 1362 C C . LYS A 1 172 ? 2.463 -7.075 -9.788 1.00 94.62 172 LYS A C 1
ATOM 1364 O O . LYS A 1 172 ? 1.414 -6.588 -10.209 1.00 94.62 172 LYS A O 1
ATOM 1369 N N . TYR A 1 173 ? 3.094 -6.610 -8.717 1.00 97.12 173 TYR A N 1
ATOM 1370 C CA . TYR A 1 173 ? 2.686 -5.380 -8.043 1.00 97.12 173 TYR A CA 1
ATOM 1371 C C . TYR A 1 173 ? 3.521 -4.197 -8.527 1.00 97.12 173 TYR A C 1
ATOM 1373 O O . TYR A 1 173 ? 4.724 -4.322 -8.740 1.00 97.12 173 TYR A O 1
ATOM 1381 N N . ILE A 1 174 ? 2.885 -3.040 -8.672 1.00 96.38 174 ILE A N 1
ATOM 1382 C CA . ILE A 1 174 ? 3.547 -1.770 -8.950 1.00 96.38 174 ILE A CA 1
ATOM 1383 C C . ILE A 1 174 ? 3.776 -1.053 -7.624 1.00 96.38 174 ILE A C 1
ATOM 1385 O O . ILE A 1 174 ? 2.837 -0.736 -6.891 1.00 96.38 174 ILE A O 1
ATOM 1389 N N . GLU A 1 175 ? 5.036 -0.816 -7.300 1.00 96.19 175 GLU A N 1
ATOM 1390 C CA . GLU A 1 175 ? 5.429 -0.099 -6.101 1.00 96.19 175 GLU A CA 1
ATOM 1391 C C . GLU A 1 175 ? 5.524 1.403 -6.366 1.00 96.19 175 GLU A C 1
ATOM 1393 O O . GLU A 1 175 ? 6.179 1.843 -7.311 1.00 96.19 175 GLU A O 1
ATOM 1398 N N . ILE A 1 176 ? 4.920 2.186 -5.472 1.00 93.75 176 ILE A N 1
ATOM 1399 C CA . ILE A 1 176 ? 5.071 3.640 -5.423 1.00 93.75 176 ILE A CA 1
ATOM 1400 C C . ILE A 1 176 ? 5.737 3.996 -4.089 1.00 93.75 176 ILE A C 1
ATOM 1402 O O . ILE A 1 176 ? 5.152 3.839 -3.014 1.00 93.75 176 ILE A O 1
ATOM 1406 N N . SER A 1 177 ? 6.968 4.499 -4.164 1.00 92.69 177 SER A N 1
ATOM 1407 C CA . SER A 1 177 ? 7.704 4.995 -2.998 1.00 92.69 177 SER A CA 1
ATOM 1408 C C . SER A 1 177 ? 7.281 6.430 -2.678 1.00 92.69 177 SER A C 1
ATOM 1410 O O . SER A 1 177 ? 7.394 7.313 -3.530 1.00 92.69 177 SER A O 1
ATOM 1412 N N . TYR A 1 178 ? 6.809 6.697 -1.457 1.00 93.00 178 TYR A N 1
ATOM 1413 C CA . TYR A 1 178 ? 6.302 8.033 -1.106 1.00 93.00 178 TYR A CA 1
ATOM 1414 C C . TYR A 1 178 ? 7.387 9.002 -0.610 1.00 93.00 178 TYR A C 1
ATOM 1416 O O . TYR A 1 178 ? 7.185 10.217 -0.668 1.00 93.00 178 TYR A O 1
ATOM 1424 N N . LEU A 1 179 ? 8.524 8.508 -0.104 1.00 92.31 179 LEU A N 1
ATOM 1425 C CA . LEU A 1 179 ? 9.552 9.351 0.521 1.00 92.31 179 LEU A CA 1
ATOM 1426 C C . LEU A 1 179 ? 10.078 10.481 -0.375 1.00 92.31 179 LEU A C 1
ATOM 1428 O O . LEU A 1 179 ? 10.199 11.599 0.136 1.00 92.31 179 LEU A O 1
ATOM 1432 N N . PRO A 1 180 ? 10.335 10.273 -1.682 1.00 88.44 180 PRO A N 1
ATOM 1433 C CA . PRO A 1 180 ? 10.827 11.350 -2.538 1.00 88.44 180 PRO A CA 1
ATOM 1434 C C . PRO A 1 180 ? 9.857 12.538 -2.605 1.00 88.44 180 PRO A C 1
ATOM 1436 O O . PRO A 1 180 ? 10.292 13.685 -2.638 1.00 88.44 180 PRO A O 1
ATOM 1439 N N . ALA A 1 181 ? 8.543 12.292 -2.500 1.00 88.69 181 ALA A N 1
ATOM 1440 C CA . ALA A 1 181 ? 7.546 13.361 -2.447 1.00 88.69 181 ALA A CA 1
ATOM 1441 C C . ALA A 1 181 ? 7.591 14.172 -1.145 1.00 88.69 181 ALA A C 1
ATOM 1443 O O . ALA A 1 181 ? 7.207 15.343 -1.120 1.00 88.69 181 ALA A O 1
ATOM 1444 N N . ILE A 1 182 ? 8.032 13.562 -0.047 1.00 88.06 182 ILE A N 1
ATOM 1445 C CA . ILE A 1 182 ? 8.151 14.238 1.244 1.00 88.06 182 ILE A CA 1
ATOM 1446 C C . ILE A 1 182 ? 9.430 15.076 1.268 1.00 88.06 182 ILE A C 1
ATOM 1448 O O . ILE A 1 182 ? 9.371 16.265 1.586 1.00 88.06 182 ILE A O 1
ATOM 1452 N N . MET A 1 183 ? 10.561 14.465 0.910 1.00 85.31 183 MET A N 1
ATOM 1453 C CA . MET A 1 183 ? 11.892 15.032 1.138 1.00 85.31 183 MET A CA 1
ATOM 1454 C C . MET A 1 183 ? 12.275 16.121 0.141 1.00 85.31 183 M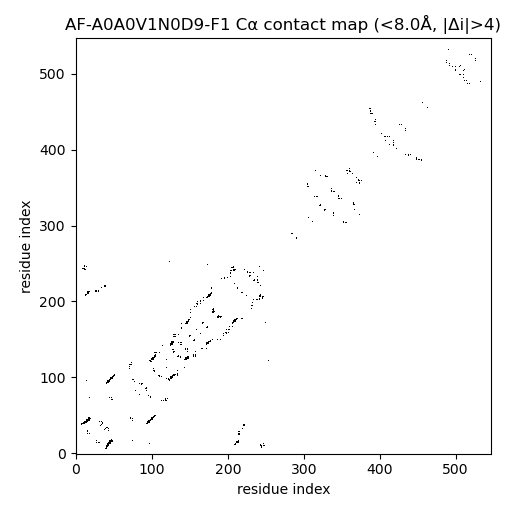ET A C 1
ATOM 1456 O O . MET A 1 183 ? 12.897 17.104 0.536 1.00 85.31 183 MET A O 1
ATOM 1460 N N . ASP A 1 184 ? 11.898 15.976 -1.128 1.00 83.81 184 ASP A N 1
ATOM 1461 C CA . ASP A 1 184 ? 12.358 16.871 -2.183 1.00 83.81 184 ASP A CA 1
ATOM 1462 C C . ASP A 1 184 ? 11.181 17.597 -2.840 1.00 83.81 184 ASP A C 1
ATOM 1464 O O . ASP A 1 184 ? 10.282 17.013 -3.446 1.00 83.81 184 ASP A O 1
ATOM 1468 N N . THR A 1 185 ? 11.187 18.921 -2.697 1.00 88.75 185 THR A N 1
ATOM 1469 C CA . THR A 1 185 ? 10.138 19.799 -3.219 1.00 88.75 185 THR A CA 1
ATOM 1470 C C . THR A 1 185 ? 10.133 19.868 -4.748 1.00 88.75 185 THR A C 1
ATOM 1472 O O . THR A 1 185 ? 9.071 20.115 -5.320 1.00 88.75 185 THR A O 1
ATOM 1475 N N . SER A 1 186 ? 11.272 19.635 -5.408 1.00 85.62 186 SER A N 1
ATOM 1476 C CA . SER A 1 186 ? 11.401 19.727 -6.866 1.00 85.62 186 SER A CA 1
ATOM 1477 C C . SER A 1 186 ? 10.662 18.586 -7.575 1.00 85.62 186 SER A C 1
ATOM 1479 O O . SER A 1 186 ? 9.804 18.835 -8.422 1.00 85.62 186 SER A O 1
ATOM 1481 N N . ILE A 1 187 ? 10.893 17.349 -7.132 1.00 84.12 187 ILE A N 1
ATOM 1482 C CA . ILE A 1 187 ? 10.276 16.127 -7.672 1.00 84.12 187 ILE A CA 1
ATOM 1483 C C . ILE A 1 187 ? 8.900 15.824 -7.065 1.00 84.12 187 ILE A C 1
ATOM 1485 O O . ILE A 1 187 ? 8.134 15.041 -7.622 1.00 84.12 187 ILE A O 1
ATOM 1489 N N . ARG A 1 188 ? 8.517 16.462 -5.946 1.00 89.44 188 ARG A N 1
ATOM 1490 C CA . ARG A 1 188 ? 7.238 16.214 -5.246 1.00 89.44 188 ARG A CA 1
ATOM 1491 C C . ARG A 1 188 ? 6.029 16.196 -6.171 1.00 89.44 188 ARG A C 1
ATOM 1493 O O . ARG A 1 188 ? 5.177 15.311 -6.077 1.00 89.44 188 ARG A O 1
ATOM 1500 N N . LYS A 1 189 ? 5.932 17.199 -7.044 1.00 89.38 189 LYS A N 1
ATOM 1501 C CA . LYS A 1 189 ? 4.812 17.323 -7.983 1.00 89.38 189 LYS A CA 1
ATOM 1502 C C . LYS A 1 189 ? 4.768 16.126 -8.931 1.00 89.38 189 LYS A C 1
ATOM 1504 O O . LYS A 1 189 ? 3.689 15.604 -9.200 1.00 89.38 189 LYS A O 1
ATOM 1509 N N . GLU A 1 190 ? 5.927 15.703 -9.408 1.00 85.88 190 GLU A N 1
ATOM 1510 C CA . GLU A 1 190 ? 6.082 14.610 -10.353 1.00 85.88 190 GLU A CA 1
ATOM 1511 C C . GLU A 1 190 ? 5.701 13.265 -9.734 1.00 85.88 190 GLU A C 1
ATOM 1513 O O . GLU A 1 190 ? 4.877 12.556 -10.309 1.00 85.88 190 GLU A O 1
ATOM 1518 N N . VAL A 1 191 ? 6.150 12.981 -8.505 1.00 89.06 191 VAL A N 1
ATOM 1519 C CA . VAL A 1 191 ? 5.769 11.758 -7.774 1.00 89.06 191 VAL A CA 1
ATOM 1520 C C . VAL A 1 191 ? 4.253 11.646 -7.634 1.00 89.06 191 VAL A C 1
ATOM 1522 O O . VAL A 1 191 ? 3.678 10.594 -7.907 1.00 89.06 191 VAL A O 1
ATOM 1525 N N . PHE A 1 192 ? 3.570 12.731 -7.248 1.00 91.44 192 PHE A N 1
ATOM 1526 C CA . PHE A 1 192 ? 2.111 12.707 -7.120 1.00 91.44 192 PHE A CA 1
ATOM 1527 C C . PHE A 1 192 ? 1.395 12.591 -8.465 1.00 91.44 192 PHE A C 1
ATOM 1529 O O . PHE A 1 192 ? 0.356 11.933 -8.538 1.00 91.44 192 PHE A O 1
ATOM 1536 N N . ILE A 1 193 ? 1.915 13.212 -9.527 1.00 89.31 193 ILE A N 1
ATOM 1537 C CA . ILE A 1 193 ? 1.349 13.084 -10.875 1.00 89.31 193 ILE A CA 1
ATOM 1538 C C . ILE A 1 193 ? 1.494 11.647 -11.374 1.00 89.31 193 ILE A C 1
ATOM 1540 O O . ILE A 1 193 ? 0.494 11.061 -11.794 1.00 89.31 193 ILE A O 1
ATOM 1544 N N . CYS A 1 194 ? 2.693 11.070 -11.281 1.00 88.38 194 CYS A N 1
ATOM 1545 C CA . CYS A 1 194 ? 2.949 9.705 -11.716 1.00 88.38 194 CYS A CA 1
ATOM 1546 C C . CYS A 1 194 ? 2.151 8.700 -10.879 1.00 88.38 194 CYS A C 1
ATOM 1548 O O . CYS A 1 194 ? 1.380 7.919 -11.433 1.00 88.38 194 CYS A O 1
ATOM 1550 N N . GLY A 1 195 ? 2.217 8.782 -9.547 1.00 91.75 195 GLY A N 1
ATOM 1551 C CA . GLY A 1 195 ? 1.472 7.875 -8.675 1.00 91.75 195 GLY A CA 1
ATOM 1552 C C . GLY A 1 195 ? -0.041 7.942 -8.910 1.00 91.75 195 GLY A C 1
ATOM 1553 O O . GLY A 1 195 ? -0.716 6.914 -8.941 1.00 91.75 195 GLY A O 1
ATOM 1554 N N . ARG A 1 196 ? -0.581 9.138 -9.191 1.00 92.94 196 ARG A N 1
ATOM 1555 C CA . ARG A 1 196 ? -1.988 9.302 -9.588 1.00 92.94 196 ARG A CA 1
ATOM 1556 C C . ARG A 1 196 ? -2.283 8.701 -10.961 1.00 92.94 196 ARG A C 1
ATOM 1558 O O . ARG A 1 196 ? -3.374 8.169 -11.155 1.00 92.94 196 ARG A O 1
ATOM 1565 N N . LYS A 1 197 ? -1.358 8.791 -11.919 1.00 91.38 197 LYS A N 1
ATOM 1566 C CA . LYS A 1 197 ? -1.495 8.179 -13.249 1.00 91.38 197 LYS A CA 1
ATOM 1567 C C . LYS A 1 197 ? -1.505 6.652 -13.157 1.00 91.38 197 LYS A C 1
ATOM 1569 O O . LYS A 1 197 ? -2.409 6.031 -13.713 1.00 91.38 197 LYS A O 1
ATOM 1574 N N . ILE A 1 198 ? -0.587 6.072 -12.383 1.00 93.25 198 ILE A N 1
ATOM 1575 C CA . ILE A 1 198 ? -0.545 4.633 -12.097 1.00 93.25 198 ILE A CA 1
ATOM 1576 C C . ILE A 1 198 ? -1.862 4.201 -11.443 1.00 93.25 198 ILE A C 1
ATOM 1578 O O . ILE A 1 198 ? -2.552 3.333 -11.974 1.00 93.25 198 ILE A O 1
ATOM 1582 N N . PHE A 1 199 ? -2.281 4.867 -10.361 1.00 94.69 199 PHE A N 1
ATOM 1583 C CA . PHE A 1 199 ? -3.524 4.535 -9.659 1.00 94.69 199 PHE A CA 1
ATOM 1584 C C . PHE A 1 199 ? -4.769 4.637 -10.545 1.00 94.69 199 PHE A C 1
ATOM 1586 O O . PHE A 1 199 ? -5.601 3.734 -10.538 1.00 94.69 199 PHE A O 1
ATOM 1593 N N . ARG A 1 200 ? -4.890 5.688 -11.362 1.00 92.94 200 ARG A N 1
ATOM 1594 C CA . ARG A 1 200 ? -6.003 5.822 -12.317 1.00 92.94 200 ARG A CA 1
ATOM 1595 C C . ARG A 1 200 ? -6.033 4.715 -13.366 1.00 92.94 200 ARG A C 1
ATOM 1597 O O . ARG A 1 200 ? -7.111 4.421 -13.871 1.00 92.94 200 ARG A O 1
ATOM 1604 N N . THR A 1 201 ? -4.876 4.145 -13.697 1.00 92.56 201 THR A N 1
ATOM 1605 C CA . THR A 1 201 ? -4.762 3.089 -14.704 1.00 92.56 201 THR A CA 1
ATOM 1606 C C . THR A 1 201 ? -5.139 1.736 -14.104 1.00 92.56 201 THR A C 1
ATOM 1608 O O . THR A 1 201 ? -6.086 1.116 -14.567 1.00 92.56 201 THR A O 1
ATOM 1611 N N . ILE A 1 202 ? -4.469 1.288 -13.036 1.00 93.06 202 ILE A N 1
ATOM 1612 C CA . ILE A 1 202 ? -4.628 -0.088 -12.515 1.00 93.06 202 ILE A CA 1
ATOM 1613 C C . ILE A 1 202 ? -5.506 -0.228 -11.264 1.00 93.06 202 ILE A C 1
ATOM 1615 O O . ILE A 1 202 ? -5.857 -1.349 -10.891 1.00 93.06 202 ILE A O 1
ATOM 1619 N N . GLY A 1 203 ? -5.886 0.876 -10.621 1.00 91.81 203 GLY A N 1
ATOM 1620 C CA . GLY A 1 203 ? -6.638 0.861 -9.365 1.00 91.81 203 GLY A CA 1
ATOM 1621 C C . GLY A 1 203 ? -5.821 0.360 -8.170 1.00 91.81 203 GLY A C 1
ATOM 1622 O O . GLY A 1 203 ? -4.594 0.295 -8.203 1.00 91.81 203 GLY A O 1
ATOM 1623 N N . GLU A 1 204 ? -6.503 0.014 -7.079 1.00 88.81 204 GLU A N 1
ATOM 1624 C CA . GLU A 1 204 ? -5.864 -0.297 -5.798 1.00 88.81 204 GLU A CA 1
ATOM 1625 C C . GLU A 1 204 ? -5.202 -1.674 -5.748 1.00 88.81 204 GLU A C 1
ATOM 1627 O O . GLU A 1 204 ? -4.222 -1.849 -5.034 1.00 88.81 204 GLU A O 1
ATOM 1632 N N . LYS A 1 205 ? -5.716 -2.665 -6.484 1.00 84.12 205 LYS A N 1
ATOM 1633 C CA . LYS A 1 205 ? -5.314 -4.076 -6.319 1.00 84.12 205 LYS A CA 1
ATOM 1634 C C . LYS A 1 205 ? -3.888 -4.370 -6.770 1.00 84.12 205 LYS A C 1
ATOM 1636 O O . LYS A 1 205 ? -3.281 -5.301 -6.259 1.00 84.12 205 LYS A O 1
ATOM 1641 N N . GLY A 1 206 ? -3.372 -3.595 -7.718 1.00 89.56 206 GLY A N 1
ATOM 1642 C CA . GLY A 1 206 ? -2.035 -3.782 -8.274 1.00 89.56 206 GLY A CA 1
ATOM 1643 C C . GLY A 1 206 ? -0.960 -2.915 -7.626 1.00 89.56 206 GLY A C 1
ATOM 1644 O O . GLY A 1 206 ? 0.154 -2.910 -8.130 1.00 89.56 206 GLY A O 1
ATOM 1645 N N . ILE A 1 207 ? -1.266 -2.156 -6.565 1.00 95.88 207 ILE A N 1
ATOM 1646 C CA . ILE A 1 207 ? -0.344 -1.150 -6.012 1.00 95.88 207 ILE A CA 1
ATOM 1647 C C . ILE A 1 207 ? 0.117 -1.514 -4.606 1.00 95.88 207 ILE A C 1
ATOM 1649 O O . ILE A 1 207 ? -0.687 -1.896 -3.754 1.00 95.88 207 ILE A O 1
ATOM 1653 N N . ILE A 1 208 ? 1.407 -1.323 -4.344 1.00 97.06 208 ILE A N 1
ATOM 1654 C CA . ILE A 1 208 ? 1.985 -1.352 -3.000 1.00 97.06 208 ILE A CA 1
ATOM 1655 C C . ILE A 1 208 ? 2.647 -0.001 -2.723 1.00 97.06 208 ILE A C 1
ATOM 1657 O O . ILE A 1 208 ? 3.389 0.519 -3.555 1.00 97.06 208 ILE A O 1
ATOM 1661 N N . LEU A 1 209 ? 2.364 0.579 -1.556 1.00 96.12 209 LEU A N 1
ATOM 1662 C CA . LEU A 1 209 ? 3.014 1.809 -1.102 1.00 96.12 209 LEU A CA 1
ATOM 1663 C C . LEU A 1 209 ? 4.121 1.481 -0.110 1.00 96.12 209 LEU A C 1
ATOM 1665 O O . LEU A 1 209 ? 3.928 0.665 0.790 1.00 96.12 209 LEU A O 1
ATOM 1669 N N . THR A 1 210 ? 5.264 2.139 -0.260 1.00 96.00 210 THR A N 1
ATOM 1670 C CA . THR A 1 210 ? 6.439 1.895 0.583 1.00 96.00 210 THR A CA 1
ATOM 1671 C C . THR A 1 210 ? 7.158 3.189 0.927 1.00 96.00 210 THR A C 1
ATOM 1673 O O . THR A 1 210 ? 7.014 4.212 0.246 1.00 96.00 210 THR A O 1
ATOM 1676 N N . SER A 1 211 ? 7.938 3.146 2.006 1.00 93.50 211 SER A N 1
ATOM 1677 C CA . SER A 1 211 ? 8.747 4.285 2.420 1.00 93.50 211 SER A CA 1
ATOM 1678 C C . SER A 1 211 ? 9.971 4.486 1.535 1.00 93.50 211 SER A C 1
ATOM 1680 O O . SER A 1 211 ? 10.203 5.613 1.123 1.00 93.50 211 SER A O 1
ATOM 1682 N N . ARG A 1 212 ? 10.748 3.441 1.218 1.00 92.38 212 ARG A N 1
ATOM 1683 C CA . ARG A 1 212 ? 12.128 3.585 0.698 1.00 92.38 212 ARG A CA 1
ATOM 1684 C C . ARG A 1 212 ? 13.028 4.338 1.693 1.00 92.38 212 ARG A C 1
ATOM 1686 O O . ARG A 1 212 ? 13.924 5.082 1.305 1.00 92.38 212 ARG A O 1
ATOM 1693 N N . ALA A 1 213 ? 12.755 4.190 2.989 1.00 91.38 213 ALA A N 1
ATOM 1694 C CA . ALA A 1 213 ? 13.478 4.889 4.045 1.00 91.38 213 ALA A CA 1
ATOM 1695 C C . ALA A 1 213 ? 14.867 4.286 4.277 1.00 91.38 213 ALA A C 1
ATOM 1697 O O . ALA A 1 213 ? 15.024 3.070 4.334 1.00 91.38 213 ALA A O 1
ATOM 1698 N N . THR A 1 214 ? 15.854 5.156 4.471 1.00 88.94 214 THR A N 1
ATOM 1699 C CA . THR A 1 214 ? 17.196 4.805 4.970 1.00 88.94 214 THR A CA 1
ATOM 1700 C C . THR A 1 214 ? 17.334 5.072 6.465 1.00 88.94 214 THR A C 1
ATOM 1702 O O . THR A 1 214 ? 18.215 4.525 7.122 1.00 88.94 214 THR A O 1
ATOM 1705 N N . ARG A 1 215 ? 16.473 5.943 7.011 1.00 88.12 215 ARG A N 1
ATOM 1706 C CA . ARG A 1 215 ? 16.524 6.402 8.402 1.00 88.12 215 ARG A CA 1
ATOM 1707 C C . ARG A 1 215 ? 15.146 6.354 9.067 1.00 88.12 215 ARG A C 1
ATOM 1709 O O . ARG A 1 215 ? 14.140 6.555 8.385 1.00 88.12 215 ARG A O 1
ATOM 1716 N N . PRO A 1 216 ? 15.074 6.242 10.406 1.00 89.19 216 PRO A N 1
ATOM 1717 C CA . PRO A 1 216 ? 13.802 6.213 11.134 1.00 89.19 216 PRO A CA 1
ATOM 1718 C C . PRO A 1 216 ? 12.872 7.399 10.815 1.00 89.19 216 PRO A C 1
ATOM 1720 O O . PRO A 1 216 ? 11.689 7.216 10.541 1.00 89.19 216 PRO A O 1
ATOM 1723 N N . MET A 1 217 ? 13.422 8.618 10.754 1.00 88.12 217 MET A N 1
ATOM 1724 C CA . MET A 1 217 ? 12.664 9.865 10.539 1.00 88.12 217 MET A CA 1
ATOM 1725 C C . MET A 1 217 ? 12.041 9.991 9.134 1.00 88.12 217 MET A C 1
ATOM 1727 O O . MET A 1 217 ? 11.192 10.854 8.891 1.00 88.12 217 MET A O 1
ATOM 1731 N N . GLU A 1 218 ? 12.467 9.148 8.195 1.00 90.38 218 GLU A N 1
ATOM 1732 C CA . GLU A 1 218 ? 11.961 9.103 6.820 1.00 90.38 218 GLU A CA 1
ATOM 1733 C C . GLU A 1 218 ? 10.698 8.233 6.709 1.00 90.38 218 GLU A C 1
ATOM 1735 O O . GLU A 1 218 ? 9.895 8.401 5.789 1.00 90.38 218 GLU A O 1
ATOM 1740 N N . MET A 1 219 ? 10.461 7.349 7.681 1.00 92.00 219 MET A N 1
ATOM 1741 C CA . MET A 1 219 ? 9.242 6.551 7.743 1.00 92.00 219 MET A CA 1
ATOM 1742 C C . MET A 1 219 ? 8.053 7.374 8.255 1.00 92.00 219 MET A C 1
ATOM 1744 O O . MET A 1 219 ? 8.194 8.409 8.912 1.00 92.00 219 MET A O 1
ATOM 1748 N N . ARG A 1 220 ? 6.841 6.925 7.929 1.00 95.12 220 ARG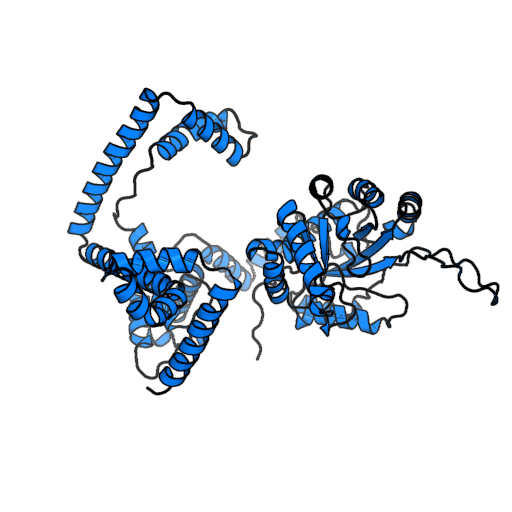 A N 1
ATOM 1749 C CA . ARG A 1 220 ? 5.585 7.520 8.400 1.00 95.12 220 ARG A CA 1
ATOM 1750 C C . ARG A 1 220 ? 4.711 6.437 9.003 1.00 95.12 220 ARG A C 1
ATOM 1752 O O . ARG A 1 220 ? 4.785 5.281 8.581 1.00 95.12 220 ARG A O 1
ATOM 1759 N N . ALA A 1 221 ? 3.899 6.803 9.993 1.00 94.06 221 ALA A N 1
ATOM 1760 C CA . ALA A 1 221 ? 2.962 5.862 10.586 1.00 94.06 221 ALA A CA 1
ATOM 1761 C C . ALA A 1 221 ? 1.955 5.390 9.519 1.00 94.06 221 ALA A C 1
ATOM 1763 O O . ALA A 1 221 ? 1.621 6.159 8.616 1.00 94.06 221 ALA A O 1
ATOM 1764 N N . PRO A 1 222 ? 1.415 4.166 9.612 1.00 94.25 222 PRO A N 1
ATOM 1765 C CA . PRO A 1 222 ? 0.530 3.619 8.584 1.00 94.25 222 PRO A CA 1
ATOM 1766 C C . PRO A 1 222 ? -0.679 4.506 8.249 1.00 94.25 222 PRO A C 1
ATOM 1768 O O . PRO A 1 222 ? -1.077 4.612 7.092 1.00 94.25 222 PRO A O 1
ATOM 1771 N N . TYR A 1 223 ? -1.252 5.187 9.244 1.00 93.81 223 TYR A N 1
ATOM 1772 C CA . TYR A 1 223 ? -2.359 6.121 9.022 1.00 93.81 223 TYR A CA 1
ATOM 1773 C C . TYR A 1 223 ? -1.927 7.403 8.300 1.00 93.81 223 TYR A C 1
ATOM 1775 O O . TYR A 1 223 ? -2.690 7.925 7.489 1.00 93.81 223 TYR A O 1
ATOM 1783 N N . ASP A 1 224 ? -0.696 7.868 8.511 1.00 95.25 224 ASP A N 1
ATOM 1784 C CA . ASP A 1 224 ? -0.135 8.987 7.751 1.00 95.25 224 ASP A CA 1
ATOM 1785 C C . ASP A 1 224 ? 0.150 8.578 6.308 1.00 95.25 224 ASP A C 1
ATOM 1787 O O . ASP A 1 224 ? -0.116 9.349 5.389 1.00 95.25 224 ASP A O 1
ATOM 1791 N N . VAL A 1 225 ? 0.614 7.344 6.084 1.00 95.88 225 VAL A N 1
ATOM 1792 C CA . VAL A 1 225 ? 0.762 6.790 4.730 1.00 95.88 225 VAL A CA 1
ATOM 1793 C C . VAL A 1 225 ? -0.599 6.704 4.037 1.00 95.88 225 VAL A C 1
ATOM 1795 O O . VAL A 1 225 ? -0.724 7.114 2.882 1.00 95.88 225 VAL A O 1
ATOM 1798 N N . ILE A 1 226 ? -1.654 6.279 4.743 1.00 94.88 226 ILE A N 1
ATOM 1799 C CA . ILE A 1 226 ? -3.034 6.323 4.231 1.00 94.88 226 ILE A CA 1
ATOM 1800 C C . ILE A 1 226 ? -3.438 7.762 3.875 1.00 94.88 226 ILE A C 1
ATOM 1802 O O . ILE A 1 226 ? -4.024 7.989 2.819 1.00 94.88 226 ILE A O 1
ATOM 1806 N N . ASN A 1 227 ? -3.092 8.756 4.694 1.00 95.94 227 ASN A N 1
ATOM 1807 C CA . ASN A 1 227 ? -3.372 10.162 4.391 1.00 95.94 227 ASN A CA 1
ATOM 1808 C C . ASN A 1 227 ? -2.613 10.649 3.145 1.00 95.94 227 ASN A C 1
ATOM 1810 O O . ASN A 1 227 ? -3.230 11.222 2.249 1.00 95.94 227 ASN A O 1
ATOM 1814 N N . ILE A 1 228 ? -1.319 10.337 3.024 1.00 95.25 228 ILE A N 1
ATOM 1815 C CA . ILE A 1 228 ? -0.509 10.622 1.826 1.00 95.25 228 ILE A CA 1
ATOM 1816 C C . ILE A 1 228 ? -1.126 9.960 0.588 1.00 95.25 228 ILE A C 1
ATOM 1818 O O . ILE A 1 228 ? -1.155 10.557 -0.486 1.00 95.25 228 ILE A O 1
ATOM 1822 N N . SER A 1 229 ? -1.696 8.763 0.738 1.00 94.69 229 SER A N 1
ATOM 1823 C CA . SER A 1 229 ? -2.319 8.017 -0.360 1.00 94.69 229 SER A CA 1
ATOM 1824 C C . SER A 1 229 ? -3.492 8.751 -1.015 1.00 94.69 229 SER A C 1
ATOM 1826 O O . SER A 1 229 ? -3.725 8.606 -2.217 1.00 94.69 229 SER A O 1
ATOM 1828 N N . HIS A 1 230 ? -4.201 9.597 -0.261 1.00 95.44 230 HIS A N 1
ATOM 1829 C CA . HIS A 1 230 ? -5.272 10.428 -0.814 1.00 95.44 230 HIS A CA 1
ATOM 1830 C C . HIS A 1 230 ? -4.736 11.434 -1.844 1.00 95.44 230 HIS A C 1
ATOM 1832 O O . HIS A 1 230 ? -5.441 11.776 -2.794 1.00 95.44 230 HIS A O 1
ATOM 1838 N N . LEU A 1 231 ? -3.469 11.852 -1.735 1.00 94.44 231 LEU A N 1
ATOM 1839 C CA . LEU A 1 231 ? -2.827 12.720 -2.727 1.00 94.44 231 LEU A CA 1
ATOM 1840 C C . LEU A 1 231 ? -2.620 11.997 -4.067 1.00 94.44 231 LEU A C 1
ATOM 1842 O O . LEU A 1 231 ? -2.721 12.633 -5.118 1.00 94.44 231 LEU A O 1
ATOM 1846 N N . PHE A 1 232 ? -2.446 10.672 -4.063 1.00 93.12 232 PHE A N 1
ATOM 1847 C CA . PHE A 1 232 ? -2.461 9.851 -5.283 1.00 93.12 232 PHE A CA 1
ATOM 1848 C C . PHE A 1 232 ? -3.881 9.620 -5.835 1.00 93.12 232 PHE A C 1
ATOM 1850 O O . PHE A 1 232 ? -4.036 9.110 -6.941 1.00 93.12 232 PHE A O 1
ATOM 1857 N N . GLY A 1 233 ? -4.925 10.060 -5.125 1.00 93.50 233 GLY A N 1
ATOM 1858 C CA . GLY A 1 233 ? -6.328 9.944 -5.533 1.00 93.50 233 GLY A CA 1
ATOM 1859 C C . GLY A 1 233 ? -7.063 8.729 -4.965 1.00 93.50 233 GLY A C 1
ATOM 1860 O O . GLY A 1 233 ? -8.195 8.483 -5.375 1.00 93.50 233 GLY A O 1
ATOM 1861 N N . MET A 1 234 ? -6.445 7.989 -4.041 1.00 94.69 234 MET A N 1
ATOM 1862 C CA . MET A 1 234 ? -7.040 6.811 -3.403 1.00 94.69 234 MET A CA 1
ATOM 1863 C C . MET A 1 234 ? -8.054 7.204 -2.322 1.00 94.69 234 MET A C 1
ATOM 1865 O O . MET A 1 234 ? -7.880 8.202 -1.620 1.00 94.69 234 MET A O 1
ATOM 1869 N N . LYS A 1 235 ? -9.090 6.385 -2.128 1.00 94.19 235 LYS A N 1
ATOM 1870 C CA . LYS A 1 235 ? -9.969 6.449 -0.948 1.00 94.19 235 LYS A CA 1
ATOM 1871 C C . LYS A 1 235 ? -9.329 5.740 0.241 1.00 94.19 235 LYS A C 1
ATOM 1873 O O . LYS A 1 235 ? -8.459 4.894 0.079 1.00 94.19 235 LYS A O 1
ATOM 1878 N N . THR A 1 236 ? -9.843 5.979 1.444 1.00 90.88 236 THR A N 1
ATOM 1879 C CA . THR A 1 236 ? -9.297 5.413 2.689 1.00 90.88 236 THR A CA 1
ATOM 1880 C C . THR A 1 236 ? -9.174 3.883 2.678 1.00 90.88 236 THR A C 1
ATOM 1882 O O . THR A 1 236 ? -8.152 3.350 3.100 1.00 90.88 236 THR A O 1
ATOM 1885 N N . ASN A 1 237 ? -10.179 3.159 2.170 1.00 86.94 237 ASN A N 1
ATOM 1886 C CA . ASN A 1 237 ? -10.134 1.691 2.107 1.00 86.94 237 ASN A CA 1
ATOM 1887 C C . ASN A 1 237 ? -9.148 1.179 1.046 1.00 86.94 237 ASN A C 1
ATOM 1889 O O . ASN A 1 237 ? -8.446 0.201 1.289 1.00 86.94 237 ASN A O 1
ATOM 1893 N N . GLU A 1 238 ? -9.077 1.860 -0.100 1.00 91.44 238 GLU A N 1
ATOM 1894 C CA . GLU A 1 238 ? -8.138 1.563 -1.189 1.00 91.44 238 GLU A CA 1
ATOM 1895 C C . GLU A 1 238 ? -6.697 1.778 -0.700 1.00 91.44 238 GLU A C 1
ATOM 1897 O O . GLU A 1 238 ? -5.880 0.863 -0.749 1.00 91.44 238 GLU A O 1
ATOM 1902 N N . ALA A 1 239 ? -6.430 2.938 -0.095 1.00 93.06 239 ALA A N 1
ATOM 1903 C CA . ALA A 1 239 ? -5.161 3.296 0.534 1.00 93.06 239 ALA A CA 1
ATOM 1904 C C . ALA A 1 239 ? -4.756 2.334 1.658 1.00 93.06 239 ALA A C 1
ATOM 1906 O O . ALA A 1 239 ? -3.593 1.978 1.803 1.00 93.06 239 ALA A O 1
ATOM 1907 N N . ARG A 1 240 ? -5.712 1.876 2.471 1.00 92.50 240 ARG A N 1
ATOM 1908 C CA . ARG A 1 240 ? -5.424 0.881 3.505 1.00 92.50 240 ARG A CA 1
ATOM 1909 C C . ARG A 1 240 ? -5.014 -0.458 2.890 1.00 92.50 240 ARG A C 1
ATOM 1911 O O . ARG A 1 240 ? -4.131 -1.116 3.439 1.00 92.50 240 ARG A O 1
ATOM 1918 N N . SER A 1 241 ? -5.622 -0.862 1.773 1.00 90.62 241 SER A N 1
ATOM 1919 C CA . SER A 1 241 ? -5.312 -2.124 1.085 1.00 90.62 241 SER A CA 1
ATOM 1920 C C . SER A 1 241 ? -3.864 -2.180 0.593 1.00 90.62 241 SER A C 1
ATOM 1922 O O . SER A 1 241 ? -3.221 -3.221 0.735 1.00 90.62 241 SER A O 1
ATOM 1924 N N . THR A 1 242 ? -3.320 -1.064 0.092 1.00 95.19 242 THR A N 1
ATOM 1925 C CA . THR A 1 242 ? -1.962 -1.003 -0.486 1.00 95.19 242 THR A CA 1
ATOM 1926 C C . THR A 1 242 ? -0.837 -1.214 0.534 1.00 95.19 242 THR A C 1
ATOM 1928 O O . THR A 1 242 ? 0.259 -1.603 0.141 1.00 95.19 242 THR A O 1
ATOM 1931 N N . ILE A 1 243 ? -1.106 -1.019 1.831 1.00 94.12 243 ILE A N 1
ATOM 1932 C CA . ILE A 1 243 ? -0.144 -1.224 2.935 1.00 94.12 243 ILE A CA 1
ATOM 1933 C C . ILE A 1 243 ? -0.529 -2.372 3.888 1.00 94.12 243 ILE A C 1
ATOM 1935 O O . ILE A 1 243 ? 0.117 -2.580 4.917 1.00 94.12 243 ILE A O 1
ATOM 1939 N N . THR A 1 244 ? -1.609 -3.104 3.589 1.00 92.44 244 THR A N 1
ATOM 1940 C CA . THR A 1 244 ? -2.065 -4.252 4.395 1.00 92.44 244 THR A CA 1
ATOM 1941 C C . THR A 1 244 ? -2.288 -5.489 3.533 1.00 92.44 244 THR A C 1
ATOM 1943 O O . THR A 1 244 ? -1.456 -6.390 3.535 1.00 92.44 244 THR A O 1
ATOM 1946 N N . VAL A 1 245 ? -3.386 -5.533 2.778 1.00 89.94 245 VAL A N 1
ATOM 1947 C CA . VAL A 1 245 ? -3.832 -6.714 2.026 1.00 89.94 245 VAL A CA 1
ATOM 1948 C C . VAL A 1 245 ? -2.893 -7.036 0.865 1.00 89.94 245 VAL A C 1
ATOM 1950 O O . VAL A 1 245 ? -2.488 -8.186 0.723 1.00 89.94 245 VAL A O 1
ATOM 1953 N N . ASN A 1 246 ? -2.511 -6.043 0.060 1.00 93.31 246 ASN A N 1
ATOM 1954 C CA . ASN A 1 246 ? -1.715 -6.284 -1.147 1.00 93.31 246 ASN A CA 1
ATOM 1955 C C . ASN A 1 246 ? -0.301 -6.804 -0.820 1.00 93.31 246 ASN A C 1
ATOM 1957 O O . ASN A 1 246 ? 0.084 -7.835 -1.372 1.00 93.31 246 ASN A O 1
ATOM 1961 N N . PRO A 1 247 ? 0.454 -6.194 0.122 1.00 93.62 247 PRO A N 1
ATOM 1962 C CA . PRO A 1 247 ? 1.739 -6.745 0.547 1.00 93.62 247 PRO A CA 1
ATOM 1963 C C . PRO A 1 247 ? 1.619 -8.158 1.122 1.00 93.62 247 PRO A C 1
ATOM 1965 O O . PRO A 1 247 ? 2.472 -8.996 0.863 1.00 93.62 247 PRO A O 1
ATOM 1968 N N . GLN A 1 248 ? 0.552 -8.458 1.871 1.00 89.50 248 GLN A N 1
ATOM 1969 C CA . GLN A 1 248 ? 0.338 -9.803 2.415 1.00 89.50 248 GLN A CA 1
ATOM 1970 C C . GLN A 1 248 ? 0.085 -10.838 1.323 1.00 89.50 248 GLN A C 1
ATOM 1972 O O . GLN A 1 248 ? 0.607 -11.942 1.412 1.00 89.50 248 GLN A O 1
ATOM 1977 N N . GLN A 1 249 ? -0.691 -10.493 0.296 1.00 88.12 249 GLN A N 1
ATOM 1978 C CA . GLN A 1 249 ? -0.911 -11.374 -0.850 1.00 88.12 249 GLN A CA 1
ATOM 1979 C C . GLN A 1 249 ? 0.392 -11.656 -1.602 1.00 88.12 249 GLN A C 1
ATOM 1981 O O . GLN A 1 249 ? 0.656 -12.811 -1.928 1.00 88.12 249 GLN A O 1
ATOM 1986 N N . LEU A 1 250 ? 1.232 -10.632 -1.803 1.00 92.12 250 LEU A N 1
ATOM 1987 C CA . LEU A 1 250 ? 2.571 -10.802 -2.371 1.00 92.12 250 LEU A CA 1
ATOM 1988 C C . LEU A 1 250 ? 3.417 -11.754 -1.516 1.00 92.12 250 LEU A C 1
ATOM 1990 O O . LEU A 1 250 ? 3.988 -12.703 -2.044 1.00 92.12 250 LEU A O 1
ATOM 1994 N N . LEU A 1 251 ? 3.474 -11.530 -0.201 1.00 90.44 251 LEU A N 1
ATOM 1995 C CA . LEU A 1 251 ? 4.276 -12.348 0.713 1.00 90.44 251 LEU A CA 1
ATOM 1996 C C . LEU A 1 251 ? 3.799 -13.807 0.765 1.00 90.44 251 LEU A C 1
ATOM 1998 O O . LEU A 1 251 ? 4.623 -14.713 0.731 1.00 90.44 251 LEU A O 1
ATOM 2002 N N . LEU A 1 252 ? 2.485 -14.047 0.765 1.00 87.38 252 LEU A N 1
ATOM 2003 C CA . LEU A 1 252 ? 1.922 -15.400 0.699 1.00 87.38 252 LEU A CA 1
ATOM 2004 C C . LEU A 1 252 ? 2.274 -16.104 -0.620 1.00 87.38 252 LEU A C 1
ATOM 2006 O O . LEU A 1 252 ? 2.565 -17.298 -0.625 1.00 87.38 252 LEU A O 1
ATOM 2010 N N . ALA A 1 253 ? 2.262 -15.381 -1.743 1.00 84.56 253 ALA A N 1
ATOM 2011 C CA . ALA A 1 253 ? 2.672 -15.936 -3.032 1.00 84.56 253 ALA A CA 1
ATOM 2012 C C . ALA A 1 253 ? 4.166 -16.303 -3.042 1.00 84.56 253 ALA A C 1
ATOM 2014 O O . ALA A 1 253 ? 4.532 -17.365 -3.540 1.00 84.56 253 ALA A O 1
ATOM 2015 N N . VAL A 1 254 ? 5.014 -15.460 -2.446 1.00 85.88 254 VAL A N 1
ATOM 2016 C CA . VAL A 1 254 ? 6.450 -15.724 -2.267 1.00 85.88 254 VAL A CA 1
ATOM 2017 C C . VAL A 1 254 ? 6.684 -16.973 -1.415 1.00 85.88 254 VAL A C 1
ATOM 2019 O O . VAL A 1 254 ? 7.473 -17.833 -1.799 1.00 85.88 254 VAL A O 1
ATOM 2022 N N . GLU A 1 255 ? 6.002 -17.088 -0.274 1.00 83.50 255 GLU A N 1
ATOM 2023 C CA . GLU A 1 255 ? 6.132 -18.230 0.640 1.00 83.50 255 GLU A CA 1
ATOM 2024 C C . GLU A 1 255 ? 5.733 -19.546 -0.043 1.00 83.50 255 GLU A C 1
ATOM 2026 O O . GLU A 1 255 ? 6.475 -20.523 0.030 1.00 83.50 255 GLU A O 1
ATOM 2031 N N . ASN A 1 256 ? 4.623 -19.556 -0.787 1.00 77.50 256 ASN A N 1
ATOM 2032 C CA . ASN A 1 256 ? 4.154 -20.744 -1.509 1.00 77.50 256 ASN A CA 1
ATOM 2033 C C . ASN A 1 256 ? 5.101 -21.198 -2.631 1.00 77.50 256 ASN A C 1
ATOM 2035 O O . ASN A 1 256 ? 5.132 -22.379 -2.970 1.00 77.50 256 ASN A O 1
ATOM 2039 N N . ASN A 1 257 ? 5.867 -20.274 -3.214 1.00 70.50 257 ASN A N 1
ATOM 2040 C CA . ASN A 1 257 ? 6.790 -20.570 -4.310 1.00 70.50 257 ASN A CA 1
ATOM 2041 C C . ASN A 1 257 ? 8.160 -21.078 -3.830 1.00 70.50 257 ASN A C 1
ATOM 2043 O O . ASN A 1 257 ? 8.975 -21.511 -4.649 1.00 70.50 257 ASN A O 1
ATOM 2047 N N . LYS A 1 258 ? 8.441 -21.053 -2.521 1.00 67.62 258 LYS A N 1
ATOM 2048 C CA . LYS A 1 258 ? 9.689 -21.588 -1.966 1.00 67.62 258 LYS A CA 1
ATOM 2049 C C . LYS A 1 258 ? 9.573 -23.087 -1.714 1.00 67.62 258 LYS A C 1
ATOM 2051 O O . LYS A 1 258 ? 8.766 -23.546 -0.918 1.00 67.62 258 LYS A O 1
ATOM 2056 N N . SER A 1 259 ? 10.448 -23.858 -2.354 1.00 48.56 259 SER A N 1
ATOM 2057 C CA . SER A 1 259 ? 10.478 -25.324 -2.269 1.00 48.56 259 SER A CA 1
ATOM 2058 C C . SER A 1 259 ? 11.070 -25.890 -0.967 1.00 48.56 259 SER A C 1
ATOM 2060 O O . SER A 1 259 ? 11.027 -27.103 -0.767 1.00 48.56 259 SER A O 1
ATOM 2062 N N . LYS A 1 260 ? 11.610 -25.051 -0.068 1.00 41.28 260 LYS A N 1
ATOM 2063 C CA . LYS A 1 260 ? 12.091 -25.457 1.264 1.00 41.28 260 LYS A CA 1
ATOM 2064 C C . LYS A 1 260 ? 11.686 -24.425 2.329 1.00 41.28 260 LYS A C 1
ATOM 2066 O O . LYS A 1 260 ? 12.056 -23.260 2.165 1.00 41.28 260 LYS A O 1
ATOM 2071 N N . PRO A 1 261 ? 10.997 -24.821 3.416 1.00 41.28 261 PRO A N 1
ATOM 2072 C CA . PRO A 1 261 ? 10.902 -23.984 4.611 1.00 41.28 261 PRO A CA 1
ATOM 2073 C C . PRO A 1 261 ? 12.311 -23.815 5.203 1.00 41.28 261 PRO A C 1
ATOM 2075 O O . PRO A 1 261 ? 13.076 -24.781 5.242 1.00 41.28 261 PRO A O 1
ATOM 2078 N N . ARG A 1 262 ? 12.697 -22.601 5.621 1.00 42.62 262 ARG A N 1
ATOM 2079 C CA . ARG A 1 262 ? 13.953 -22.409 6.373 1.00 42.62 262 ARG A CA 1
ATOM 2080 C C . ARG A 1 262 ? 13.803 -23.080 7.741 1.00 42.62 262 ARG A C 1
ATOM 2082 O O . ARG A 1 262 ? 12.708 -23.127 8.286 1.00 42.62 262 ARG A O 1
ATOM 2089 N N . ASP A 1 263 ? 14.899 -23.509 8.362 1.00 38.91 263 ASP A N 1
ATOM 2090 C CA . ASP A 1 263 ? 14.857 -24.022 9.742 1.00 38.91 263 ASP A CA 1
ATOM 2091 C C . ASP A 1 263 ? 14.342 -22.967 10.747 1.00 38.91 263 ASP A C 1
ATOM 2093 O O . ASP A 1 263 ? 13.761 -23.317 11.770 1.00 38.91 263 ASP A O 1
ATOM 2097 N N . GLN A 1 264 ? 14.432 -21.670 10.418 1.00 42.97 264 GLN A N 1
ATOM 2098 C CA . GLN A 1 264 ? 13.777 -20.580 11.164 1.00 42.97 264 GLN A CA 1
ATOM 2099 C C . GLN A 1 264 ? 12.237 -20.586 11.038 1.00 42.97 264 GLN A C 1
ATOM 2101 O O . GLN A 1 264 ? 11.550 -20.104 11.937 1.00 42.97 264 GLN A O 1
ATOM 2106 N N . ASP A 1 265 ? 11.694 -21.195 9.980 1.00 40.06 265 ASP A N 1
ATOM 2107 C CA . ASP A 1 265 ? 10.256 -21.374 9.745 1.00 40.06 265 ASP A CA 1
ATOM 2108 C C . ASP A 1 265 ? 9.694 -22.620 10.454 1.00 40.06 265 ASP A C 1
ATOM 2110 O O . ASP A 1 265 ? 8.481 -22.832 10.465 1.00 40.06 265 ASP A O 1
ATOM 2114 N N . THR A 1 266 ? 10.528 -23.453 11.095 1.00 39.97 266 THR A N 1
ATOM 2115 C CA . THR A 1 266 ? 10.035 -24.616 11.867 1.00 39.97 266 THR A CA 1
ATOM 2116 C C . THR A 1 266 ? 9.288 -24.201 13.137 1.00 39.97 266 THR A C 1
ATOM 2118 O O . THR A 1 266 ? 8.363 -24.891 13.562 1.00 39.97 266 THR A O 1
ATOM 2121 N N . ASN A 1 267 ? 9.569 -23.001 13.656 1.00 39.75 267 ASN A N 1
ATOM 2122 C CA . ASN A 1 267 ? 8.751 -22.339 14.679 1.00 39.75 267 ASN A CA 1
ATOM 2123 C C . ASN A 1 267 ? 7.593 -21.511 14.084 1.00 39.75 267 ASN A C 1
ATOM 2125 O O . ASN A 1 267 ? 6.856 -20.841 14.812 1.00 39.75 267 ASN A O 1
ATOM 2129 N N . LEU A 1 268 ? 7.419 -21.550 12.760 1.00 46.69 268 LEU A N 1
ATOM 2130 C CA . LEU A 1 268 ? 6.581 -20.629 12.000 1.00 46.69 268 LEU A CA 1
ATOM 2131 C C . LEU A 1 268 ? 5.823 -21.300 10.838 1.00 46.69 268 LEU A C 1
ATOM 2133 O O . LEU A 1 268 ? 5.555 -20.653 9.831 1.00 46.69 268 LEU A O 1
ATOM 2137 N N . SER A 1 269 ? 5.409 -22.566 10.968 1.00 32.75 269 SER A N 1
ATOM 2138 C CA . SER A 1 269 ? 4.487 -23.180 10.001 1.00 32.75 269 SER A CA 1
ATOM 2139 C C . SER A 1 269 ? 3.081 -23.367 10.586 1.00 32.75 269 SER A C 1
ATOM 2141 O O . SER A 1 269 ? 2.882 -23.894 11.679 1.00 32.75 269 SER A O 1
ATOM 2143 N N . LEU A 1 270 ? 2.071 -22.942 9.822 1.00 42.25 270 LEU A N 1
ATOM 2144 C CA . LEU A 1 270 ? 0.638 -23.136 10.096 1.00 42.25 270 LEU A CA 1
ATOM 2145 C C . LEU A 1 270 ? 0.189 -24.614 9.984 1.00 42.25 270 LEU A C 1
ATOM 2147 O O . LEU A 1 270 ? -0.994 -24.908 10.150 1.00 42.25 270 LEU A O 1
ATOM 2151 N N . ALA A 1 271 ? 1.103 -25.549 9.704 1.00 34.00 271 ALA A N 1
ATOM 2152 C CA . ALA A 1 271 ? 0.782 -26.934 9.358 1.00 34.00 271 ALA A CA 1
ATOM 2153 C C . ALA A 1 271 ? 0.603 -27.877 10.569 1.00 34.00 271 ALA A C 1
ATOM 2155 O O . ALA A 1 271 ? -0.035 -28.916 10.435 1.00 34.00 271 ALA A O 1
ATOM 2156 N N . THR A 1 272 ? 1.060 -27.516 11.772 1.00 36.00 272 THR A N 1
ATOM 2157 C CA . THR A 1 272 ? 0.975 -28.396 12.966 1.00 36.00 272 THR A CA 1
ATOM 2158 C C . THR A 1 272 ? -0.336 -28.231 13.765 1.00 36.00 272 THR A C 1
ATOM 2160 O O . THR A 1 272 ? -0.495 -28.752 14.867 1.00 36.00 272 THR A O 1
ATOM 2163 N N . ILE A 1 273 ? -1.320 -27.501 13.228 1.00 40.06 273 ILE A N 1
ATOM 2164 C CA . ILE A 1 273 ? -2.511 -27.053 13.978 1.00 40.06 273 ILE A CA 1
ATOM 2165 C C . ILE A 1 273 ? -3.608 -28.130 14.109 1.00 40.06 273 ILE A C 1
ATOM 2167 O O . ILE A 1 273 ? -4.511 -27.968 14.928 1.00 40.06 273 ILE A O 1
ATOM 2171 N N . SER A 1 274 ? -3.564 -29.247 13.377 1.00 37.22 274 SER A N 1
ATOM 2172 C CA . SER A 1 274 ? -4.654 -30.239 13.437 1.00 37.22 274 SER A CA 1
ATOM 2173 C C . SER A 1 274 ? -4.594 -31.144 14.674 1.00 37.22 274 SER A C 1
ATOM 2175 O O . SER A 1 274 ? -5.599 -31.286 15.367 1.00 37.22 274 SER A O 1
ATOM 2177 N N . ASN A 1 275 ? -3.426 -31.702 15.002 1.00 40.03 275 ASN A N 1
ATOM 2178 C CA . ASN A 1 275 ? -3.330 -32.754 16.025 1.00 40.03 275 ASN A CA 1
ATOM 2179 C C . ASN A 1 275 ? -3.101 -32.222 17.446 1.00 40.03 275 ASN A C 1
ATOM 2181 O O . ASN A 1 275 ? -3.517 -32.850 18.413 1.00 40.03 275 ASN A O 1
ATOM 2185 N N . VAL A 1 276 ? -2.524 -31.028 17.596 1.00 38.94 276 VAL A N 1
ATOM 2186 C CA . VAL A 1 276 ? -2.304 -30.412 18.917 1.00 38.94 276 VAL A CA 1
ATOM 2187 C C . VAL A 1 276 ? -3.609 -29.842 19.496 1.00 38.94 276 VAL A C 1
ATOM 2189 O O . VAL A 1 276 ? -3.785 -29.769 20.711 1.00 38.94 276 VAL A O 1
ATOM 2192 N N . ARG A 1 277 ? -4.569 -29.474 18.637 1.00 39.72 277 ARG A N 1
ATOM 2193 C CA . ARG A 1 277 ? -5.775 -28.729 19.025 1.00 39.72 277 ARG A CA 1
ATOM 2194 C C . ARG A 1 277 ? -6.736 -29.539 19.896 1.00 39.72 277 ARG A C 1
ATOM 2196 O O . ARG A 1 277 ? -7.355 -28.954 20.775 1.00 39.72 277 ARG A O 1
ATOM 2203 N N . PHE A 1 278 ? -6.853 -30.851 19.697 1.00 38.00 278 PHE A N 1
ATOM 2204 C CA . PHE A 1 278 ? -7.840 -31.670 20.415 1.00 38.00 278 PHE A CA 1
ATOM 2205 C C . PHE A 1 278 ? -7.421 -31.958 21.867 1.00 38.00 278 PHE A C 1
ATOM 2207 O O . PHE A 1 278 ? -8.224 -31.818 22.790 1.00 38.00 278 PHE A O 1
ATOM 2214 N N . GLU A 1 279 ? -6.139 -32.257 22.084 1.00 39.19 279 GLU A N 1
ATOM 2215 C CA . GLU A 1 279 ? -5.565 -32.513 23.411 1.00 39.19 279 GLU A CA 1
ATOM 2216 C C . GLU A 1 279 ? -5.517 -31.230 24.264 1.00 39.19 279 GLU A C 1
ATOM 2218 O O . GLU A 1 279 ? -5.840 -31.244 25.454 1.00 39.19 279 GLU A O 1
ATOM 2223 N N . LEU A 1 280 ? -5.165 -30.093 23.643 1.00 40.94 280 LEU A N 1
ATOM 2224 C CA . LEU A 1 280 ? -5.142 -28.783 24.301 1.00 40.94 280 LEU A CA 1
ATOM 2225 C C . LEU A 1 280 ? -6.548 -28.254 24.583 1.00 40.94 280 LEU A C 1
ATOM 2227 O O . LEU A 1 280 ? -6.751 -27.693 25.650 1.00 40.94 280 LEU A O 1
ATOM 2231 N N . LEU A 1 281 ? -7.531 -28.472 23.700 1.00 38.22 281 LEU A N 1
ATOM 2232 C CA . LEU A 1 281 ? -8.930 -28.090 23.945 1.00 38.22 281 LEU A CA 1
ATOM 2233 C C . LEU A 1 281 ? -9.526 -28.818 25.154 1.00 38.22 281 LEU A C 1
ATOM 2235 O O . LEU A 1 281 ? -10.244 -28.204 25.938 1.00 38.22 281 LEU A O 1
ATOM 2239 N N . LYS A 1 282 ? -9.185 -30.098 25.340 1.00 43.06 282 LYS A N 1
ATOM 2240 C CA . LYS A 1 282 ? -9.651 -30.911 26.474 1.00 43.06 282 LYS A CA 1
ATOM 2241 C C . LYS A 1 282 ? -9.012 -30.495 27.807 1.00 43.06 282 LYS A C 1
ATOM 2243 O O . LYS A 1 282 ? -9.630 -30.644 28.856 1.00 43.06 282 LYS A O 1
ATOM 2248 N N . LYS A 1 283 ? -7.785 -29.956 27.765 1.00 45.97 283 LYS A N 1
ATOM 2249 C CA . LYS A 1 283 ? -7.091 -29.370 28.927 1.00 45.97 283 LYS A CA 1
ATOM 2250 C C . LYS A 1 283 ? -7.532 -27.928 29.204 1.00 45.97 283 LYS A C 1
ATOM 2252 O O . LYS A 1 283 ? -7.692 -27.553 30.357 1.00 45.97 283 LYS A O 1
ATOM 2257 N N . LEU A 1 284 ? -7.782 -27.137 28.161 1.00 39.25 284 LEU A N 1
ATOM 2258 C CA . LEU A 1 284 ? -8.234 -25.747 28.254 1.00 39.25 284 LEU A CA 1
ATOM 2259 C C . LEU A 1 284 ? -9.691 -25.638 28.715 1.00 39.25 284 LEU A C 1
ATOM 2261 O O . LEU A 1 284 ? -10.009 -24.709 29.444 1.00 39.25 284 LEU A O 1
ATOM 2265 N N . SER A 1 285 ? -10.557 -26.609 28.400 1.00 42.84 285 SER A N 1
ATOM 2266 C CA . SER A 1 285 ? -11.939 -26.644 28.907 1.00 42.84 285 SER A CA 1
ATOM 2267 C C . SER A 1 285 ? -12.044 -26.829 30.428 1.00 42.84 285 SER A C 1
ATOM 2269 O O . SER A 1 285 ? -13.134 -26.710 30.979 1.00 42.84 285 SER A O 1
ATOM 2271 N N . GLN A 1 286 ? -10.938 -27.148 31.107 1.00 45.69 286 GLN A N 1
ATOM 2272 C CA . GLN A 1 286 ? -10.859 -27.265 32.567 1.00 45.69 286 GLN A CA 1
ATOM 2273 C C . GLN A 1 286 ? -10.299 -25.989 33.233 1.00 45.69 286 GLN A C 1
ATOM 2275 O O . GLN A 1 286 ? -10.253 -25.911 34.458 1.00 45.69 286 GLN A O 1
ATOM 2280 N N . VAL A 1 287 ? -9.895 -24.979 32.448 1.00 40.78 287 VAL A N 1
ATOM 2281 C CA . VAL A 1 287 ? -9.318 -23.714 32.933 1.00 40.78 287 VAL A CA 1
ATOM 2282 C C . VAL A 1 287 ? -10.421 -22.643 33.029 1.00 40.78 287 VAL A C 1
ATOM 2284 O O . VAL A 1 287 ? -11.061 -22.350 32.016 1.00 40.78 287 VAL A O 1
ATOM 2287 N N . PRO A 1 288 ? -10.646 -22.004 34.198 1.00 42.03 288 PRO A N 1
ATOM 2288 C CA . PRO A 1 288 ? -11.710 -21.007 34.394 1.00 42.03 288 PRO A CA 1
ATOM 2289 C C . PRO A 1 288 ? -11.683 -19.835 33.396 1.00 42.03 288 PRO A C 1
ATOM 2291 O O . PRO A 1 288 ? -12.725 -19.284 33.050 1.00 42.03 288 PRO A O 1
ATOM 2294 N N . GLU A 1 289 ? -10.503 -19.474 32.887 1.00 39.22 289 GLU A N 1
ATOM 2295 C CA . GLU A 1 289 ? -10.306 -18.393 31.911 1.00 39.22 289 GLU A CA 1
ATOM 2296 C C . GLU A 1 289 ? -10.754 -18.766 30.486 1.00 39.22 289 GLU A C 1
ATOM 2298 O O . GLU A 1 289 ? -11.106 -17.883 29.703 1.00 39.22 289 GLU A O 1
ATOM 2303 N N . PHE A 1 290 ? -10.827 -20.058 30.147 1.00 30.14 290 PHE A N 1
ATOM 2304 C CA . PHE A 1 290 ? -11.323 -20.520 28.844 1.00 30.14 290 PHE A CA 1
ATOM 2305 C C . PHE A 1 290 ? -12.853 -20.404 28.736 1.00 30.14 290 PHE A C 1
ATOM 2307 O O . PHE A 1 290 ? -13.385 -20.115 27.662 1.00 30.14 290 PHE A O 1
ATOM 2314 N N . ASN A 1 291 ? -13.565 -20.494 29.866 1.00 35.81 291 ASN A N 1
ATOM 2315 C CA . ASN A 1 291 ? -15.001 -20.197 29.936 1.00 35.81 291 ASN A CA 1
ATOM 2316 C C . ASN A 1 291 ? -15.297 -18.720 29.614 1.00 35.81 291 ASN A C 1
ATOM 2318 O O . ASN A 1 291 ? -16.294 -18.419 28.963 1.00 35.81 291 ASN A O 1
ATOM 2322 N N . VAL A 1 292 ? -14.387 -17.800 29.956 1.00 39.94 292 VAL A N 1
ATOM 2323 C CA . VAL A 1 292 ? -14.495 -16.373 29.593 1.00 39.94 292 VAL A CA 1
ATOM 2324 C C . VAL A 1 292 ? -14.348 -16.171 28.078 1.00 39.94 292 VAL A C 1
ATOM 2326 O O . VAL A 1 292 ? -14.950 -15.268 27.502 1.00 39.94 292 VAL A O 1
ATOM 2329 N N . GLN A 1 293 ? -13.581 -17.028 27.402 1.00 33.50 293 GLN A N 1
ATOM 2330 C CA . GLN A 1 293 ? -13.379 -16.973 25.952 1.00 33.50 293 GLN A CA 1
ATOM 2331 C C . GLN A 1 293 ? -14.605 -17.487 25.174 1.00 33.50 293 GLN A C 1
ATOM 2333 O O . GLN A 1 293 ? -14.947 -16.924 24.132 1.00 33.50 293 GLN A O 1
ATOM 2338 N N . MET A 1 294 ? -15.324 -18.470 25.727 1.00 31.89 294 MET A N 1
ATOM 2339 C CA . MET A 1 294 ? -16.652 -18.884 25.251 1.00 31.89 294 MET A CA 1
ATOM 2340 C C . MET A 1 294 ? -17.710 -17.780 25.448 1.00 31.89 294 MET A C 1
ATOM 2342 O O . MET A 1 294 ? -18.510 -17.546 24.540 1.00 31.89 294 MET A O 1
ATOM 2346 N N . GLU A 1 295 ? -17.652 -17.002 26.542 1.00 37.97 295 GLU A N 1
ATOM 2347 C CA . GLU A 1 295 ? -18.529 -15.826 26.730 1.00 37.97 295 GLU A CA 1
ATOM 2348 C C . GLU A 1 295 ? -18.322 -14.746 25.646 1.00 37.97 295 GLU A C 1
ATOM 2350 O O . GLU A 1 295 ? -19.259 -14.034 25.279 1.00 37.97 295 GLU A O 1
ATOM 2355 N N . PHE A 1 296 ? -17.110 -14.591 25.097 1.00 36.91 296 PHE A N 1
ATOM 2356 C CA . PHE A 1 296 ? -16.858 -13.666 23.978 1.00 36.91 296 PHE A CA 1
ATOM 2357 C C . PHE A 1 296 ? -17.484 -14.148 22.664 1.00 36.91 296 PHE A C 1
ATOM 2359 O O . PHE A 1 296 ? -17.915 -13.329 21.847 1.00 36.91 296 PHE A O 1
ATOM 2366 N N . GLN A 1 297 ? -17.578 -15.464 22.476 1.00 35.41 297 GLN A N 1
ATOM 2367 C CA . GLN A 1 297 ? -18.273 -16.070 21.344 1.00 35.41 297 GLN A CA 1
ATOM 2368 C C . GLN A 1 297 ? -19.801 -15.916 21.483 1.00 35.41 297 GLN A C 1
ATOM 2370 O O . GLN A 1 297 ? -20.477 -15.645 20.489 1.00 35.41 297 GLN A O 1
ATOM 2375 N N . GLU A 1 298 ? -20.334 -15.943 22.711 1.00 38.94 298 GLU A N 1
ATOM 2376 C CA . GLU A 1 298 ? -21.720 -15.551 23.017 1.00 38.94 298 GLU A CA 1
ATOM 2377 C C . GLU A 1 298 ? -21.986 -14.053 22.787 1.00 38.94 298 GLU A C 1
ATOM 2379 O O . GLU A 1 298 ? -23.041 -13.692 22.271 1.00 38.94 298 GLU A O 1
ATOM 2384 N N . MET A 1 299 ? -21.040 -13.153 23.082 1.00 41.00 299 MET A N 1
ATOM 2385 C CA . MET A 1 299 ? -21.198 -11.705 22.833 1.00 41.00 299 MET A CA 1
ATOM 2386 C C . MET A 1 299 ? -21.273 -11.345 21.336 1.00 41.00 299 MET A C 1
ATOM 2388 O O . MET A 1 299 ? -21.907 -10.346 20.965 1.00 41.00 299 MET A O 1
ATOM 2392 N N . ALA A 1 300 ? -20.666 -12.171 20.477 1.00 39.75 300 ALA A N 1
ATOM 2393 C CA . ALA A 1 300 ? -20.763 -12.092 19.018 1.00 39.75 300 ALA A CA 1
ATOM 2394 C C . ALA A 1 300 ? -22.030 -12.764 18.449 1.00 39.75 300 ALA A C 1
ATOM 2396 O O . ALA A 1 300 ? -22.294 -12.666 17.247 1.00 39.75 300 ALA A O 1
ATOM 2397 N N . SER A 1 301 ? -22.831 -13.426 19.290 1.00 44.53 301 SER A N 1
ATOM 2398 C CA . SER A 1 301 ? -24.121 -13.972 18.878 1.00 44.53 301 SER A CA 1
ATOM 2399 C C . SER A 1 301 ? -25.119 -12.845 18.574 1.00 44.53 301 SER A C 1
ATOM 2401 O O . SER A 1 301 ? -25.057 -11.743 19.123 1.00 44.53 301 SER A O 1
ATOM 2403 N N . LYS A 1 302 ? -26.065 -13.108 17.667 1.00 53.78 302 LYS A N 1
ATOM 2404 C CA . LYS A 1 302 ? -27.100 -12.141 17.257 1.00 53.78 302 LYS A CA 1
ATOM 2405 C C . LYS A 1 302 ? -28.130 -11.829 18.360 1.00 53.78 302 LYS A C 1
ATOM 2407 O O . LYS A 1 302 ? -29.031 -11.035 18.106 1.00 53.78 302 LYS A O 1
ATOM 2412 N N . SER A 1 303 ? -28.031 -12.428 19.551 1.00 59.12 303 SER A N 1
ATOM 2413 C CA . SER A 1 303 ? -28.966 -12.186 20.654 1.00 59.12 303 SER A CA 1
ATOM 2414 C C . SER A 1 303 ? -28.675 -10.858 21.368 1.00 59.12 303 SER A C 1
ATOM 2416 O O . SER A 1 303 ? -27.550 -10.339 21.361 1.00 59.12 303 SER A O 1
ATOM 2418 N N . LEU A 1 304 ? -29.721 -10.243 21.923 1.00 68.56 304 LEU A N 1
ATOM 2419 C CA . LEU A 1 304 ? -29.620 -9.020 22.720 1.00 68.56 304 LEU A CA 1
ATOM 2420 C C . LEU A 1 304 ? -29.065 -9.344 24.119 1.00 68.56 304 LEU A C 1
ATOM 2422 O O . LEU A 1 304 ? -29.387 -10.399 24.658 1.00 68.56 304 LEU A O 1
ATOM 2426 N N . PRO A 1 305 ? -28.247 -8.455 24.719 1.00 78.19 305 PRO A N 1
ATOM 2427 C CA . PRO A 1 305 ? -27.613 -8.718 26.013 1.00 78.19 305 PRO A CA 1
ATOM 2428 C C . PRO A 1 305 ? -28.578 -8.684 27.211 1.00 78.19 305 PRO A C 1
ATOM 2430 O O . PRO A 1 305 ? -28.236 -9.220 28.256 1.00 78.19 305 PRO A O 1
ATOM 2433 N N . LEU A 1 306 ? -29.747 -8.051 27.071 1.00 81.31 306 LEU A N 1
ATOM 2434 C CA . LEU A 1 306 ? -30.860 -8.043 28.029 1.00 81.31 306 LEU A CA 1
ATOM 2435 C C . LEU A 1 306 ? -32.187 -7.965 27.243 1.00 81.31 306 LEU A C 1
ATOM 2437 O O . LEU A 1 306 ? -32.157 -7.584 26.063 1.00 81.31 306 LEU A O 1
ATOM 2441 N N . PRO A 1 307 ? -33.340 -8.285 27.865 1.00 82.56 307 PRO A N 1
ATOM 2442 C CA . PRO A 1 307 ? -34.657 -8.025 27.287 1.00 82.56 307 PRO A CA 1
ATOM 2443 C C . PRO A 1 307 ? -34.822 -6.560 26.867 1.00 82.56 307 PRO A C 1
ATOM 2445 O O . PRO A 1 307 ? -34.230 -5.658 27.463 1.00 82.56 307 PRO A O 1
ATOM 2448 N N . MET A 1 308 ? -35.635 -6.311 25.837 1.00 72.62 308 MET A N 1
ATOM 2449 C CA . MET A 1 308 ? -35.718 -4.988 25.211 1.00 72.62 308 MET A CA 1
ATOM 2450 C C . MET A 1 308 ? -36.174 -3.896 26.196 1.00 72.62 308 MET A C 1
ATOM 2452 O O . MET A 1 308 ? -35.573 -2.823 26.225 1.00 72.62 308 MET A O 1
ATOM 2456 N N . ASP A 1 309 ? -37.142 -4.201 27.063 1.00 78.38 309 ASP A N 1
ATOM 2457 C CA . ASP A 1 309 ? -37.665 -3.276 28.083 1.00 78.38 309 ASP A CA 1
ATOM 2458 C C . ASP A 1 309 ? -36.615 -2.902 29.141 1.00 78.38 309 ASP A C 1
ATOM 2460 O O . ASP A 1 309 ? -36.522 -1.753 29.585 1.00 78.38 309 ASP A O 1
ATOM 2464 N N . ASP A 1 310 ? -35.752 -3.854 29.499 1.00 84.50 310 ASP A N 1
ATOM 2465 C CA . ASP A 1 310 ? -34.671 -3.640 30.463 1.00 84.50 310 ASP A CA 1
ATOM 2466 C C . ASP A 1 310 ? -33.545 -2.792 29.862 1.00 84.50 310 ASP A C 1
ATOM 2468 O O . ASP A 1 310 ? -32.955 -1.957 30.548 1.00 84.50 310 ASP A O 1
ATOM 2472 N N . LEU A 1 311 ? -33.271 -2.934 28.562 1.00 80.94 311 LEU A N 1
ATOM 2473 C CA . LEU A 1 311 ? -32.308 -2.080 27.862 1.00 80.94 311 LEU A CA 1
ATOM 2474 C C . LEU A 1 311 ? -32.789 -0.631 27.756 1.00 80.94 311 LEU A C 1
ATOM 2476 O O . LEU A 1 311 ? -31.984 0.281 27.940 1.00 80.94 311 LEU A O 1
ATOM 2480 N N . ILE A 1 312 ? -34.082 -0.415 27.500 1.00 79.44 312 ILE A N 1
ATOM 2481 C CA . ILE A 1 312 ? -34.689 0.925 27.504 1.00 79.44 312 ILE A CA 1
ATOM 2482 C C . ILE A 1 312 ? -34.545 1.543 28.899 1.00 79.44 312 ILE A C 1
ATOM 2484 O O . ILE A 1 312 ? -34.009 2.642 29.036 1.00 79.44 312 ILE A O 1
ATOM 2488 N N . THR A 1 313 ? -34.900 0.786 29.941 1.00 84.62 313 THR A N 1
ATOM 2489 C CA . THR A 1 313 ? -34.781 1.216 31.344 1.00 84.62 313 THR A CA 1
ATOM 2490 C C . THR A 1 313 ? -33.336 1.579 31.720 1.00 84.62 313 THR A C 1
ATOM 2492 O O . THR A 1 313 ? -33.093 2.586 32.391 1.00 84.62 313 THR A O 1
ATOM 2495 N N . LEU A 1 314 ? -32.350 0.796 31.261 1.00 84.69 314 LEU A N 1
ATOM 2496 C CA . LEU A 1 314 ? -30.928 1.075 31.479 1.00 84.69 314 LEU A CA 1
ATOM 2497 C C . LEU A 1 314 ? -30.493 2.394 30.819 1.00 84.69 314 LEU A C 1
ATOM 2499 O O . LEU A 1 314 ? -29.776 3.183 31.435 1.00 84.69 314 LEU A O 1
ATOM 2503 N N . VAL A 1 315 ? -30.925 2.647 29.583 1.00 82.75 315 VAL A N 1
ATOM 2504 C CA . VAL A 1 315 ? -30.579 3.862 28.826 1.00 82.75 315 VAL A CA 1
ATOM 2505 C C . VAL A 1 315 ? -31.219 5.096 29.437 1.00 82.75 315 VAL A C 1
ATOM 2507 O O . VAL A 1 315 ? -30.535 6.102 29.605 1.00 82.75 315 VAL A O 1
ATOM 2510 N N . GLU A 1 316 ? -32.476 5.011 29.867 1.00 81.19 316 GLU A N 1
ATOM 2511 C CA . GLU A 1 316 ? -33.150 6.105 30.566 1.00 81.19 316 GLU A CA 1
ATOM 2512 C C . GLU A 1 316 ? -32.446 6.475 31.877 1.00 81.19 316 GLU A C 1
ATOM 2514 O O . GLU A 1 316 ? -32.240 7.659 32.161 1.00 81.19 316 GLU A O 1
ATOM 2519 N N . LYS A 1 317 ? -32.031 5.478 32.674 1.00 82.31 317 LYS A N 1
ATOM 2520 C CA . LYS A 1 317 ? -31.256 5.719 33.902 1.00 82.31 317 LYS A CA 1
ATOM 2521 C C . LYS A 1 317 ? -29.892 6.341 33.598 1.00 82.31 317 LYS A C 1
ATOM 2523 O O . LYS A 1 317 ? -29.501 7.300 34.260 1.00 82.31 317 LYS A O 1
ATOM 2528 N N . MET A 1 318 ? -29.186 5.843 32.583 1.00 80.88 318 MET A N 1
ATOM 2529 C CA . MET A 1 318 ? -27.906 6.408 32.140 1.00 80.88 318 MET A CA 1
ATOM 2530 C C . MET A 1 318 ? -28.058 7.860 31.664 1.00 80.88 318 MET A C 1
ATOM 2532 O O . MET A 1 318 ? -27.286 8.719 32.084 1.00 80.88 318 MET A O 1
ATOM 2536 N N . SER A 1 319 ? -29.081 8.154 30.860 1.00 77.38 319 SER A N 1
ATOM 2537 C CA . SER A 1 319 ? -29.381 9.492 30.336 1.00 77.38 319 SER A CA 1
ATOM 2538 C C . SER A 1 319 ? -29.655 10.493 31.469 1.00 77.38 319 SER A C 1
ATOM 2540 O O . SER A 1 319 ? -28.998 11.532 31.553 1.00 77.38 319 SER A O 1
ATOM 2542 N N . LYS A 1 320 ? -30.495 10.123 32.449 1.00 76.25 320 LYS A N 1
ATOM 2543 C CA . LYS A 1 320 ? -30.792 10.953 33.636 1.00 76.25 320 LYS A CA 1
ATOM 2544 C C . LYS A 1 320 ? -29.553 11.292 34.468 1.00 76.25 320 LYS A C 1
ATOM 2546 O O . LYS A 1 320 ? -29.439 12.411 34.960 1.00 76.25 320 LYS A O 1
ATOM 2551 N N . HIS A 1 321 ? -28.623 10.350 34.623 1.00 72.75 321 HIS A N 1
ATOM 2552 C CA . HIS A 1 321 ? -27.398 10.586 35.389 1.00 72.75 321 HIS A CA 1
ATOM 2553 C C . HIS A 1 321 ? -26.342 11.383 34.618 1.00 72.75 321 HIS A C 1
ATOM 2555 O O . HIS A 1 321 ? -25.565 12.102 35.237 1.00 72.75 321 HIS A O 1
ATOM 2561 N N . VAL A 1 322 ? -26.303 11.291 33.287 1.00 65.88 322 VAL A N 1
ATOM 2562 C CA . VAL A 1 322 ? -25.327 12.012 32.453 1.00 65.88 322 VAL A CA 1
ATOM 2563 C C . VAL A 1 322 ? -25.707 13.488 32.256 1.00 65.88 322 VAL A C 1
ATOM 2565 O O . VAL A 1 322 ? -24.820 14.319 32.079 1.00 65.88 322 VAL A O 1
ATOM 2568 N N . SER A 1 323 ? -26.992 13.844 32.348 1.00 55.88 323 SER A N 1
ATOM 2569 C CA . SER A 1 323 ? -27.476 15.227 32.196 1.00 55.88 323 SER A CA 1
ATOM 2570 C C . SER A 1 323 ? -27.331 16.121 33.442 1.00 55.88 323 SER A C 1
ATOM 2572 O O . SER A 1 323 ? -27.665 17.303 33.372 1.00 55.88 323 SER A O 1
ATOM 2574 N N . LEU A 1 324 ? -26.841 15.605 34.577 1.00 54.12 324 LEU A N 1
ATOM 2575 C CA . LEU A 1 324 ? -26.665 16.393 35.805 1.00 54.12 324 LEU A CA 1
ATOM 2576 C C . LEU A 1 324 ? -25.379 17.253 35.747 1.00 54.12 324 LEU A C 1
ATOM 2578 O O . LEU A 1 324 ? -24.307 16.713 35.437 1.00 54.12 324 LEU A O 1
ATOM 2582 N N . PRO A 1 325 ? -25.435 18.561 36.079 1.00 41.38 325 PRO A N 1
ATOM 2583 C CA . PRO A 1 325 ? -24.255 19.422 36.096 1.00 41.38 325 PRO A CA 1
ATOM 2584 C C . PRO A 1 325 ? -23.236 18.921 37.129 1.00 41.38 325 PRO A C 1
ATOM 2586 O O . PRO A 1 325 ? -23.560 18.752 38.300 1.00 41.38 325 PRO A O 1
ATOM 2589 N N . GLY A 1 326 ? -22.003 18.659 36.680 1.00 50.47 326 GLY A N 1
ATOM 2590 C CA . GLY A 1 326 ? -20.917 18.108 37.508 1.00 50.47 326 GLY A CA 1
ATOM 2591 C C . GLY A 1 326 ? -20.616 16.618 37.291 1.00 50.47 326 GLY A C 1
ATOM 2592 O O . GLY A 1 326 ? -19.663 16.096 37.872 1.00 50.47 326 GLY A O 1
ATOM 2593 N N . THR A 1 327 ? -21.361 15.925 36.427 1.00 52.62 327 THR A N 1
ATOM 2594 C CA . THR A 1 327 ? -21.117 14.501 36.142 1.00 52.62 327 THR A CA 1
ATOM 2595 C C . THR A 1 327 ? -20.007 14.319 35.102 1.00 52.62 327 THR A C 1
ATOM 2597 O O . THR A 1 327 ? -19.950 15.014 34.088 1.00 52.62 327 THR A O 1
ATOM 2600 N N . THR A 1 328 ? -19.083 13.379 35.332 1.00 52.47 328 THR A N 1
ATOM 2601 C CA . THR A 1 328 ? -17.936 13.161 34.438 1.00 52.47 328 THR A CA 1
ATOM 2602 C C . THR A 1 328 ? -18.388 12.637 33.072 1.00 52.47 328 THR A C 1
ATOM 2604 O O . THR A 1 328 ? -18.813 11.488 32.974 1.00 52.47 328 THR A O 1
ATOM 2607 N N . GLY A 1 329 ? -18.176 13.401 31.995 1.00 55.03 329 GLY A N 1
ATOM 2608 C CA . GLY A 1 329 ? -18.400 12.966 30.600 1.00 55.03 329 GLY A CA 1
ATOM 2609 C C . GLY A 1 329 ? -17.485 11.827 30.108 1.00 55.03 329 GLY A C 1
ATOM 2610 O O . GLY A 1 329 ? -17.445 11.516 28.918 1.00 55.03 329 GLY A O 1
ATOM 2611 N N . ASN A 1 330 ? -16.727 11.201 31.014 1.00 57.62 330 ASN A N 1
ATOM 2612 C CA . ASN A 1 330 ? -15.754 10.158 30.728 1.00 57.62 330 ASN A CA 1
ATOM 2613 C C . ASN A 1 330 ? -16.267 8.799 31.232 1.00 57.62 330 ASN A C 1
ATOM 2615 O O . ASN A 1 330 ? -16.324 8.563 32.440 1.00 57.62 330 ASN A O 1
ATOM 2619 N N . TYR A 1 331 ? -16.579 7.888 30.302 1.00 61.94 331 TYR A N 1
ATOM 2620 C CA . TYR A 1 331 ? -17.097 6.536 30.570 1.00 61.94 331 TYR A CA 1
ATOM 2621 C C . TYR A 1 331 ? -16.277 5.760 31.615 1.00 61.94 331 TYR A C 1
ATOM 2623 O O . TYR A 1 331 ? -16.836 5.038 32.436 1.00 61.94 331 TYR A O 1
ATOM 2631 N N . ARG A 1 332 ? -14.947 5.945 31.641 1.00 61.09 332 ARG A N 1
ATOM 2632 C CA . ARG A 1 332 ? -14.062 5.248 32.594 1.00 61.09 332 ARG A CA 1
ATOM 2633 C C . ARG A 1 332 ? -14.285 5.657 34.054 1.00 61.09 332 ARG A C 1
ATOM 2635 O O . ARG A 1 332 ? -13.894 4.911 34.943 1.00 61.09 332 ARG A O 1
ATOM 2642 N N . ARG A 1 333 ? -14.879 6.828 34.301 1.00 66.19 333 ARG A N 1
ATOM 2643 C CA . ARG A 1 333 ? -15.160 7.357 35.646 1.00 66.19 333 ARG A CA 1
ATOM 2644 C C . ARG A 1 333 ? -16.613 7.147 36.083 1.00 66.19 333 ARG A C 1
ATOM 2646 O O . ARG A 1 333 ? -16.937 7.435 37.230 1.00 66.19 333 ARG A O 1
ATOM 2653 N N . PHE A 1 334 ? -17.470 6.624 35.204 1.00 75.62 334 PHE A N 1
ATOM 2654 C CA . PHE A 1 334 ? -18.875 6.391 35.519 1.00 75.62 334 PHE A CA 1
ATOM 2655 C C . PHE A 1 334 ? -19.059 5.162 36.427 1.00 75.62 334 PHE A C 1
ATOM 2657 O O . PHE A 1 334 ? -18.601 4.053 36.113 1.00 75.62 334 PHE A O 1
ATOM 2664 N N . LYS A 1 335 ? -19.752 5.373 37.550 1.00 81.12 335 LYS A N 1
ATOM 2665 C CA . LYS A 1 335 ? -20.096 4.359 38.554 1.00 81.12 335 LYS A CA 1
ATOM 2666 C C . LYS A 1 335 ? -21.438 3.714 38.201 1.00 81.12 335 LYS A C 1
ATOM 2668 O O . LYS A 1 335 ? -22.484 4.344 38.343 1.00 81.12 335 LYS A O 1
ATOM 2673 N N . PHE A 1 336 ? -21.402 2.472 37.709 1.00 82.81 336 PHE A N 1
ATOM 2674 C CA . PHE A 1 336 ? -22.607 1.731 37.299 1.00 82.81 336 PHE A CA 1
ATOM 2675 C C . PHE A 1 336 ? -23.481 1.312 38.486 1.00 82.81 336 PHE A C 1
ATOM 2677 O O . PHE A 1 336 ? -24.638 0.954 38.296 1.00 82.81 336 PHE A O 1
ATOM 2684 N N . GLU A 1 337 ? -22.955 1.422 39.703 1.00 84.81 337 GLU A N 1
ATOM 2685 C CA . GLU A 1 337 ? -23.681 1.243 40.958 1.00 84.81 337 GLU A CA 1
ATOM 2686 C C . GLU A 1 337 ? -24.891 2.191 41.048 1.00 84.81 337 GLU A C 1
ATOM 2688 O O . GLU A 1 337 ? -25.919 1.835 41.613 1.00 84.81 337 GLU A O 1
ATOM 2693 N N . ASN A 1 338 ? -24.811 3.360 40.403 1.00 81.62 338 ASN A N 1
ATOM 2694 C CA . ASN A 1 338 ? -25.873 4.367 40.410 1.00 81.62 338 ASN A CA 1
ATOM 2695 C C . ASN A 1 338 ? -27.027 4.056 39.441 1.00 81.62 338 ASN A C 1
ATOM 2697 O O . ASN A 1 338 ? -28.088 4.660 39.541 1.00 81.62 338 ASN A O 1
ATOM 2701 N N . VAL A 1 339 ? -26.835 3.133 38.493 1.00 82.88 339 VAL A N 1
ATOM 2702 C CA . VAL A 1 339 ? -27.846 2.783 37.476 1.00 82.88 339 VAL A CA 1
ATOM 2703 C C . VAL A 1 339 ? -28.388 1.371 37.649 1.00 82.88 339 VAL A C 1
ATOM 2705 O O . VAL A 1 339 ? -29.059 0.871 36.754 1.00 82.88 339 VAL A O 1
ATOM 2708 N N . VAL A 1 340 ? -28.137 0.738 38.798 1.00 86.44 340 VAL A N 1
ATOM 2709 C CA . VAL A 1 340 ? -28.669 -0.586 39.137 1.00 86.44 340 VAL A CA 1
ATOM 2710 C C . VAL A 1 340 ? -30.202 -0.564 39.183 1.00 86.44 340 VAL A C 1
ATOM 2712 O O . VAL A 1 340 ? -30.834 0.409 39.610 1.00 86.44 340 VAL A O 1
ATOM 2715 N N . PHE A 1 341 ? -30.825 -1.624 38.677 1.00 86.31 341 PHE A N 1
ATOM 2716 C CA . PHE A 1 341 ? -32.267 -1.846 38.749 1.00 86.31 341 PHE A CA 1
ATOM 2717 C C . PHE A 1 341 ? -32.575 -3.340 38.704 1.00 86.31 341 PHE A C 1
ATOM 2719 O O . PHE A 1 341 ? -31.812 -4.105 38.112 1.00 86.31 341 PHE A O 1
ATOM 2726 N N . LYS A 1 342 ? -33.714 -3.724 39.298 1.00 84.56 342 LYS A N 1
ATOM 2727 C CA . LYS A 1 342 ? -34.105 -5.130 39.491 1.00 84.56 342 LYS A CA 1
ATOM 2728 C C . LYS A 1 342 ? -32.978 -5.909 40.197 1.00 84.56 342 LYS A C 1
ATOM 2730 O O . LYS A 1 342 ? -32.268 -5.328 41.015 1.00 84.56 342 LYS A O 1
ATOM 2735 N N . ASP A 1 343 ? -32.801 -7.178 39.842 1.00 82.38 343 ASP A N 1
ATOM 2736 C CA . ASP A 1 343 ? -31.765 -8.068 40.377 1.00 82.38 343 ASP A CA 1
ATOM 2737 C C . ASP A 1 343 ? -30.469 -8.048 39.542 1.00 82.38 343 ASP A C 1
ATOM 2739 O O . ASP A 1 343 ? -29.594 -8.896 39.711 1.00 82.38 343 ASP A O 1
ATOM 2743 N N . TYR A 1 344 ? -30.323 -7.091 38.615 1.00 83.12 344 TYR A N 1
ATOM 2744 C CA . TYR A 1 344 ? -29.126 -6.994 37.780 1.00 83.12 344 TYR A CA 1
ATOM 2745 C C . TYR A 1 344 ? -27.977 -6.342 38.540 1.00 83.12 344 TYR A C 1
ATOM 2747 O O . TYR A 1 344 ? -28.091 -5.214 39.021 1.00 83.12 344 TYR A O 1
ATOM 2755 N N . SER A 1 345 ? -26.819 -7.001 38.585 1.00 85.25 345 SER A N 1
ATOM 2756 C CA . SER A 1 345 ? -25.646 -6.406 39.218 1.00 85.25 345 SER A CA 1
ATOM 2757 C C . SER A 1 345 ? -25.086 -5.248 38.378 1.00 85.25 345 SER A C 1
ATOM 2759 O O . SER A 1 345 ? -25.208 -5.207 37.149 1.00 85.25 345 SER A O 1
ATOM 2761 N N . ALA A 1 346 ? -24.371 -4.317 39.020 1.00 82.50 346 ALA A N 1
ATOM 2762 C CA . ALA A 1 346 ? -23.665 -3.239 38.316 1.00 82.50 346 ALA A CA 1
ATOM 2763 C C . ALA A 1 346 ? -22.687 -3.773 37.245 1.00 82.50 346 ALA A C 1
ATOM 2765 O O . ALA A 1 346 ? -22.407 -3.103 36.245 1.00 82.50 346 ALA A O 1
ATOM 2766 N N . LYS A 1 347 ? -22.173 -4.997 37.432 1.00 80.56 347 LYS A N 1
ATOM 2767 C CA . LYS A 1 347 ? -21.297 -5.685 36.478 1.00 80.56 347 LYS A CA 1
ATOM 2768 C C . LYS A 1 347 ? -22.065 -6.122 35.228 1.00 80.56 347 LYS A C 1
ATOM 2770 O O . LYS A 1 347 ? -21.554 -5.919 34.123 1.00 80.56 347 LYS A O 1
ATOM 2775 N N . ASP A 1 348 ? -23.279 -6.637 35.396 1.00 81.62 348 ASP A N 1
ATOM 2776 C CA . ASP A 1 348 ? -24.133 -7.114 34.301 1.00 81.62 348 ASP A CA 1
ATOM 2777 C C . ASP A 1 348 ? -24.604 -5.950 33.432 1.00 81.62 348 ASP A C 1
ATOM 2779 O O . ASP A 1 348 ? -24.454 -5.978 32.209 1.00 81.62 348 ASP A O 1
ATOM 2783 N N . LEU A 1 349 ? -25.038 -4.854 34.061 1.00 85.19 349 LEU A N 1
ATOM 2784 C CA . LEU A 1 349 ? -25.446 -3.638 33.354 1.00 85.19 349 LEU A CA 1
ATOM 2785 C C . LEU A 1 349 ? -24.276 -2.986 32.605 1.00 85.19 349 LEU A C 1
ATOM 2787 O O . LEU A 1 349 ? -24.423 -2.555 31.460 1.00 85.19 349 LEU A O 1
ATOM 2791 N N . ARG A 1 350 ? -23.075 -2.978 33.200 1.00 83.12 350 ARG A N 1
ATOM 2792 C CA . ARG A 1 350 ? -21.854 -2.506 32.528 1.00 83.12 350 ARG A CA 1
ATOM 2793 C C . ARG A 1 350 ? -21.470 -3.404 31.346 1.00 83.12 350 ARG A C 1
ATOM 2795 O O . ARG A 1 350 ? -20.977 -2.897 30.336 1.00 83.12 350 ARG A O 1
ATOM 2802 N N . LYS A 1 351 ? -21.663 -4.726 31.450 1.00 82.38 351 LYS A N 1
ATOM 2803 C CA . LYS A 1 351 ? -21.444 -5.682 30.349 1.00 82.38 351 LYS A CA 1
ATOM 2804 C C . LYS A 1 351 ? -22.438 -5.416 29.214 1.00 82.38 351 LYS A C 1
ATOM 2806 O O . LYS A 1 351 ? -21.994 -5.217 28.085 1.00 82.38 351 LYS A O 1
ATOM 2811 N N . ALA A 1 352 ? -23.729 -5.288 29.521 1.00 83.12 352 ALA A N 1
ATOM 2812 C CA . ALA A 1 352 ? -24.776 -4.972 28.549 1.00 83.12 352 ALA A CA 1
ATOM 2813 C C . ALA A 1 352 ? -24.527 -3.635 27.827 1.00 83.12 352 ALA A C 1
ATOM 2815 O O . ALA A 1 352 ? -24.560 -3.583 26.595 1.00 83.12 352 ALA A O 1
ATOM 2816 N N . TRP A 1 353 ? -24.174 -2.577 28.568 1.00 81.94 353 TRP A N 1
ATOM 2817 C CA . TRP A 1 353 ? -23.850 -1.262 28.001 1.00 81.94 353 TRP A CA 1
ATOM 2818 C C . TRP A 1 353 ? -22.639 -1.303 27.066 1.00 81.94 353 TRP A C 1
ATOM 2820 O O . TRP A 1 353 ? -22.651 -0.716 25.985 1.00 81.94 353 TRP A O 1
ATOM 2830 N N . ARG A 1 354 ? -21.585 -2.034 27.450 1.00 77.50 354 ARG A N 1
ATOM 2831 C CA . ARG A 1 354 ? -20.383 -2.199 26.622 1.00 77.50 354 ARG A CA 1
ATOM 2832 C C . ARG A 1 354 ? -20.703 -2.914 25.308 1.00 77.50 354 ARG A C 1
ATOM 2834 O O . ARG A 1 354 ? -20.205 -2.498 24.264 1.00 77.50 354 ARG A O 1
ATOM 2841 N N . THR A 1 355 ? -21.545 -3.945 25.355 1.00 77.00 355 THR A N 1
ATOM 2842 C CA . THR A 1 355 ? -22.007 -4.674 24.166 1.00 77.00 355 THR A CA 1
ATOM 2843 C C . THR A 1 355 ? -22.830 -3.775 23.245 1.00 77.00 355 THR A C 1
ATOM 2845 O O . THR A 1 355 ? -22.593 -3.765 22.038 1.00 77.00 355 THR A O 1
ATOM 2848 N N . LEU A 1 356 ? -23.750 -2.973 23.794 1.00 76.25 356 LEU A N 1
ATOM 2849 C CA . LEU A 1 356 ? -24.518 -1.996 23.015 1.00 76.25 356 LEU A CA 1
ATOM 2850 C C . LEU A 1 356 ? -23.618 -0.943 22.363 1.00 76.25 356 LEU A C 1
ATOM 2852 O O . LEU A 1 356 ? -23.748 -0.691 21.169 1.00 76.25 356 LEU A O 1
ATOM 2856 N N . ARG A 1 357 ? -22.660 -0.392 23.115 1.00 72.31 357 ARG A N 1
ATOM 2857 C CA . ARG A 1 357 ? -21.685 0.589 22.619 1.00 72.31 357 ARG A CA 1
ATOM 2858 C C . ARG A 1 357 ? -20.852 0.040 21.460 1.00 72.31 357 ARG A C 1
ATOM 2860 O O . ARG A 1 357 ? -20.689 0.715 20.454 1.00 72.31 357 ARG A O 1
ATOM 2867 N N . PHE A 1 358 ? -20.366 -1.198 21.581 1.00 66.12 358 PHE A N 1
ATOM 2868 C CA . PHE A 1 358 ? -19.609 -1.862 20.516 1.00 66.12 358 PHE A CA 1
ATOM 2869 C C . PHE A 1 358 ? -20.447 -2.080 19.247 1.00 66.12 358 PHE A C 1
ATOM 2871 O O . PHE A 1 358 ? -19.935 -1.932 18.141 1.00 66.12 358 PHE A O 1
ATOM 2878 N N . ARG A 1 359 ? -21.734 -2.422 19.402 1.00 69.94 359 ARG A N 1
ATOM 2879 C CA . ARG A 1 359 ? -22.654 -2.670 18.280 1.00 69.94 359 ARG A CA 1
ATOM 2880 C C . ARG A 1 359 ? -23.174 -1.389 17.620 1.00 69.94 359 ARG A C 1
ATOM 2882 O O . ARG A 1 359 ? -23.486 -1.437 16.435 1.00 69.94 359 ARG A O 1
ATOM 2889 N N . ALA A 1 360 ? -23.277 -0.286 18.365 1.00 64.75 360 ALA A N 1
ATOM 2890 C CA . ALA A 1 360 ? -23.741 0.999 17.855 1.00 64.75 360 ALA A CA 1
ATOM 2891 C C . ALA A 1 360 ? -22.701 1.611 16.902 1.00 64.75 360 ALA A C 1
ATOM 2893 O O . ALA A 1 360 ? -22.897 1.504 15.700 1.00 64.75 360 ALA A O 1
ATOM 2894 N N . TYR A 1 361 ? -21.600 2.188 17.397 1.00 56.19 361 TYR A N 1
ATOM 2895 C CA . TYR A 1 361 ? -20.458 2.694 16.613 1.00 56.19 361 TYR A CA 1
ATOM 2896 C C . TYR A 1 361 ? -19.255 2.878 17.566 1.00 56.19 361 TYR A C 1
ATOM 2898 O O . TYR A 1 361 ? -19.444 3.260 18.717 1.00 56.19 361 TYR A O 1
ATOM 2906 N N . GLY A 1 362 ? -18.028 2.566 17.125 1.00 55.59 362 GLY A N 1
ATOM 2907 C CA . GLY A 1 362 ? -16.800 2.637 17.944 1.00 55.59 362 GLY A CA 1
ATOM 2908 C C . GLY A 1 362 ? -16.497 4.006 18.596 1.00 55.59 362 GLY A C 1
ATOM 2909 O O . GLY A 1 362 ? -17.133 5.001 18.294 1.00 55.59 362 GLY A O 1
ATOM 2910 N N . GLU A 1 363 ? -15.513 4.012 19.509 1.00 47.84 363 GLU A N 1
ATOM 2911 C CA . GLU A 1 363 ? -15.161 5.036 20.526 1.00 47.84 363 GLU A CA 1
ATOM 2912 C C . GLU A 1 363 ? -15.723 6.477 20.380 1.00 47.84 363 GLU A C 1
ATOM 2914 O O . GLU A 1 363 ? -15.125 7.329 19.724 1.00 47.84 363 GLU A O 1
ATOM 2919 N N . HIS A 1 364 ? -16.782 6.792 21.146 1.00 51.00 364 HIS A N 1
ATOM 2920 C CA . HIS A 1 364 ? -17.259 8.157 21.433 1.00 51.00 364 HIS A CA 1
ATOM 2921 C C . HIS A 1 364 ? -17.157 8.521 22.937 1.00 51.00 364 HIS A C 1
ATOM 2923 O O . HIS A 1 364 ? -16.773 7.690 23.768 1.00 51.00 364 HIS A O 1
ATOM 2929 N N . ASN A 1 365 ? -17.442 9.784 23.299 1.00 58.81 365 ASN A N 1
ATOM 2930 C CA . ASN A 1 365 ? -17.575 10.235 24.699 1.00 58.81 365 ASN A CA 1
ATOM 2931 C C . ASN A 1 365 ? -18.967 9.886 25.273 1.00 58.81 365 ASN A C 1
ATOM 2933 O O . ASN A 1 365 ? -19.885 9.616 24.511 1.00 58.81 365 ASN A O 1
ATOM 2937 N N . LEU A 1 366 ? -19.152 9.889 26.604 1.00 58.78 366 LEU A N 1
ATOM 2938 C CA . LEU A 1 366 ? -20.340 9.283 27.241 1.00 58.78 366 LEU A CA 1
ATOM 2939 C C . LEU A 1 366 ? -21.675 9.921 26.808 1.00 58.78 366 LEU A C 1
ATOM 2941 O O . LEU A 1 366 ? -22.678 9.225 26.699 1.00 58.78 366 LEU A O 1
ATOM 2945 N N . VAL A 1 367 ? -21.686 11.227 26.534 1.00 58.25 367 VAL A N 1
ATOM 2946 C CA . VAL A 1 367 ? -22.882 11.950 26.062 1.00 58.25 367 VAL A CA 1
ATOM 2947 C C . VAL A 1 367 ? -23.233 11.539 24.628 1.00 58.25 367 VAL A C 1
ATOM 2949 O O . VAL A 1 367 ? -24.391 11.260 24.328 1.00 58.25 367 VAL A O 1
ATOM 2952 N N . GLN A 1 368 ? -22.228 11.445 23.753 1.00 60.16 368 GLN A N 1
ATOM 2953 C CA . GLN A 1 368 ? -22.390 10.966 22.377 1.00 60.16 368 GLN A CA 1
ATOM 2954 C C . GLN A 1 368 ? -22.710 9.464 22.325 1.00 60.16 368 GLN A C 1
ATOM 2956 O O . GLN A 1 368 ? -23.489 9.044 21.476 1.00 60.16 368 GLN A O 1
ATOM 2961 N N . ASP A 1 369 ? -22.163 8.666 23.251 1.00 64.62 369 ASP A N 1
ATOM 2962 C CA . ASP A 1 369 ? -22.468 7.241 23.414 1.00 64.62 369 ASP A CA 1
ATOM 2963 C C . ASP A 1 369 ? -23.952 7.042 23.772 1.00 64.62 369 ASP A C 1
ATOM 2965 O O . ASP A 1 369 ? -24.609 6.209 23.157 1.00 64.62 369 ASP A O 1
ATOM 2969 N N . VAL A 1 370 ? -24.497 7.811 24.730 1.00 69.00 370 VAL A N 1
ATOM 2970 C CA . VAL A 1 370 ? -25.926 7.743 25.103 1.00 69.00 370 VAL A CA 1
ATOM 2971 C C . VAL A 1 370 ? -26.804 8.092 23.902 1.00 69.00 370 VAL A C 1
ATOM 2973 O O . VAL A 1 370 ? -27.674 7.302 23.556 1.00 69.00 370 VAL A O 1
ATOM 2976 N N . GLN A 1 371 ? -26.522 9.194 23.201 1.00 69.19 371 GLN A N 1
ATOM 2977 C CA . GLN A 1 371 ? -27.289 9.601 22.014 1.00 69.19 371 GLN A CA 1
ATOM 2978 C C . GLN A 1 371 ? -27.221 8.563 20.880 1.00 69.19 371 GLN A C 1
ATOM 2980 O O . GLN A 1 371 ? -28.234 8.237 20.263 1.00 69.19 371 GLN A O 1
ATOM 2985 N N . ALA A 1 372 ? -26.040 8.002 20.606 1.00 67.00 372 ALA A N 1
ATOM 2986 C CA . ALA A 1 372 ? -25.867 6.993 19.564 1.00 67.00 372 ALA A CA 1
ATOM 2987 C C . ALA A 1 372 ? -26.532 5.654 19.927 1.00 67.00 372 ALA A C 1
ATOM 2989 O O . ALA A 1 372 ? -27.086 4.982 19.053 1.00 67.00 372 ALA A O 1
ATOM 2990 N N . ILE A 1 373 ? -26.497 5.261 21.205 1.00 74.38 373 ILE A N 1
ATOM 2991 C CA . ILE A 1 373 ? -27.178 4.063 21.708 1.00 74.38 373 ILE A CA 1
ATOM 2992 C C . ILE A 1 373 ? -28.697 4.269 21.696 1.00 74.38 373 ILE A C 1
ATOM 2994 O O . ILE A 1 373 ? -29.401 3.357 21.271 1.00 74.38 373 ILE A O 1
ATOM 2998 N N . GLU A 1 374 ? -29.205 5.449 22.065 1.00 75.50 374 GLU A N 1
ATOM 2999 C CA . GLU A 1 374 ? -30.621 5.822 21.911 1.00 75.50 374 GLU A CA 1
ATOM 3000 C C . GLU A 1 374 ? -31.060 5.692 20.442 1.00 75.50 374 GLU A C 1
ATOM 3002 O O . GLU A 1 374 ? -32.079 5.068 20.155 1.00 75.50 374 GLU A O 1
ATOM 3007 N N . GLU A 1 375 ? -30.264 6.179 19.481 1.00 71.12 375 GLU A N 1
ATOM 3008 C CA . GLU A 1 375 ? -30.551 6.015 18.049 1.00 71.12 375 GLU A CA 1
ATOM 3009 C C . GLU A 1 375 ? -30.472 4.558 17.566 1.00 71.12 375 GLU A C 1
ATOM 3011 O O . GLU A 1 375 ? -31.246 4.147 16.696 1.00 71.12 375 GLU A O 1
ATOM 3016 N N . TYR A 1 376 ? -29.525 3.771 18.082 1.00 72.44 376 TYR A N 1
ATOM 3017 C CA . TYR A 1 376 ? -29.363 2.359 17.731 1.00 72.44 376 TYR A CA 1
ATOM 3018 C C . TYR A 1 376 ? -30.495 1.501 18.304 1.00 72.44 376 TYR A C 1
ATOM 3020 O O . TYR A 1 376 ? -31.051 0.669 17.590 1.00 72.44 376 TYR A O 1
ATOM 3028 N N . ILE A 1 377 ? -30.895 1.747 19.551 1.00 72.38 377 ILE A N 1
ATOM 3029 C CA . ILE A 1 377 ? -32.054 1.107 20.174 1.00 72.38 377 ILE A CA 1
ATOM 3030 C C . ILE A 1 377 ? -33.327 1.540 19.465 1.00 72.38 377 ILE A C 1
ATOM 3032 O O . ILE A 1 377 ? -34.117 0.672 19.125 1.00 72.38 377 ILE A O 1
ATOM 3036 N N . ALA A 1 378 ? -33.474 2.815 19.102 1.00 68.19 378 ALA A N 1
ATOM 3037 C CA . ALA A 1 378 ? -34.584 3.259 18.269 1.00 68.19 378 ALA A CA 1
ATOM 3038 C C . ALA A 1 378 ? -34.602 2.540 16.909 1.00 68.19 378 ALA A C 1
ATOM 3040 O O . ALA A 1 378 ? -35.667 2.173 16.433 1.00 68.19 378 ALA A O 1
ATOM 3041 N N . LYS A 1 379 ? -33.447 2.276 16.276 1.00 66.12 379 LYS A N 1
ATOM 3042 C CA . LYS A 1 379 ? -33.368 1.466 15.040 1.00 66.12 379 LYS A CA 1
ATOM 3043 C C . LYS A 1 379 ? -33.737 -0.001 15.262 1.00 66.12 379 LYS A C 1
ATOM 3045 O O . LYS A 1 379 ? -34.356 -0.583 14.378 1.00 66.12 379 LYS A O 1
ATOM 3050 N N . LEU A 1 380 ? -33.337 -0.599 16.383 1.00 64.19 380 LEU A N 1
ATOM 3051 C CA . LEU A 1 380 ? -33.687 -1.979 16.726 1.00 64.19 380 LEU A CA 1
ATOM 3052 C C . LEU A 1 380 ? -35.173 -2.103 17.065 1.00 64.19 380 LEU A C 1
ATOM 3054 O O . LEU A 1 380 ? -35.826 -2.993 16.536 1.00 64.19 380 LEU A O 1
ATOM 3058 N N . GLN A 1 381 ? -35.716 -1.154 17.829 1.00 62.09 381 GLN A N 1
ATOM 3059 C CA . GLN A 1 381 ? -37.149 -0.993 18.069 1.00 62.09 381 GLN A CA 1
ATOM 3060 C C . GLN A 1 381 ? -37.902 -0.847 16.744 1.00 62.09 381 GLN A C 1
ATOM 3062 O O . GLN A 1 381 ? -38.882 -1.535 16.518 1.00 62.09 381 GLN A O 1
ATOM 3067 N N . LEU A 1 382 ? -37.385 -0.050 15.806 1.00 56.62 382 LEU A N 1
ATOM 3068 C CA . LEU A 1 382 ? -37.949 0.127 14.461 1.00 56.62 382 LEU A CA 1
ATOM 3069 C C . LEU A 1 382 ? -37.861 -1.123 13.569 1.00 56.62 382 LEU A C 1
ATOM 3071 O O . LEU A 1 382 ? -38.550 -1.199 12.553 1.00 56.62 382 LEU A O 1
ATOM 3075 N N . GLN A 1 383 ? -36.957 -2.056 13.885 1.00 56.00 383 GLN A N 1
ATOM 3076 C CA . GLN A 1 383 ? -36.854 -3.365 13.233 1.00 56.00 383 GLN A CA 1
ATOM 3077 C C . GLN A 1 383 ? -37.728 -4.425 13.915 1.00 56.00 383 GLN A C 1
ATOM 3079 O O . GLN A 1 383 ? -38.065 -5.412 13.262 1.00 56.00 383 GLN A O 1
ATOM 3084 N N . SER A 1 384 ? -38.067 -4.235 15.194 1.00 52.25 384 SER A N 1
ATOM 3085 C CA . SER A 1 384 ? -38.892 -5.142 15.996 1.00 52.25 384 SER A CA 1
ATOM 3086 C C . SER A 1 384 ? -40.362 -4.727 16.099 1.00 52.25 384 SER A C 1
ATOM 3088 O O . SER A 1 384 ? -41.165 -5.527 16.562 1.00 52.25 384 SER A O 1
ATOM 3090 N N . THR A 1 385 ? -40.729 -3.508 15.700 1.00 54.50 385 THR A N 1
ATOM 3091 C CA . THR A 1 385 ? -42.126 -3.066 15.607 1.00 54.50 385 THR A CA 1
ATOM 3092 C C . THR A 1 385 ? -42.752 -3.476 14.276 1.00 54.50 385 THR A C 1
ATOM 3094 O O . THR A 1 385 ? -42.051 -3.693 13.285 1.00 54.50 385 THR A O 1
ATOM 3097 N N . ASP A 1 386 ? -44.088 -3.507 14.243 1.00 61.53 386 ASP A N 1
ATOM 3098 C CA . ASP A 1 386 ? -44.967 -3.739 13.080 1.00 61.53 386 ASP A CA 1
ATOM 3099 C C . ASP A 1 386 ? -44.801 -2.714 11.939 1.00 61.53 386 ASP A C 1
ATOM 3101 O O . ASP A 1 386 ? -45.701 -2.508 11.122 1.00 61.53 386 ASP A O 1
ATOM 3105 N N . ARG A 1 387 ? -43.657 -2.027 11.853 1.00 67.81 387 ARG A N 1
ATOM 3106 C CA . ARG A 1 387 ? -43.393 -1.059 10.807 1.00 67.81 387 ARG A CA 1
ATOM 3107 C C . ARG A 1 387 ? -43.391 -1.761 9.446 1.00 67.81 387 ARG A C 1
ATOM 3109 O O . ARG A 1 387 ? -42.532 -2.614 9.190 1.00 67.81 387 ARG A O 1
ATOM 3116 N N . PRO A 1 388 ? -44.265 -1.341 8.520 1.00 75.75 388 PRO A N 1
ATOM 3117 C CA . PRO A 1 388 ? -44.349 -1.950 7.202 1.00 75.75 388 PRO A CA 1
ATOM 3118 C C . PRO A 1 388 ? -43.009 -1.882 6.467 1.00 75.75 388 PRO A C 1
ATOM 3120 O O . PRO A 1 388 ? -42.288 -0.876 6.518 1.00 75.75 388 PRO A O 1
ATOM 3123 N N . LYS A 1 389 ? -42.653 -2.957 5.761 1.00 74.75 389 LYS A N 1
ATOM 3124 C CA . LYS A 1 389 ? -41.435 -3.016 4.942 1.00 74.75 389 LYS A CA 1
ATOM 3125 C C . LYS A 1 389 ? -41.712 -2.432 3.566 1.00 74.75 389 LYS A C 1
ATOM 3127 O O . LYS A 1 389 ? -42.740 -2.709 2.964 1.00 74.75 389 LYS A O 1
ATOM 3132 N N . LYS A 1 390 ? -40.762 -1.655 3.039 1.00 77.75 390 LYS A N 1
ATOM 3133 C CA . LYS A 1 390 ? -40.881 -1.107 1.683 1.00 77.75 390 LYS A CA 1
ATOM 3134 C C . LYS A 1 390 ? -40.968 -2.241 0.657 1.00 77.75 390 LYS A C 1
ATOM 3136 O O . LYS A 1 390 ? -40.154 -3.166 0.735 1.00 77.75 390 LYS A O 1
ATOM 3141 N N . PRO A 1 391 ? -41.863 -2.135 -0.334 1.00 82.50 391 PRO A N 1
ATOM 3142 C CA . PRO A 1 391 ? -41.992 -3.150 -1.361 1.00 82.50 391 PRO A CA 1
ATOM 3143 C C . PRO A 1 391 ? -40.780 -3.124 -2.290 1.00 82.50 391 PRO A C 1
ATOM 3145 O O . PRO A 1 391 ? -40.158 -2.080 -2.526 1.00 82.50 391 PRO A O 1
ATOM 3148 N N . LEU A 1 392 ? -40.438 -4.294 -2.825 1.00 82.12 392 LEU A N 1
ATOM 3149 C CA . LEU A 1 392 ? -39.366 -4.436 -3.805 1.00 82.12 392 LEU A CA 1
ATOM 3150 C C . LEU A 1 392 ? -39.750 -3.726 -5.104 1.00 82.12 392 LEU A C 1
ATOM 3152 O O . LEU A 1 392 ? -40.869 -3.875 -5.582 1.00 82.12 392 LEU A O 1
ATOM 3156 N N . SER A 1 393 ? -38.807 -3.000 -5.713 1.00 80.44 393 SER A N 1
ATOM 3157 C CA . SER A 1 393 ? -39.023 -2.410 -7.039 1.00 80.44 393 SER A CA 1
ATOM 3158 C C . SER A 1 393 ? -39.319 -3.489 -8.087 1.00 80.44 393 SER A C 1
ATOM 3160 O O . SER A 1 393 ? -38.884 -4.632 -7.936 1.00 80.44 393 SER A O 1
ATOM 3162 N N . ALA A 1 394 ? -39.989 -3.122 -9.185 1.00 80.81 394 ALA A N 1
ATOM 3163 C CA . ALA A 1 394 ? -40.337 -4.050 -10.268 1.00 80.81 394 ALA A CA 1
ATOM 3164 C C . ALA A 1 394 ? -39.133 -4.887 -10.753 1.00 80.81 394 ALA A C 1
ATOM 3166 O O . ALA A 1 394 ? -39.236 -6.103 -10.916 1.00 80.81 394 ALA A O 1
ATOM 3167 N N . TYR A 1 395 ? -37.965 -4.249 -10.893 1.00 74.62 395 TYR A N 1
ATOM 3168 C CA . TYR A 1 395 ? -36.714 -4.917 -11.253 1.00 74.62 395 TYR A CA 1
ATOM 3169 C C . TYR A 1 395 ? -36.219 -5.880 -10.165 1.00 74.62 395 TYR A C 1
ATOM 3171 O O . TYR A 1 395 ? -35.878 -7.023 -10.458 1.00 74.62 395 TYR A O 1
ATOM 3179 N N . MET A 1 396 ? -36.200 -5.458 -8.898 1.00 79.75 396 MET A N 1
ATOM 3180 C CA . MET A 1 396 ? -35.706 -6.308 -7.809 1.00 79.75 396 MET A CA 1
ATOM 3181 C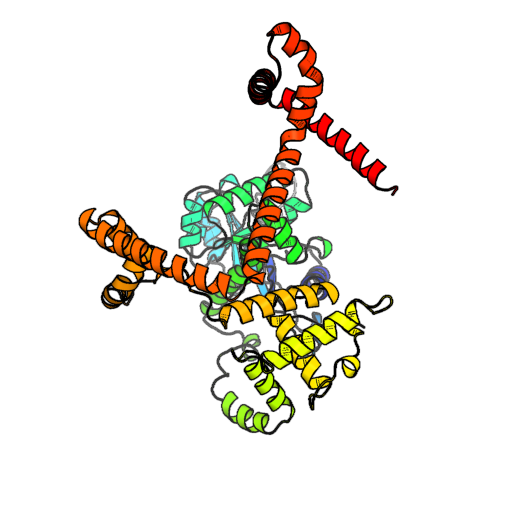 C . MET A 1 396 ? -36.640 -7.500 -7.550 1.00 79.75 396 MET A C 1
ATOM 3183 O O . MET A 1 396 ? -36.194 -8.603 -7.231 1.00 79.75 396 MET A O 1
ATOM 3187 N N . TYR A 1 397 ? -37.942 -7.309 -7.753 1.00 79.81 397 TYR A N 1
ATOM 3188 C CA . TYR A 1 397 ? -38.927 -8.381 -7.721 1.00 79.81 397 TYR A CA 1
ATOM 3189 C C . TYR A 1 397 ? -38.727 -9.385 -8.876 1.00 79.81 397 TYR A C 1
ATOM 3191 O O . TYR A 1 397 ? -38.764 -10.597 -8.664 1.00 79.81 397 TYR A O 1
ATOM 3199 N N . PHE A 1 398 ? -38.404 -8.911 -10.084 1.00 83.94 398 PHE A N 1
ATOM 3200 C CA . PHE A 1 398 ? -37.988 -9.781 -11.189 1.00 83.94 398 PHE A CA 1
ATOM 3201 C C . PHE A 1 398 ? -36.722 -10.585 -10.851 1.00 83.94 398 PHE A C 1
ATOM 3203 O O . PHE A 1 398 ? -36.716 -11.811 -11.000 1.00 83.94 398 PHE A O 1
ATOM 3210 N N . VAL A 1 399 ? -35.682 -9.914 -10.340 1.00 80.19 399 VAL A N 1
ATOM 3211 C CA . VAL A 1 399 ? -34.413 -10.546 -9.955 1.00 80.19 399 VAL A CA 1
ATOM 3212 C C . VAL A 1 399 ? -34.659 -11.625 -8.908 1.00 80.19 399 VAL A C 1
ATOM 3214 O O . VAL A 1 399 ? -34.261 -12.758 -9.125 1.00 80.19 399 VAL A O 1
ATOM 3217 N N . THR A 1 400 ? -35.380 -11.341 -7.822 1.00 81.31 400 THR A N 1
ATOM 3218 C CA . THR A 1 400 ? -35.646 -12.340 -6.766 1.00 81.31 400 THR A CA 1
ATOM 3219 C C . THR A 1 400 ? -36.369 -13.589 -7.282 1.00 81.31 400 THR A C 1
ATOM 3221 O O . THR A 1 400 ? -36.027 -14.700 -6.881 1.00 81.31 400 THR A O 1
ATOM 3224 N N . LYS A 1 401 ? -37.314 -13.448 -8.221 1.00 83.44 401 LYS A N 1
ATOM 3225 C CA . LYS A 1 401 ? -38.028 -14.590 -8.823 1.00 83.44 401 LYS A CA 1
ATOM 3226 C C . LYS A 1 401 ? -37.184 -15.392 -9.818 1.00 83.44 401 LYS A C 1
ATOM 3228 O O . LYS A 1 401 ? -37.410 -16.595 -9.969 1.00 83.44 401 LYS A O 1
ATOM 3233 N N . ARG A 1 402 ? -36.259 -14.750 -10.538 1.00 82.00 402 ARG A N 1
ATOM 3234 C CA . ARG A 1 402 ? -35.428 -15.398 -11.570 1.00 82.00 402 ARG A CA 1
ATOM 3235 C C . ARG A 1 402 ? -34.075 -15.876 -11.063 1.00 82.00 402 ARG A C 1
ATOM 3237 O O . ARG A 1 402 ? -33.539 -16.829 -11.620 1.00 82.00 402 ARG A O 1
ATOM 3244 N N . TYR A 1 403 ? -33.563 -15.264 -10.004 1.00 76.06 403 TYR A N 1
ATOM 3245 C CA . TYR A 1 403 ? -32.221 -15.498 -9.493 1.00 76.06 403 TYR A CA 1
ATOM 3246 C C . TYR A 1 403 ? -31.984 -16.965 -9.142 1.00 76.06 403 TYR A C 1
ATOM 3248 O O . TYR A 1 403 ? -31.002 -17.528 -9.609 1.00 76.06 403 TYR A O 1
ATOM 3256 N N . SER A 1 404 ? -32.894 -17.620 -8.407 1.00 77.56 404 SER A N 1
ATOM 3257 C CA . SER A 1 404 ? -32.715 -19.038 -8.048 1.00 77.56 404 SER A CA 1
ATOM 3258 C C . SER A 1 404 ? -32.660 -19.941 -9.283 1.00 77.56 404 SER A C 1
ATOM 3260 O O . SER A 1 404 ? -31.774 -20.781 -9.392 1.00 77.56 404 SER A O 1
ATOM 3262 N N . LYS A 1 405 ? -33.541 -19.707 -10.263 1.00 81.12 405 LYS A N 1
ATOM 3263 C CA . LYS A 1 405 ? -33.607 -20.485 -11.509 1.00 81.12 405 LYS A CA 1
ATOM 3264 C C . LYS A 1 405 ? -32.364 -20.302 -12.374 1.00 81.12 405 LYS A C 1
ATOM 3266 O O . LYS A 1 405 ? -31.896 -21.266 -12.973 1.00 81.12 405 LYS A O 1
ATOM 3271 N N . LEU A 1 406 ? -31.841 -19.079 -12.451 1.00 78.38 406 LEU A N 1
ATOM 3272 C CA . LEU A 1 406 ? -30.637 -18.790 -13.224 1.00 78.38 406 LEU A CA 1
ATOM 3273 C C . LEU A 1 406 ? -29.382 -19.301 -12.504 1.00 78.38 406 LEU A C 1
ATOM 3275 O O . LEU A 1 406 ? -28.510 -19.886 -13.136 1.00 78.38 406 LEU A O 1
ATOM 3279 N N . ARG A 1 407 ? -29.334 -19.186 -11.172 1.00 71.94 407 ARG A N 1
ATOM 3280 C CA . ARG A 1 407 ? -28.251 -19.716 -10.336 1.00 71.94 407 ARG A CA 1
ATOM 3281 C C . ARG A 1 407 ? -28.128 -21.236 -10.428 1.00 71.94 407 ARG A C 1
ATOM 3283 O O . ARG A 1 407 ? -27.012 -21.732 -10.456 1.00 71.94 407 ARG A O 1
ATOM 3290 N N . SER A 1 408 ? -29.239 -21.968 -10.519 1.00 79.19 408 SER A N 1
ATOM 3291 C CA . SER A 1 408 ? -29.209 -23.424 -10.724 1.00 79.19 408 SER A CA 1
ATOM 3292 C C . SER A 1 408 ? -28.647 -23.830 -12.090 1.00 79.19 408 SER A C 1
ATOM 3294 O O . SER A 1 408 ? -28.060 -24.899 -12.203 1.00 79.19 408 SER A O 1
ATOM 3296 N N . LYS A 1 409 ? -28.807 -22.990 -13.120 1.00 78.88 409 LYS A N 1
ATOM 3297 C CA . LYS A 1 409 ? -28.237 -23.221 -14.461 1.00 78.88 409 LYS A CA 1
ATOM 3298 C C . LYS A 1 409 ? -26.778 -22.775 -14.574 1.00 78.88 409 LYS A C 1
ATOM 3300 O O . LYS A 1 409 ? -26.047 -23.297 -15.404 1.00 78.88 409 LYS A O 1
ATOM 3305 N N . HIS A 1 410 ? -26.371 -21.848 -13.713 1.00 71.12 410 HIS A N 1
ATOM 3306 C CA . HIS A 1 410 ? -25.031 -21.276 -13.644 1.00 71.12 410 HIS A CA 1
ATOM 3307 C C . HIS A 1 410 ? -24.419 -21.445 -12.236 1.00 71.12 410 HIS A C 1
ATOM 3309 O O . HIS A 1 410 ? -24.146 -20.449 -11.556 1.00 71.12 410 HIS A O 1
ATOM 3315 N N . PRO A 1 411 ? -24.223 -22.689 -11.748 1.00 72.88 411 PRO A N 1
ATOM 3316 C CA . PRO A 1 411 ? -23.752 -22.933 -10.382 1.00 72.88 411 PRO A CA 1
ATOM 3317 C C . PRO A 1 411 ? -22.299 -22.482 -10.164 1.00 72.88 411 PRO A C 1
ATOM 3319 O O . PRO A 1 411 ? -21.955 -22.066 -9.057 1.00 72.88 411 PRO A O 1
ATOM 3322 N N . SER A 1 412 ? -21.478 -22.508 -11.221 1.00 69.94 412 SER A N 1
ATOM 3323 C CA . SER A 1 412 ? -20.0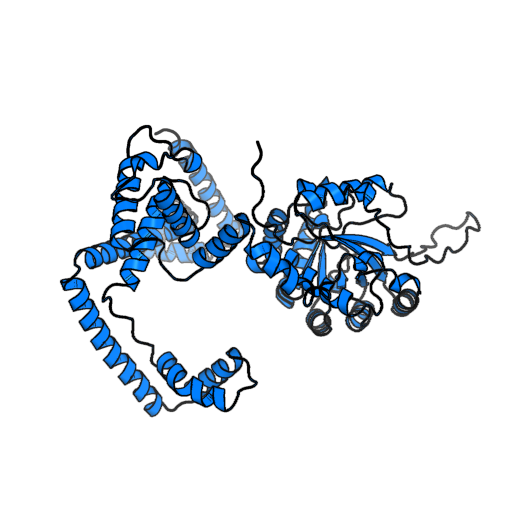63 -22.105 -11.201 1.00 69.94 412 SER A CA 1
ATOM 3324 C C . SER A 1 412 ? -19.842 -20.599 -11.388 1.00 69.94 412 SER A C 1
ATOM 3326 O O . SER A 1 412 ? -18.737 -20.112 -11.156 1.00 69.94 412 SER A O 1
ATOM 3328 N N . ASP A 1 413 ? -20.872 -19.839 -11.778 1.00 69.38 413 ASP A N 1
ATOM 3329 C CA . ASP A 1 413 ? -20.744 -18.398 -11.992 1.00 69.38 413 ASP A CA 1
ATOM 3330 C C . ASP A 1 413 ? -20.817 -17.608 -10.680 1.00 69.38 413 ASP A C 1
ATOM 3332 O O . ASP A 1 413 ? -21.599 -17.879 -9.755 1.00 69.38 413 ASP A O 1
ATOM 3336 N N . THR A 1 414 ? -20.018 -16.544 -10.603 1.00 74.31 414 THR A N 1
ATOM 3337 C CA . THR A 1 414 ? -20.065 -15.619 -9.468 1.00 74.31 414 THR A CA 1
ATOM 3338 C C . THR A 1 414 ? -21.428 -14.924 -9.389 1.00 74.31 414 THR A C 1
ATOM 3340 O O . THR A 1 414 ? -22.067 -14.635 -10.401 1.00 74.31 414 THR A O 1
ATOM 3343 N N . HIS A 1 415 ? -21.879 -14.604 -8.172 1.00 69.25 415 HIS A N 1
ATOM 3344 C CA . HIS A 1 415 ? -23.145 -13.895 -7.936 1.00 69.25 415 HIS A CA 1
ATOM 3345 C C . HIS A 1 415 ? -23.272 -12.618 -8.791 1.00 69.25 415 HIS A C 1
ATOM 3347 O O . HIS A 1 415 ? -24.358 -12.285 -9.260 1.00 69.25 415 HIS A O 1
ATOM 3353 N N . LEU A 1 416 ? -22.156 -11.915 -9.018 1.00 72.94 416 LEU A N 1
ATOM 3354 C CA . LEU A 1 416 ? -22.100 -10.700 -9.832 1.00 72.94 416 LEU A CA 1
ATOM 3355 C C . LEU A 1 416 ? -22.360 -10.968 -11.322 1.00 72.94 416 LEU A C 1
ATOM 3357 O O . LEU A 1 416 ? -23.057 -10.177 -11.953 1.00 72.94 416 LEU A O 1
ATOM 3361 N N . ASN A 1 417 ? -21.861 -12.077 -11.874 1.00 72.94 417 ASN A N 1
ATOM 3362 C CA . ASN A 1 417 ? -22.107 -12.446 -13.272 1.00 72.94 417 ASN A CA 1
ATOM 3363 C C . ASN A 1 417 ? -23.574 -12.836 -13.496 1.00 72.94 417 ASN A C 1
ATOM 3365 O O . ASN A 1 417 ? -24.194 -12.360 -14.442 1.00 72.94 417 ASN A O 1
ATOM 3369 N N . VAL A 1 418 ? -24.170 -13.585 -12.563 1.00 72.19 418 VAL A N 1
ATOM 3370 C CA . VAL A 1 418 ? -25.602 -13.937 -12.604 1.00 72.19 418 VAL A CA 1
ATOM 3371 C C . VAL A 1 418 ? -26.486 -12.680 -12.574 1.00 72.19 418 VAL A C 1
ATOM 3373 O O . VAL A 1 418 ? -27.464 -12.589 -13.312 1.00 72.19 418 VAL A O 1
ATOM 3376 N N . LEU A 1 419 ? -26.130 -11.670 -11.769 1.00 72.25 419 LEU A N 1
ATOM 3377 C CA . LEU A 1 419 ? -26.850 -10.391 -11.751 1.00 72.25 419 LEU A CA 1
ATOM 3378 C C . LEU A 1 419 ? -26.695 -9.585 -13.048 1.00 72.25 419 LEU A C 1
ATOM 3380 O O . LEU A 1 419 ? -27.647 -8.914 -13.441 1.00 72.25 419 LEU A O 1
ATOM 3384 N N . LYS A 1 420 ? -25.531 -9.635 -13.712 1.00 79.62 420 LYS A N 1
ATOM 3385 C CA . LYS A 1 420 ? -25.328 -8.977 -15.016 1.00 79.62 420 LYS A CA 1
ATOM 3386 C C . LYS A 1 420 ? -26.229 -9.585 -16.090 1.00 79.62 420 LYS A C 1
ATOM 3388 O O . LYS A 1 420 ? -26.914 -8.836 -16.779 1.00 79.62 420 LYS A O 1
ATOM 3393 N N . ILE A 1 421 ? -26.309 -10.916 -16.144 1.00 79.75 421 ILE A N 1
ATOM 3394 C CA . ILE A 1 421 ? -27.200 -11.635 -17.067 1.00 79.75 421 ILE A CA 1
ATOM 3395 C C . ILE A 1 421 ? -28.663 -11.236 -16.813 1.00 79.75 421 ILE A C 1
ATOM 3397 O O . ILE A 1 421 ? -29.384 -10.895 -17.744 1.00 79.75 421 ILE A O 1
ATOM 3401 N N . LEU A 1 422 ? -29.100 -11.169 -15.548 1.00 81.69 422 LEU A N 1
ATOM 3402 C CA . LEU A 1 422 ? -30.460 -10.718 -15.209 1.00 81.69 422 LEU A CA 1
ATOM 3403 C C . LEU A 1 422 ? -30.717 -9.250 -15.580 1.00 81.69 422 LEU A C 1
ATOM 3405 O O . LEU A 1 422 ? -31.830 -8.902 -15.974 1.00 81.69 422 LEU A O 1
ATOM 3409 N N . ALA A 1 423 ? -29.715 -8.379 -15.459 1.00 78.50 423 ALA A N 1
ATOM 3410 C CA . ALA A 1 423 ? -29.836 -6.983 -15.867 1.00 78.50 423 ALA A CA 1
ATOM 3411 C C . ALA A 1 423 ? -30.012 -6.850 -17.390 1.00 78.50 423 ALA A C 1
ATOM 3413 O O . ALA A 1 423 ? -30.808 -6.027 -17.847 1.00 78.50 423 ALA A O 1
ATOM 3414 N N . GLU A 1 424 ? -29.306 -7.669 -18.170 1.00 84.31 424 GLU A N 1
ATOM 3415 C CA . GLU A 1 424 ? -29.438 -7.744 -19.629 1.00 84.31 424 GLU A CA 1
ATOM 3416 C C . GLU A 1 424 ? -30.782 -8.349 -20.052 1.00 84.31 424 GLU A C 1
ATOM 3418 O O . GLU A 1 424 ? -31.481 -7.756 -20.876 1.00 84.31 424 GLU A O 1
ATOM 3423 N N . GLU A 1 425 ? -31.212 -9.446 -19.418 1.00 84.19 425 GLU A N 1
ATOM 3424 C CA . GLU A 1 425 ? -32.548 -10.025 -19.617 1.00 84.19 425 GLU A CA 1
ATOM 3425 C C . GLU A 1 425 ? -33.651 -9.001 -19.329 1.00 84.19 425 GLU A C 1
ATOM 3427 O O . GLU A 1 425 ? -34.610 -8.884 -20.090 1.00 84.19 425 GLU A O 1
ATOM 3432 N N . TRP A 1 426 ? -33.518 -8.221 -18.250 1.00 83.75 426 TRP A N 1
ATOM 3433 C CA . TRP A 1 426 ? -34.473 -7.166 -17.932 1.00 83.75 426 TRP A CA 1
ATOM 3434 C C . TRP A 1 426 ? -34.469 -6.058 -18.982 1.00 83.75 426 TRP A C 1
ATOM 3436 O O . TRP A 1 426 ? -35.537 -5.606 -19.380 1.00 83.75 426 TRP A O 1
ATOM 3446 N N . ARG A 1 427 ? -33.306 -5.611 -19.471 1.00 85.31 427 ARG A N 1
ATOM 3447 C CA . ARG A 1 427 ? -33.236 -4.583 -20.526 1.00 85.31 427 ARG A CA 1
ATOM 3448 C C . ARG A 1 427 ? -33.943 -5.040 -21.798 1.00 85.31 427 ARG A C 1
ATOM 3450 O O . ARG A 1 427 ? -34.780 -4.290 -22.299 1.00 85.31 427 ARG A O 1
ATOM 3457 N N . ASN A 1 428 ? -33.705 -6.281 -22.213 1.00 84.81 428 ASN A N 1
ATOM 3458 C CA . ASN A 1 428 ? -34.232 -6.855 -23.453 1.00 84.81 428 ASN A CA 1
ATOM 3459 C C . ASN A 1 428 ? -35.659 -7.419 -23.329 1.00 84.81 428 ASN A C 1
ATOM 3461 O O . ASN A 1 428 ? -36.230 -7.870 -24.315 1.00 84.81 428 ASN A O 1
ATOM 3465 N N . MET A 1 429 ? -36.259 -7.401 -22.136 1.00 85.62 429 MET A N 1
ATOM 3466 C CA . MET A 1 429 ? -37.618 -7.896 -21.926 1.00 85.62 429 MET A CA 1
ATOM 3467 C C . MET A 1 429 ? -38.684 -6.972 -22.539 1.00 85.62 429 MET A C 1
ATOM 3469 O O . MET A 1 429 ? -38.628 -5.748 -22.373 1.00 85.62 429 MET A O 1
ATOM 3473 N N . ASP A 1 430 ? -39.700 -7.585 -23.155 1.00 89.88 430 ASP A N 1
ATOM 3474 C CA . ASP A 1 430 ? -40.865 -6.907 -23.735 1.00 89.88 430 ASP A CA 1
ATOM 3475 C C . ASP A 1 430 ? -41.584 -5.999 -22.730 1.00 89.88 430 ASP A C 1
ATOM 3477 O O . ASP A 1 430 ? -41.724 -6.326 -21.543 1.00 89.88 430 ASP A O 1
ATOM 3481 N N . ALA A 1 431 ? -42.120 -4.882 -23.227 1.00 84.88 431 ALA A N 1
ATOM 3482 C CA . ALA A 1 431 ? -42.861 -3.916 -22.418 1.00 84.88 431 ALA A CA 1
ATOM 3483 C C . ALA A 1 431 ? -44.064 -4.553 -21.694 1.00 84.88 431 ALA A C 1
ATOM 3485 O O . ALA A 1 431 ? -44.276 -4.278 -20.516 1.00 84.88 431 ALA A O 1
ATOM 3486 N N . GLU A 1 432 ? -44.787 -5.469 -22.347 1.00 84.94 432 GLU A N 1
ATOM 3487 C CA . GLU A 1 432 ? -45.905 -6.239 -21.771 1.00 84.94 432 GLU A CA 1
ATOM 3488 C C . GLU A 1 432 ? -45.481 -7.062 -20.538 1.00 84.94 432 GLU A C 1
ATOM 3490 O O . GLU A 1 432 ? -46.135 -7.046 -19.491 1.00 84.94 432 GLU A O 1
ATOM 3495 N N . LYS A 1 433 ? -44.324 -7.732 -20.611 1.00 84.81 433 LYS A N 1
ATOM 3496 C CA . LYS A 1 433 ? -43.787 -8.548 -19.510 1.00 84.81 433 LYS A CA 1
ATOM 3497 C C . LYS A 1 433 ? -43.262 -7.673 -18.371 1.00 84.81 433 LYS A C 1
ATOM 3499 O O . LYS A 1 433 ? -43.519 -7.979 -17.207 1.00 84.81 433 LYS A O 1
ATOM 3504 N N . LYS A 1 434 ? -42.602 -6.550 -18.682 1.00 8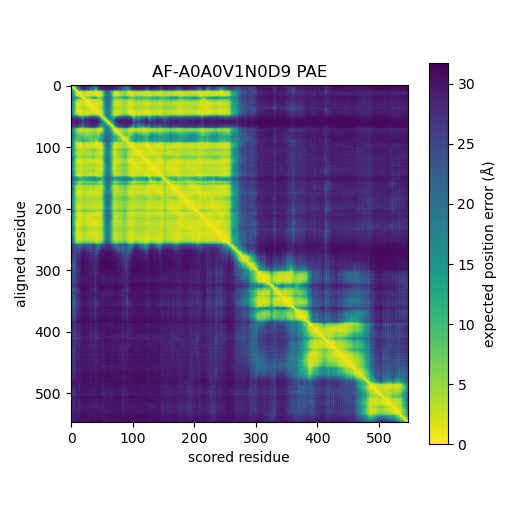6.38 434 LYS A N 1
ATOM 3505 C CA . LYS A 1 434 ? -42.195 -5.539 -17.686 1.00 86.38 434 LYS A CA 1
ATOM 3506 C C . LYS A 1 434 ? -43.400 -4.937 -16.964 1.00 86.38 434 LYS A C 1
ATOM 3508 O O . LYS A 1 434 ? -43.360 -4.775 -15.745 1.00 86.38 434 LYS A O 1
ATOM 3513 N N . LYS A 1 435 ? -44.493 -4.679 -17.691 1.00 89.75 435 LYS A N 1
ATOM 3514 C CA . LYS A 1 435 ? -45.742 -4.121 -17.153 1.00 89.75 435 LYS A CA 1
ATOM 3515 C C . LYS A 1 435 ? -46.353 -5.008 -16.067 1.00 89.75 435 LYS A C 1
ATOM 3517 O O . LYS A 1 435 ? -46.893 -4.482 -15.101 1.00 89.75 435 LYS A O 1
ATOM 3522 N N . LYS A 1 436 ? -46.199 -6.336 -16.147 1.00 90.12 436 LYS A N 1
ATOM 3523 C CA . LYS A 1 436 ? -46.608 -7.267 -15.075 1.00 90.12 436 LYS A CA 1
ATOM 3524 C C . LYS A 1 436 ? -45.864 -7.013 -13.757 1.00 90.12 436 LYS A C 1
ATOM 3526 O O . LYS A 1 436 ? -46.489 -6.952 -12.703 1.00 90.12 436 LYS A O 1
ATOM 3531 N N . TYR A 1 437 ? -44.542 -6.858 -13.810 1.00 86.00 437 TYR A N 1
ATOM 3532 C CA . TYR A 1 437 ? -43.723 -6.576 -12.625 1.00 86.00 437 TYR A CA 1
ATOM 3533 C C . TYR A 1 437 ? -43.953 -5.157 -12.095 1.00 86.00 437 TYR A C 1
ATOM 3535 O O . TYR A 1 437 ? -43.922 -4.938 -10.887 1.00 86.00 437 TYR A O 1
ATOM 3543 N N . GLN A 1 438 ? -44.226 -4.212 -12.995 1.00 84.75 438 GLN A N 1
ATOM 3544 C CA . GLN A 1 438 ? -44.574 -2.840 -12.649 1.00 84.75 438 GLN A CA 1
ATOM 3545 C C . GLN A 1 438 ? -45.921 -2.759 -11.915 1.00 84.75 438 GLN A C 1
ATOM 3547 O O . GLN A 1 438 ? -45.975 -2.175 -10.838 1.00 84.75 438 GLN A O 1
ATOM 3552 N N . ARG A 1 439 ? -46.961 -3.437 -12.420 1.00 89.62 439 ARG A N 1
ATOM 3553 C CA . ARG A 1 439 ? -48.267 -3.551 -11.744 1.00 89.62 439 ARG A CA 1
ATOM 3554 C C . ARG A 1 439 ? -48.147 -4.179 -10.354 1.00 89.62 439 ARG A C 1
ATOM 3556 O O . ARG A 1 439 ? -48.772 -3.708 -9.415 1.00 89.62 439 ARG A O 1
ATOM 3563 N N . HIS A 1 440 ? -47.310 -5.210 -10.205 1.00 86.06 440 HIS A N 1
ATOM 3564 C CA . HIS A 1 440 ? -47.043 -5.811 -8.894 1.00 86.06 440 HIS A CA 1
ATOM 3565 C C . HIS A 1 440 ? -46.375 -4.816 -7.935 1.00 86.06 440 HIS A C 1
ATOM 3567 O O . HIS A 1 440 ? -46.733 -4.751 -6.767 1.00 86.06 440 HIS A O 1
ATOM 3573 N N . TYR A 1 441 ? -45.402 -4.034 -8.409 1.00 87.06 441 TYR A N 1
ATOM 3574 C CA . TYR A 1 441 ? -44.776 -2.999 -7.586 1.00 87.06 441 TYR A CA 1
ATOM 3575 C C . TYR A 1 441 ? -45.769 -1.904 -7.179 1.00 87.06 441 TYR A C 1
ATOM 3577 O O . TYR A 1 441 ? -45.729 -1.451 -6.040 1.00 87.06 441 TYR A O 1
ATOM 3585 N N . GLU A 1 442 ? -46.645 -1.484 -8.091 1.00 87.31 442 GLU A N 1
ATOM 3586 C CA . GLU A 1 442 ? -47.675 -0.472 -7.830 1.00 87.31 442 GLU A CA 1
ATOM 3587 C C . GLU A 1 442 ? -48.673 -0.947 -6.769 1.00 87.31 442 GLU A C 1
ATOM 3589 O O . GLU A 1 442 ? -48.852 -0.247 -5.776 1.00 87.31 442 GLU A O 1
ATOM 3594 N N . SER A 1 443 ? -49.195 -2.170 -6.898 1.00 88.62 443 SER A N 1
ATOM 3595 C CA . SER A 1 443 ? -50.091 -2.783 -5.904 1.00 88.62 443 SER A CA 1
ATOM 3596 C C . SER A 1 443 ? -49.441 -2.881 -4.519 1.00 88.62 443 SER A C 1
ATOM 3598 O O . SER A 1 443 ? -49.989 -2.410 -3.529 1.00 88.62 443 SER A O 1
ATOM 3600 N N . GLU A 1 444 ? -48.224 -3.423 -4.435 1.00 86.81 444 GLU A N 1
ATOM 3601 C CA . GLU A 1 444 ? -47.515 -3.566 -3.155 1.00 86.81 444 GLU A CA 1
ATOM 3602 C C . GLU A 1 444 ? -47.122 -2.208 -2.547 1.00 86.81 444 GLU A C 1
ATOM 3604 O O . GLU A 1 444 ? -46.969 -2.067 -1.334 1.00 86.81 444 GLU A O 1
ATOM 3609 N N . LYS A 1 445 ? -46.932 -1.183 -3.385 1.00 87.12 445 LYS A N 1
ATOM 3610 C CA . LYS A 1 445 ? -46.678 0.195 -2.949 1.00 87.12 445 LYS A CA 1
ATOM 3611 C C . LYS A 1 445 ? -47.924 0.842 -2.372 1.00 87.12 445 LYS A C 1
ATOM 3613 O O . LYS A 1 445 ? -47.793 1.584 -1.401 1.00 87.12 445 LYS A O 1
ATOM 3618 N N . GLU A 1 446 ? -49.092 0.579 -2.938 1.00 88.94 446 GLU A N 1
ATOM 3619 C CA . GLU A 1 446 ? -50.369 1.019 -2.379 1.00 88.94 446 GLU A CA 1
ATOM 3620 C C . GLU A 1 446 ? -50.626 0.352 -1.027 1.00 88.94 446 GLU A C 1
ATOM 3622 O O . GLU A 1 446 ? -50.878 1.052 -0.045 1.00 88.94 446 GLU A O 1
ATOM 3627 N N . ASP A 1 447 ? -50.424 -0.962 -0.936 1.00 85.69 447 ASP A N 1
ATOM 3628 C CA . ASP A 1 447 ? -50.555 -1.708 0.318 1.00 85.69 447 ASP A CA 1
ATOM 3629 C C . ASP A 1 447 ? -49.562 -1.220 1.379 1.00 85.69 447 ASP A C 1
ATOM 3631 O O . ASP A 1 447 ? -49.942 -0.975 2.523 1.00 85.69 447 ASP A O 1
ATOM 3635 N N . TYR A 1 448 ? -48.303 -0.990 0.998 1.00 86.56 448 TYR A N 1
ATOM 3636 C CA . TYR A 1 448 ? -47.298 -0.401 1.881 1.00 86.56 448 TYR A CA 1
ATOM 3637 C C . TYR A 1 448 ? -47.686 0.996 2.362 1.00 86.56 448 TYR A C 1
ATOM 3639 O O . TYR A 1 448 ? -47.485 1.316 3.532 1.00 86.56 448 TYR A O 1
ATOM 3647 N N . ASN A 1 449 ? -48.215 1.847 1.479 1.00 85.75 449 ASN A N 1
ATOM 3648 C CA . ASN A 1 449 ? -48.637 3.191 1.859 1.00 85.75 449 ASN A CA 1
ATOM 3649 C C . ASN A 1 449 ? -49.795 3.135 2.856 1.00 85.75 449 ASN A C 1
ATOM 3651 O O . ASN A 1 449 ? -49.721 3.823 3.870 1.00 85.75 449 ASN A O 1
ATOM 3655 N N . ARG A 1 450 ? -50.790 2.271 2.620 1.00 88.00 450 ARG A N 1
ATOM 3656 C CA . ARG A 1 450 ? -51.916 2.053 3.537 1.00 88.00 450 ARG A CA 1
ATOM 3657 C C . ARG A 1 450 ? -51.439 1.553 4.899 1.00 88.00 450 ARG A C 1
ATOM 3659 O O . ARG A 1 450 ? -51.739 2.166 5.916 1.00 88.00 450 ARG A O 1
ATOM 3666 N N . GLN A 1 451 ? -50.597 0.521 4.924 1.00 83.69 451 GLN A N 1
ATOM 3667 C CA . GLN A 1 451 ? -50.032 0.012 6.176 1.00 83.69 451 GLN A CA 1
ATOM 3668 C C . GLN A 1 451 ? -49.181 1.076 6.889 1.00 83.69 451 GLN A C 1
ATOM 3670 O O . GLN A 1 451 ? -49.158 1.148 8.114 1.00 83.69 451 GLN A O 1
ATOM 3675 N N . MET A 1 452 ? -48.448 1.913 6.143 1.00 82.44 452 MET A N 1
ATOM 3676 C CA . MET A 1 452 ? -47.656 3.002 6.723 1.00 82.44 452 MET A CA 1
ATOM 3677 C C . MET A 1 452 ? -48.536 4.116 7.292 1.00 82.44 452 MET A C 1
ATOM 3679 O O . MET A 1 452 ? -48.125 4.764 8.253 1.00 82.44 452 MET A O 1
ATOM 3683 N N . GLU A 1 453 ? -49.700 4.376 6.700 1.00 85.06 453 GLU A N 1
ATOM 3684 C CA . GLU A 1 453 ? -50.696 5.310 7.228 1.00 85.06 453 GLU A CA 1
ATOM 3685 C C . GLU A 1 453 ? -51.293 4.782 8.529 1.00 85.06 453 GLU A C 1
ATOM 3687 O O . GLU A 1 453 ? -51.206 5.484 9.534 1.00 85.06 453 GLU A O 1
ATOM 3692 N N . GLU A 1 454 ? -51.744 3.527 8.550 1.00 83.81 454 GLU A N 1
ATOM 3693 C CA . GLU A 1 454 ? -52.213 2.843 9.764 1.00 83.81 454 GLU A CA 1
ATOM 3694 C C . GLU A 1 454 ? -51.133 2.826 10.858 1.00 83.81 454 GLU A C 1
ATOM 3696 O O . GLU A 1 454 ? -51.402 3.073 12.034 1.00 83.81 454 GLU A O 1
ATOM 3701 N N . PHE A 1 455 ? -49.875 2.596 10.476 1.00 82.19 455 PHE A N 1
ATOM 3702 C CA . PHE A 1 455 ? -48.735 2.669 11.384 1.00 82.19 455 PHE A CA 1
ATOM 3703 C C . PHE A 1 455 ? -48.548 4.084 11.951 1.00 82.19 455 PHE A C 1
ATOM 3705 O O . PHE A 1 455 ? -48.335 4.243 13.147 1.00 82.19 455 PHE A O 1
ATOM 3712 N N . TYR A 1 456 ? -48.670 5.135 11.133 1.00 81.62 456 TYR A N 1
ATOM 3713 C CA . TYR A 1 456 ? -48.572 6.518 11.612 1.00 81.62 456 TYR A CA 1
ATOM 3714 C C . TYR A 1 456 ? -49.777 6.992 12.427 1.00 81.62 456 TYR A C 1
ATOM 3716 O O . TYR A 1 456 ? -49.633 7.954 13.182 1.00 81.62 456 TYR A O 1
ATOM 3724 N N . GLU A 1 457 ? -50.946 6.379 12.254 1.00 82.19 457 GLU A N 1
ATOM 3725 C CA . GLU A 1 457 ? -52.108 6.598 13.120 1.00 82.19 457 GLU A CA 1
ATOM 3726 C C . GLU A 1 457 ? -51.891 5.972 14.493 1.00 82.19 457 GLU A C 1
ATOM 3728 O O . GLU A 1 457 ? -52.132 6.622 15.508 1.00 82.19 457 GLU A O 1
ATOM 3733 N N . LYS A 1 458 ? -51.354 4.749 14.528 1.00 76.44 458 LYS A N 1
ATOM 3734 C CA . LYS A 1 458 ? -51.003 4.071 15.777 1.00 76.44 458 LYS A CA 1
ATOM 3735 C C . LYS A 1 458 ? -49.794 4.708 16.470 1.00 76.44 458 LYS A C 1
ATOM 3737 O O . LYS A 1 458 ? -49.684 4.578 17.685 1.00 76.44 458 LYS A O 1
ATOM 3742 N N . HIS A 1 459 ? -48.867 5.326 15.729 1.00 72.56 459 HIS A N 1
ATOM 3743 C CA . HIS A 1 459 ? -47.572 5.836 16.225 1.00 72.56 459 HIS A CA 1
ATOM 3744 C C . HIS A 1 459 ? -47.336 7.305 15.779 1.00 72.56 459 HIS A C 1
ATOM 3746 O O . HIS A 1 459 ? -46.538 7.594 14.868 1.00 72.56 459 HIS A O 1
ATOM 3752 N N . PRO A 1 460 ? -48.068 8.278 16.362 1.00 74.94 460 PRO A N 1
ATOM 3753 C CA . PRO A 1 460 ? -48.041 9.686 15.948 1.00 74.94 460 PRO A CA 1
ATOM 3754 C C . PRO A 1 460 ? -46.688 10.392 16.181 1.00 74.94 460 PRO A C 1
ATOM 3756 O O . PRO A 1 460 ? -46.330 11.323 15.442 1.00 74.94 460 PRO A O 1
ATOM 3759 N N . GLU A 1 461 ? -45.892 9.952 17.156 1.00 69.12 461 GLU A N 1
ATOM 3760 C CA . GLU A 1 461 ? -44.543 10.453 17.449 1.00 69.12 461 GLU A CA 1
ATOM 3761 C C . GLU A 1 461 ? -43.556 10.214 16.294 1.00 69.12 461 GLU A C 1
ATOM 3763 O O . GLU A 1 461 ? -42.787 11.117 15.932 1.00 69.12 461 GLU A O 1
ATOM 3768 N N . GLU A 1 462 ? -43.637 9.065 15.616 1.00 68.38 462 GLU A N 1
ATOM 3769 C CA . GLU A 1 462 ? -42.814 8.775 14.438 1.00 68.38 462 GLU A CA 1
ATOM 3770 C C . GLU A 1 462 ? -43.152 9.690 13.252 1.00 68.38 462 GLU A C 1
ATOM 3772 O O . GLU A 1 462 ? -42.259 10.148 12.520 1.00 68.38 462 GLU A O 1
ATOM 3777 N N . LYS A 1 463 ? -44.438 10.022 13.076 1.00 72.38 463 LYS A N 1
ATOM 3778 C CA . LYS A 1 463 ? -44.912 10.955 12.038 1.00 72.38 463 LYS A CA 1
ATOM 3779 C C . LYS A 1 463 ? -44.324 12.353 12.255 1.00 72.38 463 LYS A C 1
ATOM 3781 O O . LYS A 1 463 ? -43.860 12.989 11.298 1.00 72.38 463 LYS A O 1
ATOM 3786 N N . ARG A 1 464 ? -44.282 12.817 13.511 1.00 70.94 464 ARG A N 1
ATOM 3787 C CA . ARG A 1 464 ? -43.679 14.103 13.906 1.00 70.94 464 ARG A CA 1
ATOM 3788 C C . ARG A 1 464 ? -42.162 14.103 13.697 1.00 70.94 464 ARG A C 1
ATOM 3790 O O . ARG A 1 464 ? -41.635 15.031 13.079 1.00 70.94 464 ARG A O 1
ATOM 3797 N N . SER A 1 465 ? -41.472 13.043 14.114 1.00 65.31 465 SER A N 1
ATOM 3798 C CA . SER A 1 465 ? -40.017 12.899 13.952 1.00 65.31 465 SER A CA 1
ATOM 3799 C C . SER A 1 465 ? -39.587 12.878 12.474 1.00 65.31 465 SER A C 1
ATOM 3801 O O . SER A 1 465 ? -38.637 13.561 12.074 1.00 65.31 465 SER A O 1
ATOM 3803 N N . ARG A 1 466 ? -40.350 12.200 11.599 1.00 70.06 466 ARG A N 1
ATOM 3804 C CA . ARG A 1 466 ? -40.118 12.212 10.141 1.00 70.06 466 ARG A CA 1
ATOM 3805 C C . ARG A 1 466 ? -40.266 13.607 9.527 1.00 70.06 466 ARG A C 1
ATOM 3807 O O . ARG A 1 466 ? -39.489 13.953 8.634 1.00 70.06 466 ARG A O 1
ATOM 3814 N N . ARG A 1 467 ? -41.242 14.405 9.979 1.00 72.44 467 ARG A N 1
ATOM 3815 C CA . ARG A 1 467 ? -41.407 15.801 9.530 1.00 72.44 467 ARG A CA 1
ATOM 3816 C C . ARG A 1 467 ? -40.204 16.655 9.935 1.00 72.44 467 ARG A C 1
ATOM 3818 O O . ARG A 1 467 ? -39.635 17.317 9.074 1.00 72.44 467 ARG A O 1
ATOM 3825 N N . LEU A 1 468 ? -39.757 16.562 11.188 1.00 64.50 468 LEU A N 1
ATOM 3826 C CA . LEU A 1 468 ? -38.597 17.310 11.694 1.00 64.50 468 LEU A CA 1
ATOM 3827 C C . LEU A 1 468 ? -37.293 16.954 10.956 1.00 64.50 468 LEU A C 1
ATOM 3829 O O . LEU A 1 468 ? -36.519 17.844 10.603 1.00 64.50 468 LEU A O 1
ATOM 3833 N N . ARG A 1 469 ? -37.072 15.670 10.634 1.00 61.47 469 ARG A N 1
ATOM 3834 C CA . ARG A 1 469 ? -35.918 15.227 9.826 1.00 61.47 469 ARG A CA 1
ATOM 3835 C C . ARG A 1 469 ? -35.923 15.805 8.406 1.00 61.47 469 ARG A C 1
ATOM 3837 O O . ARG A 1 469 ? -34.865 16.180 7.907 1.00 61.47 469 ARG A O 1
ATOM 3844 N N . LYS A 1 470 ? -37.095 15.908 7.763 1.00 58.44 470 LYS A N 1
ATOM 3845 C CA . LYS A 1 470 ? -37.226 16.542 6.438 1.00 58.44 470 LYS A CA 1
ATOM 3846 C C . LYS A 1 470 ? -36.921 18.042 6.472 1.00 58.44 470 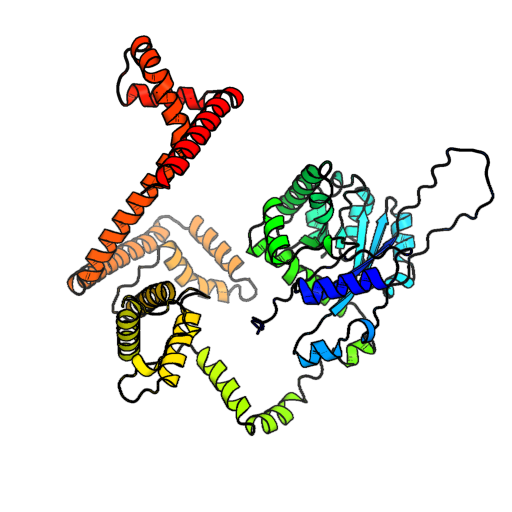LYS A C 1
ATOM 3848 O O . LYS A 1 470 ? -36.325 18.539 5.524 1.00 58.44 470 LYS A O 1
ATOM 3853 N N . VAL A 1 471 ? -37.306 18.739 7.542 1.00 57.22 471 VAL A N 1
ATOM 3854 C CA . VAL A 1 471 ? -36.995 20.168 7.727 1.00 57.22 471 VAL A CA 1
ATOM 3855 C C . VAL A 1 471 ? -35.483 20.363 7.881 1.00 57.22 471 VAL A C 1
ATOM 3857 O O . VAL A 1 471 ? -34.885 21.056 7.067 1.00 57.22 471 VAL A O 1
ATOM 3860 N N . ARG A 1 472 ? -34.830 19.612 8.781 1.00 51.47 472 ARG A N 1
ATOM 3861 C CA . ARG A 1 472 ? -33.364 19.657 8.964 1.00 51.47 472 ARG A CA 1
ATOM 3862 C C . ARG A 1 472 ? -32.561 19.356 7.691 1.00 51.47 472 ARG A C 1
ATOM 3864 O O . ARG A 1 472 ? -31.531 19.975 7.452 1.00 51.47 472 ARG A O 1
ATOM 3871 N N . GLN A 1 473 ? -33.008 18.404 6.865 1.00 52.47 473 GLN A N 1
ATOM 3872 C CA . GLN A 1 473 ? -32.346 18.112 5.584 1.00 52.47 473 GLN A CA 1
ATOM 3873 C C . GLN A 1 473 ? -32.483 19.257 4.573 1.00 52.47 473 GLN A C 1
ATOM 3875 O O . GLN A 1 473 ? -31.566 19.480 3.785 1.00 52.47 473 GLN A O 1
ATOM 3880 N N . LYS A 1 474 ? -33.597 19.997 4.607 1.00 49.94 474 LYS A N 1
ATOM 3881 C CA . LYS A 1 474 ? -33.805 21.188 3.778 1.00 49.94 474 LYS A CA 1
ATOM 3882 C C . LYS A 1 474 ? -32.919 22.351 4.240 1.00 49.94 474 LYS A C 1
ATOM 3884 O O . LYS A 1 474 ? -32.330 23.028 3.401 1.00 49.94 474 LYS A O 1
ATOM 3889 N N . ASP A 1 475 ? -32.756 22.522 5.549 1.00 45.81 475 ASP A N 1
ATOM 3890 C CA . ASP A 1 475 ? -31.899 23.564 6.125 1.00 45.81 475 ASP A CA 1
ATOM 3891 C C . ASP A 1 475 ? -30.412 23.301 5.818 1.00 45.81 475 ASP A C 1
ATOM 3893 O O . ASP A 1 475 ? -29.720 24.184 5.317 1.00 45.81 475 ASP A O 1
ATOM 3897 N N . ASN A 1 476 ? -29.935 22.057 5.964 1.00 42.12 476 ASN A N 1
ATOM 3898 C CA . ASN A 1 476 ? -28.553 21.684 5.619 1.00 42.12 476 ASN A CA 1
ATOM 3899 C C . ASN A 1 476 ? -28.235 21.823 4.117 1.00 42.12 476 ASN A C 1
ATOM 3901 O O . ASN A 1 476 ? -27.124 22.211 3.760 1.00 42.12 476 ASN A O 1
ATOM 3905 N N . ALA A 1 477 ? -29.201 21.543 3.235 1.00 45.62 477 ALA A N 1
ATOM 3906 C CA . ALA A 1 477 ? -29.052 21.775 1.795 1.00 45.62 477 ALA A CA 1
ATOM 3907 C C . ALA A 1 477 ? -29.014 23.274 1.432 1.00 45.62 477 ALA A C 1
ATOM 3909 O O . ALA A 1 477 ? -28.473 23.647 0.393 1.00 45.62 477 ALA A O 1
ATOM 3910 N N . THR A 1 478 ? -29.576 24.138 2.284 1.00 47.78 478 THR A N 1
ATOM 3911 C CA . THR A 1 478 ? -29.536 25.596 2.106 1.00 47.78 478 THR A CA 1
ATOM 3912 C C . THR A 1 478 ? -28.157 26.146 2.501 1.00 47.78 478 THR A C 1
ATOM 3914 O O . THR A 1 478 ? -27.565 26.908 1.741 1.00 47.78 478 THR A O 1
ATOM 3917 N N . VAL A 1 479 ? -27.574 25.656 3.605 1.00 42.31 479 VAL A N 1
ATOM 3918 C CA . VAL A 1 479 ? -26.238 26.061 4.095 1.00 42.31 479 VAL A CA 1
ATOM 3919 C C . VAL A 1 479 ? -25.099 25.658 3.140 1.00 42.31 479 VAL A C 1
ATOM 3921 O O . VAL A 1 479 ? -24.170 26.438 2.937 1.00 42.31 479 VAL A O 1
ATOM 3924 N N . SER A 1 480 ? -25.161 24.485 2.490 1.00 43.66 480 SER A N 1
ATOM 3925 C CA . SER A 1 480 ? -24.107 24.057 1.546 1.00 43.66 480 SER A CA 1
ATOM 3926 C C . SER A 1 480 ? -24.079 24.856 0.236 1.00 43.66 480 SER A C 1
ATOM 3928 O O . SER A 1 480 ? -23.055 24.887 -0.449 1.00 43.66 480 SER A O 1
ATOM 3930 N N . ASN A 1 481 ? -25.203 25.476 -0.136 1.00 49.88 481 ASN A N 1
ATOM 3931 C CA . ASN A 1 481 ? -25.309 26.294 -1.345 1.00 49.88 481 ASN A CA 1
ATOM 3932 C C . ASN A 1 481 ? -24.838 27.739 -1.112 1.00 49.88 481 ASN A C 1
ATOM 3934 O O . ASN A 1 481 ? -24.283 28.333 -2.033 1.00 49.88 481 ASN A O 1
ATOM 3938 N N . ASP A 1 482 ? -24.983 28.283 0.102 1.00 49.56 482 ASP A N 1
ATOM 3939 C CA . ASP A 1 482 ? -24.550 29.654 0.421 1.00 49.56 482 ASP A CA 1
ATOM 3940 C C . ASP A 1 482 ? -23.016 29.813 0.484 1.00 49.56 482 ASP A C 1
ATOM 3942 O O . ASP A 1 482 ? -22.491 30.830 0.029 1.00 49.56 482 ASP A O 1
ATOM 3946 N N . LEU A 1 483 ? -22.282 28.798 0.961 1.00 48.97 483 LEU A N 1
ATOM 3947 C CA . LEU A 1 483 ? -20.806 28.809 1.027 1.00 48.97 483 LEU A CA 1
ATOM 3948 C C . LEU A 1 483 ? -20.141 28.807 -0.363 1.00 48.97 483 LEU A C 1
ATOM 3950 O O . LEU A 1 483 ? -19.137 29.480 -0.578 1.00 48.97 483 LEU A O 1
ATOM 3954 N N . ASN A 1 484 ? -20.726 28.113 -1.344 1.00 54.81 484 ASN A N 1
ATOM 3955 C CA . ASN A 1 484 ? -20.190 28.062 -2.711 1.00 54.81 484 ASN A CA 1
ATOM 3956 C C . ASN A 1 484 ? -20.573 29.292 -3.568 1.00 54.81 484 ASN A C 1
ATOM 3958 O O . ASN A 1 484 ? -19.930 29.551 -4.586 1.00 54.81 484 ASN A O 1
ATOM 3962 N N . ASP A 1 485 ? -21.591 30.070 -3.171 1.00 67.44 485 ASP A N 1
ATOM 3963 C CA . ASP A 1 485 ? -22.086 31.246 -3.917 1.00 67.44 485 ASP A CA 1
ATOM 3964 C C . ASP A 1 485 ? -21.465 32.575 -3.419 1.00 67.44 485 ASP A C 1
ATOM 3966 O O . ASP A 1 485 ? -21.747 33.649 -3.962 1.00 67.44 485 ASP A O 1
ATOM 3970 N N . LEU A 1 486 ? -20.589 32.534 -2.405 1.00 74.62 486 LEU A N 1
ATOM 3971 C CA . LEU A 1 486 ? -20.013 33.721 -1.760 1.00 74.62 486 LEU A CA 1
ATOM 3972 C C . LEU A 1 486 ? -19.116 34.574 -2.687 1.00 74.62 486 LEU A C 1
ATOM 3974 O O . LEU A 1 486 ? -19.291 35.800 -2.709 1.00 74.62 486 LEU A O 1
ATOM 3978 N N . PRO A 1 487 ? -18.232 33.993 -3.532 1.00 79.88 487 PRO A N 1
ATOM 3979 C CA . PRO A 1 487 ? -17.473 34.766 -4.520 1.00 79.88 487 PRO A CA 1
ATOM 3980 C C . PRO A 1 487 ? -18.381 35.491 -5.522 1.00 79.88 487 PRO A C 1
ATOM 3982 O O . PRO A 1 487 ? -18.128 36.644 -5.889 1.00 79.88 487 PRO A O 1
ATOM 3985 N N . PHE A 1 488 ? -19.479 34.846 -5.928 1.00 83.00 488 PHE A N 1
ATOM 3986 C CA . PHE A 1 488 ? -20.475 35.459 -6.800 1.00 83.00 488 PHE A CA 1
ATOM 3987 C C . PHE A 1 488 ? -21.246 36.574 -6.082 1.00 83.00 488 PHE A C 1
ATOM 3989 O O . PHE A 1 488 ? -21.481 37.630 -6.667 1.00 83.00 488 PHE A O 1
ATOM 3996 N N . LYS A 1 489 ? -21.577 36.402 -4.798 1.00 81.62 489 LYS A N 1
ATOM 3997 C CA . LYS A 1 489 ? -22.237 37.430 -3.980 1.00 81.62 489 LYS A CA 1
ATOM 3998 C C . LYS A 1 489 ? -21.389 38.701 -3.862 1.00 81.62 489 LYS A C 1
ATOM 4000 O O . LYS A 1 489 ? -21.907 39.791 -4.091 1.00 81.62 489 LYS A O 1
ATOM 4005 N N . LYS A 1 490 ? -20.074 38.576 -3.636 1.00 83.94 490 LYS A N 1
ATOM 4006 C CA . LYS A 1 490 ? -19.141 39.723 -3.627 1.00 83.94 490 LYS A CA 1
ATOM 4007 C C . LYS A 1 490 ? -19.041 40.411 -4.990 1.00 83.94 490 LYS A C 1
ATOM 4009 O O . LYS A 1 490 ? -18.988 41.642 -5.068 1.00 83.94 490 LYS A O 1
ATOM 4014 N N . PHE A 1 491 ? -19.046 39.634 -6.073 1.00 85.44 491 PHE A N 1
ATOM 4015 C CA . PHE A 1 491 ? -19.108 40.178 -7.430 1.00 85.44 491 PHE A CA 1
ATOM 4016 C C . PHE A 1 491 ? -20.418 40.942 -7.681 1.00 85.44 491 PHE A C 1
ATOM 4018 O O . PHE A 1 491 ? -20.395 42.043 -8.240 1.00 85.44 491 PHE A O 1
ATOM 4025 N N . LEU A 1 492 ? -21.545 40.385 -7.229 1.00 84.75 492 LEU A N 1
ATOM 4026 C CA . LEU A 1 492 ? -22.871 40.983 -7.335 1.00 84.75 492 LEU A CA 1
ATOM 4027 C C . LEU A 1 492 ? -22.946 42.300 -6.550 1.00 84.75 492 LEU A C 1
ATOM 4029 O O . LEU A 1 492 ? -23.323 43.317 -7.122 1.00 84.75 492 LEU A O 1
ATOM 4033 N N . GLU A 1 493 ? -22.512 42.321 -5.290 1.00 85.06 493 GLU A N 1
ATOM 4034 C CA . GLU A 1 493 ? -22.468 43.525 -4.445 1.00 85.06 493 GLU A CA 1
ATOM 4035 C C . GLU A 1 493 ? -21.646 44.643 -5.099 1.00 85.06 493 GLU A C 1
ATOM 4037 O O . GLU A 1 493 ? -22.116 45.770 -5.232 1.00 85.06 493 GLU A O 1
ATOM 4042 N N . SER A 1 494 ? -20.451 44.321 -5.604 1.00 85.50 494 SER A N 1
ATOM 4043 C CA . SER A 1 494 ? -19.553 45.320 -6.191 1.00 85.50 494 SER A CA 1
ATOM 4044 C C . SER A 1 494 ? -20.044 45.887 -7.528 1.00 85.50 494 SER A C 1
ATOM 4046 O O . SER A 1 494 ? -19.697 47.014 -7.887 1.00 85.50 494 SER A O 1
ATOM 4048 N N . ARG A 1 495 ? -20.796 45.107 -8.313 1.00 84.38 495 ARG A N 1
ATOM 4049 C CA . ARG A 1 495 ? -21.128 45.461 -9.704 1.00 84.38 495 ARG A CA 1
ATOM 4050 C C . ARG A 1 495 ? -22.616 45.703 -9.947 1.00 84.38 495 ARG A C 1
ATOM 4052 O O . ARG A 1 495 ? -22.941 46.241 -11.001 1.00 84.38 495 ARG A O 1
ATOM 4059 N N . SER A 1 496 ? -23.496 45.377 -9.004 1.00 84.69 496 SER A N 1
ATOM 4060 C CA . SER A 1 496 ? -24.955 45.464 -9.164 1.00 84.69 496 SER A CA 1
ATOM 4061 C C . SER A 1 496 ? -25.419 46.846 -9.610 1.00 84.69 496 SER A C 1
ATOM 4063 O O . SER A 1 496 ? -26.079 46.932 -10.637 1.00 84.69 496 SER A O 1
ATOM 4065 N N . LYS A 1 497 ? -24.992 47.923 -8.936 1.00 85.69 497 LYS A N 1
ATOM 4066 C CA . LYS A 1 497 ? -25.404 49.305 -9.253 1.00 85.69 497 LYS A CA 1
ATOM 4067 C C . LYS A 1 497 ? -25.033 49.731 -10.681 1.00 85.69 497 LYS A C 1
ATOM 4069 O O . LYS A 1 497 ? -25.862 50.224 -11.438 1.00 85.69 497 LYS A O 1
ATOM 4074 N N . LYS A 1 498 ? -23.800 49.426 -11.101 1.00 86.31 498 LYS A N 1
ATOM 4075 C CA . LYS A 1 498 ? -23.324 49.711 -12.466 1.00 86.31 498 LYS A CA 1
ATOM 4076 C C . LYS A 1 498 ? -24.119 48.941 -13.523 1.00 86.31 498 LYS A C 1
ATOM 4078 O O . LYS A 1 498 ? -24.332 49.433 -14.627 1.00 86.31 498 LYS A O 1
ATOM 4083 N N . TYR A 1 499 ? -24.493 47.701 -13.224 1.00 82.06 499 TYR A N 1
ATOM 4084 C CA . TYR A 1 499 ? -25.174 46.828 -14.176 1.00 82.06 499 TYR A CA 1
ATOM 4085 C C . TYR A 1 499 ? -26.692 47.040 -14.189 1.00 82.06 499 TYR A C 1
ATOM 4087 O O . TYR A 1 499 ? -27.294 46.896 -15.251 1.00 82.06 499 TYR A O 1
ATOM 4095 N N . SER A 1 500 ? -27.296 47.453 -13.073 1.00 87.50 500 SER A N 1
ATOM 4096 C CA . SER A 1 500 ? -28.699 47.866 -13.028 1.00 87.50 500 SER A CA 1
ATOM 4097 C C . SER A 1 500 ? -28.929 49.125 -13.855 1.00 87.50 500 SER A C 1
ATOM 4099 O O . SER A 1 500 ? -29.881 49.174 -14.623 1.00 87.50 500 SER A O 1
ATOM 4101 N N . GLU A 1 501 ? -28.030 50.109 -13.765 1.00 86.19 501 GLU A N 1
ATOM 4102 C CA . GLU A 1 501 ? -28.111 51.344 -14.558 1.00 86.19 501 GLU A CA 1
ATOM 4103 C C . GLU A 1 501 ? -27.822 51.079 -16.042 1.00 86.19 501 GLU A C 1
ATOM 4105 O O . GLU A 1 501 ? -28.524 51.581 -16.912 1.00 86.19 501 GLU A O 1
ATOM 4110 N N . LYS A 1 502 ? -26.837 50.223 -16.351 1.00 85.38 502 LYS A N 1
ATOM 4111 C CA . LYS A 1 502 ? -26.455 49.915 -17.738 1.00 85.38 502 LYS A CA 1
ATOM 4112 C C . LYS A 1 502 ? -27.509 49.124 -18.517 1.00 85.38 502 LYS A C 1
ATOM 4114 O O . LYS A 1 502 ? -27.607 49.287 -19.728 1.00 85.38 502 LYS A O 1
ATOM 4119 N N . TYR A 1 503 ? -28.214 48.204 -17.861 1.00 81.31 503 TYR A N 1
ATOM 4120 C CA . TYR A 1 503 ? -29.157 47.303 -18.534 1.00 81.31 503 TYR A CA 1
ATOM 4121 C C . TYR A 1 503 ? -30.623 47.573 -18.179 1.00 81.31 503 TYR A C 1
ATOM 4123 O O . TYR A 1 503 ? -31.487 46.913 -18.742 1.00 81.31 503 TYR A O 1
ATOM 4131 N N . GLY A 1 504 ? -30.914 48.484 -17.244 1.00 85.00 504 GLY A N 1
ATOM 4132 C CA . GLY A 1 504 ? -32.276 48.755 -16.767 1.00 85.00 504 GLY A CA 1
ATOM 4133 C C . GLY A 1 504 ? -32.930 47.590 -16.010 1.00 85.00 504 GLY A C 1
ATOM 4134 O O . GLY A 1 504 ? -34.125 47.629 -15.738 1.00 85.00 504 GLY A O 1
ATOM 4135 N N . LEU A 1 505 ? -32.170 46.543 -15.671 1.00 84.38 505 LEU A N 1
ATOM 4136 C CA . LEU A 1 505 ? -32.675 45.321 -15.039 1.00 84.38 505 LEU A CA 1
ATOM 4137 C C . LEU A 1 505 ? -32.601 45.422 -13.512 1.00 84.38 505 LEU A C 1
ATOM 4139 O O . LEU A 1 505 ? -31.638 45.961 -12.961 1.00 84.38 505 LEU A O 1
ATOM 4143 N N . LYS A 1 506 ? -33.588 44.848 -12.817 1.00 85.00 506 LYS A N 1
ATOM 4144 C CA . LYS A 1 506 ? -33.644 44.777 -11.347 1.00 85.00 506 LYS A CA 1
ATOM 4145 C C . LYS A 1 506 ? -33.983 43.357 -10.884 1.00 85.00 506 LYS A C 1
ATOM 4147 O O . LYS A 1 506 ? -34.467 42.537 -11.655 1.00 85.00 506 LYS A O 1
ATOM 4152 N N . GLY A 1 507 ? -33.724 43.061 -9.612 1.00 81.31 507 GLY A N 1
ATOM 4153 C CA . GLY A 1 507 ? -34.150 41.806 -8.986 1.00 81.31 507 GLY A CA 1
ATOM 4154 C C . GLY A 1 507 ? -33.506 40.551 -9.589 1.00 81.31 507 GLY A C 1
ATOM 4155 O O . GLY A 1 507 ? -32.283 40.482 -9.736 1.00 81.31 507 GLY A O 1
ATOM 4156 N N . LYS A 1 508 ? -34.329 39.534 -9.886 1.00 76.38 508 LYS A N 1
ATOM 4157 C CA . LYS A 1 508 ? -33.869 38.210 -10.343 1.00 76.38 508 LYS A CA 1
ATOM 4158 C C . LYS A 1 508 ? -33.181 38.261 -11.709 1.00 76.38 508 LYS A C 1
ATOM 4160 O O . LYS A 1 508 ? -32.104 37.684 -11.838 1.00 76.38 508 LYS A O 1
ATOM 4165 N N . ASP A 1 509 ? -33.715 39.028 -12.653 1.00 78.94 509 ASP A N 1
ATOM 4166 C CA . ASP A 1 509 ? -33.192 39.099 -14.026 1.00 78.94 509 ASP A CA 1
ATOM 4167 C C . ASP A 1 509 ? -31.789 39.721 -14.071 1.00 78.94 509 ASP A C 1
ATOM 4169 O O . ASP A 1 509 ? -30.902 39.278 -14.806 1.00 78.94 509 ASP A O 1
ATOM 4173 N N . LEU A 1 510 ? -31.541 40.722 -13.215 1.00 83.56 510 LEU A N 1
ATOM 4174 C CA . LEU A 1 510 ? -30.205 41.292 -13.035 1.00 83.56 510 LEU A CA 1
ATOM 4175 C C . LEU A 1 510 ? -29.241 40.261 -12.434 1.00 83.56 510 LEU A C 1
ATOM 4177 O O . LEU A 1 510 ? -28.106 40.135 -12.896 1.00 83.56 510 LEU A O 1
ATOM 4181 N N . ARG A 1 511 ? -29.690 39.515 -11.416 1.00 82.94 511 ARG A N 1
ATOM 4182 C CA . ARG A 1 511 ? -28.874 38.496 -10.743 1.00 82.94 511 ARG A CA 1
ATOM 4183 C C . ARG A 1 511 ? -28.470 37.381 -11.707 1.00 82.94 511 ARG A C 1
ATOM 4185 O O . ARG A 1 511 ? -27.306 36.994 -11.710 1.00 82.94 511 ARG A O 1
ATOM 4192 N N . GLU A 1 512 ? -29.386 36.901 -12.538 1.00 83.12 512 GLU A N 1
ATOM 4193 C CA . GLU A 1 512 ? -29.128 35.837 -13.514 1.00 83.12 512 GLU A CA 1
ATOM 4194 C C . GLU A 1 512 ? -28.166 36.291 -14.620 1.00 83.12 512 GLU A C 1
ATOM 4196 O O . GLU A 1 512 ? -27.160 35.630 -14.889 1.00 83.12 512 GLU A O 1
ATOM 4201 N N . LYS A 1 513 ? -28.367 37.497 -15.166 1.00 84.00 513 LYS A N 1
ATOM 4202 C CA . LYS A 1 513 ? -27.450 38.079 -16.160 1.00 84.00 513 LYS A CA 1
ATOM 4203 C C . LYS A 1 513 ? -26.047 38.311 -15.595 1.00 84.00 513 LYS A C 1
ATOM 4205 O O . LYS A 1 513 ? -25.046 38.139 -16.294 1.00 84.00 513 LYS A O 1
ATOM 4210 N N . MET A 1 514 ? -25.953 38.691 -14.322 1.00 84.88 514 MET A N 1
ATOM 4211 C CA . MET A 1 514 ? -24.671 38.826 -13.632 1.00 84.88 514 MET A CA 1
ATOM 4212 C C . MET A 1 514 ? -24.030 37.471 -13.323 1.00 84.88 514 MET A C 1
ATOM 4214 O O . MET A 1 514 ? -22.804 37.387 -13.386 1.00 84.88 514 MET A O 1
ATOM 4218 N N . ARG A 1 515 ? -24.818 36.420 -13.054 1.00 84.00 515 ARG A N 1
ATOM 4219 C CA . ARG A 1 515 ? -24.322 35.048 -12.853 1.00 84.00 515 ARG A CA 1
ATOM 4220 C C . ARG A 1 515 ? -23.658 34.515 -14.111 1.00 84.00 515 ARG A C 1
ATOM 4222 O O . ARG A 1 515 ? -22.476 34.191 -14.062 1.00 84.00 515 ARG A O 1
ATOM 4229 N N . HIS A 1 516 ? -24.342 34.589 -15.249 1.00 84.62 516 HIS A N 1
ATOM 4230 C CA . HIS A 1 516 ? -23.754 34.216 -16.537 1.00 84.62 516 HIS A CA 1
ATOM 4231 C C . HIS A 1 516 ? -22.465 34.984 -16.836 1.00 84.62 516 HIS A C 1
ATOM 4233 O O . HIS A 1 516 ? -21.493 34.422 -17.334 1.00 84.62 516 HIS A O 1
ATOM 4239 N N . LYS A 1 517 ? -22.418 36.274 -16.484 1.00 85.25 517 LYS A N 1
ATOM 4240 C CA . LYS A 1 517 ? -21.219 37.086 -16.693 1.00 85.25 517 LYS A CA 1
ATOM 4241 C C . LYS A 1 517 ? -20.072 36.725 -15.754 1.00 85.25 517 LYS A C 1
ATOM 4243 O O . LYS A 1 517 ? -18.917 36.853 -16.144 1.00 85.25 517 LYS A O 1
ATOM 4248 N N . PHE A 1 518 ? -20.375 36.313 -14.526 1.00 85.12 518 PHE A N 1
ATOM 4249 C CA . PHE A 1 518 ? -19.386 35.807 -13.578 1.00 85.12 518 PHE A CA 1
ATOM 4250 C C . PHE A 1 518 ? -18.833 34.449 -14.030 1.00 85.12 518 PHE A C 1
ATOM 4252 O O . PHE A 1 518 ? -17.626 34.212 -13.955 1.00 85.12 518 PHE A O 1
ATOM 4259 N N . GLU A 1 519 ? -19.696 33.591 -14.573 1.00 82.88 519 GLU A N 1
ATOM 4260 C CA . GLU A 1 519 ? -19.359 32.291 -15.166 1.00 82.88 519 GLU A CA 1
ATOM 4261 C C . GLU A 1 519 ? -18.568 32.415 -16.479 1.00 82.88 519 GLU A C 1
ATOM 4263 O O . GLU A 1 519 ? -17.732 31.565 -16.780 1.00 82.88 519 GLU A O 1
ATOM 4268 N N . SER A 1 520 ? -18.724 33.522 -17.207 1.00 84.06 520 SER A N 1
ATOM 4269 C CA . SER A 1 520 ? -17.936 33.822 -18.407 1.00 84.06 520 SER A CA 1
ATOM 4270 C C . SER A 1 520 ? -16.626 34.583 -18.132 1.00 84.06 520 SER A C 1
ATOM 4272 O O . SER A 1 520 ? -15.952 34.992 -19.078 1.00 84.06 520 SER A O 1
ATOM 4274 N N . LEU A 1 521 ? -16.271 34.869 -16.869 1.00 84.38 521 LEU A N 1
ATOM 4275 C CA . LEU A 1 521 ? -14.970 35.468 -16.535 1.00 84.38 521 LEU A CA 1
ATOM 4276 C C . LEU A 1 521 ? -13.841 34.450 -16.726 1.00 84.38 521 LEU A C 1
ATOM 4278 O O . LEU A 1 521 ? -13.993 33.286 -16.367 1.00 84.38 521 LEU A O 1
ATOM 4282 N N . SER A 1 522 ? -12.681 34.917 -17.200 1.00 81.06 522 SER A N 1
ATOM 4283 C CA . SER A 1 522 ? -11.453 34.118 -17.178 1.00 81.06 522 SER A CA 1
ATOM 4284 C C . SER A 1 522 ? -11.038 33.789 -15.743 1.00 81.06 522 SER A C 1
ATOM 4286 O O . SER A 1 522 ? -11.288 34.575 -14.820 1.00 81.06 522 SER A O 1
ATOM 4288 N N . ASP A 1 523 ? -10.353 32.662 -15.560 1.00 73.75 523 ASP A N 1
ATOM 4289 C CA . ASP A 1 523 ? -9.971 32.165 -14.234 1.00 73.75 523 ASP A CA 1
ATOM 4290 C C . ASP A 1 523 ? -9.143 33.180 -13.439 1.00 73.75 523 ASP A C 1
ATOM 4292 O O . ASP A 1 523 ? -9.379 33.378 -12.248 1.00 73.75 523 ASP A O 1
ATOM 4296 N N . GLU A 1 524 ? -8.260 33.928 -14.102 1.00 77.44 524 GLU A N 1
ATOM 4297 C CA . GLU A 1 524 ? -7.470 34.999 -13.485 1.00 77.44 524 GLU A CA 1
ATOM 4298 C C . GLU A 1 524 ? -8.347 36.133 -12.915 1.00 77.44 524 GLU A C 1
ATOM 4300 O O . GLU A 1 524 ? -8.101 36.657 -11.825 1.00 77.44 524 GLU A O 1
ATOM 4305 N N . LYS A 1 525 ? -9.427 36.496 -13.620 1.00 81.50 525 LYS A N 1
ATOM 4306 C CA . LYS A 1 525 ? -10.382 37.519 -13.166 1.00 81.50 525 LYS A CA 1
ATOM 4307 C C . LYS A 1 525 ? -11.328 36.976 -12.100 1.00 81.50 525 LYS A C 1
ATOM 4309 O O . LYS A 1 525 ? -11.713 37.736 -11.211 1.00 81.50 525 LYS A O 1
ATOM 4314 N N . ARG A 1 526 ? -11.690 35.691 -12.163 1.00 80.62 526 ARG A N 1
ATOM 4315 C CA . ARG A 1 526 ? -12.527 35.027 -11.154 1.00 80.62 526 ARG A CA 1
ATOM 4316 C C . ARG A 1 526 ? -11.785 34.872 -9.825 1.00 80.62 526 ARG A C 1
ATOM 4318 O O . ARG A 1 526 ? -12.367 35.146 -8.778 1.00 80.62 526 ARG A O 1
ATOM 4325 N N . ARG A 1 527 ? -10.487 34.554 -9.862 1.00 78.12 527 ARG A N 1
ATOM 4326 C CA . ARG A 1 527 ? -9.635 34.372 -8.674 1.00 78.12 527 ARG A CA 1
ATOM 4327 C C . ARG A 1 527 ? -9.597 35.599 -7.763 1.00 78.12 527 ARG A C 1
ATOM 4329 O O . ARG A 1 527 ? -9.594 35.454 -6.548 1.00 78.12 527 ARG A O 1
ATOM 4336 N N . LYS A 1 528 ? -9.688 36.808 -8.327 1.00 83.44 528 LYS A N 1
ATOM 4337 C CA . LYS A 1 528 ? -9.780 38.062 -7.553 1.00 83.44 528 LYS A CA 1
ATOM 4338 C C . LYS A 1 528 ? -11.013 38.125 -6.646 1.00 83.44 528 LYS A C 1
ATOM 4340 O O . LYS A 1 528 ? -10.950 38.736 -5.586 1.00 83.44 528 LYS A O 1
ATOM 4345 N N . TRP A 1 529 ? -12.127 37.518 -7.052 1.00 82.88 529 TRP A N 1
ATOM 4346 C CA . TRP A 1 529 ? -13.358 37.489 -6.255 1.00 82.88 529 TRP A CA 1
ATOM 4347 C C . TRP A 1 529 ? -13.354 36.368 -5.222 1.00 82.88 529 TRP A C 1
ATOM 4349 O O . TRP A 1 529 ? -13.921 36.552 -4.152 1.00 82.88 529 TRP A O 1
ATOM 4359 N N . ILE A 1 530 ? -12.664 35.264 -5.517 1.00 77.50 530 ILE A N 1
ATOM 4360 C CA . ILE A 1 530 ? -12.418 34.168 -4.571 1.00 77.50 530 ILE A CA 1
ATOM 4361 C C . ILE A 1 530 ? -11.569 34.682 -3.402 1.00 77.50 530 ILE A C 1
ATOM 4363 O O . ILE A 1 530 ? -12.042 34.671 -2.273 1.00 77.50 530 ILE A O 1
ATOM 4367 N N . MET A 1 531 ? -10.419 35.303 -3.688 1.00 77.25 531 MET A N 1
ATOM 4368 C CA . MET A 1 531 ? -9.552 35.902 -2.658 1.00 77.25 531 MET A CA 1
ATOM 4369 C C . MET A 1 531 ? -10.289 36.950 -1.808 1.00 77.25 531 MET A C 1
ATOM 4371 O O . MET A 1 531 ? -10.064 37.089 -0.612 1.00 77.25 531 MET A O 1
ATOM 4375 N N . ARG A 1 532 ? -11.195 37.723 -2.423 1.00 76.75 532 ARG A N 1
ATOM 4376 C CA . ARG A 1 532 ? -11.973 38.752 -1.717 1.00 76.75 532 ARG A CA 1
ATOM 4377 C C . ARG A 1 532 ? -13.082 38.163 -0.841 1.00 76.75 532 ARG A C 1
ATOM 4379 O O . ARG A 1 532 ? -13.496 38.825 0.107 1.00 76.75 532 ARG A O 1
ATOM 4386 N N . ALA A 1 533 ? -13.583 36.976 -1.180 1.00 75.31 533 ALA A N 1
ATOM 4387 C CA . ALA A 1 533 ? -14.526 36.232 -0.356 1.00 75.31 533 ALA A CA 1
ATOM 4388 C C . ALA A 1 533 ? -13.803 35.589 0.838 1.00 75.31 533 ALA A C 1
ATOM 4390 O O . ALA A 1 533 ? -14.226 35.823 1.966 1.00 75.31 533 ALA A O 1
ATOM 4391 N N . GLU A 1 534 ? -12.669 34.924 0.599 1.00 69.94 534 GLU A N 1
ATOM 4392 C CA . GLU A 1 534 ? -11.817 34.303 1.631 1.00 69.94 534 GLU A CA 1
ATOM 4393 C C . GLU A 1 534 ? -11.373 35.331 2.685 1.00 69.94 534 GLU A C 1
ATOM 4395 O O . GLU A 1 534 ? -11.668 35.179 3.868 1.00 69.94 534 GLU A O 1
ATOM 4400 N N . ASN A 1 535 ? -10.830 36.477 2.255 1.00 69.94 535 ASN A N 1
ATOM 4401 C CA . ASN A 1 535 ? -10.424 37.549 3.174 1.00 69.94 535 ASN A CA 1
ATOM 4402 C C . ASN A 1 535 ? -11.594 38.145 3.987 1.00 69.94 535 ASN A C 1
ATOM 4404 O O . ASN A 1 535 ? -11.373 38.812 4.996 1.00 69.94 535 ASN A O 1
ATOM 4408 N N . SER A 1 536 ? -12.843 37.979 3.533 1.00 62.16 536 SER A N 1
ATOM 4409 C CA . SER A 1 536 ? -14.025 38.442 4.271 1.00 62.16 536 SER A CA 1
ATOM 4410 C C . SER A 1 536 ? -14.563 37.409 5.264 1.00 62.16 536 SER A C 1
ATOM 4412 O O . SER A 1 536 ? -15.208 37.803 6.234 1.00 62.16 536 SER A O 1
ATOM 4414 N N . GLU A 1 537 ? -14.274 36.121 5.057 1.00 56.25 537 GLU A N 1
ATOM 4415 C CA . GLU A 1 537 ? -14.553 35.063 6.034 1.00 56.25 537 GLU A CA 1
ATOM 4416 C C . GLU A 1 537 ? -13.590 35.153 7.227 1.00 56.25 537 GLU A C 1
ATOM 4418 O O . GLU A 1 537 ? -14.042 35.067 8.369 1.00 56.25 537 GLU A O 1
ATOM 4423 N N . ASP A 1 538 ? -12.311 35.481 6.997 1.00 47.19 538 ASP A N 1
ATOM 4424 C CA . ASP A 1 538 ? -11.326 35.713 8.070 1.00 47.19 538 ASP A CA 1
ATOM 4425 C C . ASP A 1 538 ? -11.751 36.846 9.027 1.00 47.19 538 ASP A C 1
ATOM 4427 O O . ASP A 1 538 ? -11.566 36.767 10.246 1.00 47.19 538 ASP A O 1
ATOM 4431 N N . ALA A 1 539 ? -12.408 37.884 8.499 1.00 45.28 539 ALA A N 1
ATOM 4432 C CA . ALA A 1 539 ? -12.966 38.985 9.290 1.00 45.28 539 ALA A CA 1
ATOM 4433 C C . ALA A 1 539 ? -14.226 38.589 10.091 1.00 45.28 539 ALA A C 1
ATOM 4435 O O . ALA A 1 539 ? -14.542 39.210 11.108 1.00 45.28 539 ALA A O 1
ATOM 4436 N N . PHE A 1 540 ? -14.962 37.566 9.648 1.00 42.31 540 PHE A N 1
ATOM 4437 C CA . PHE A 1 540 ? -16.144 37.054 10.348 1.00 42.31 540 PHE A CA 1
ATOM 4438 C C . PHE A 1 540 ? -15.751 36.078 11.466 1.00 42.31 540 PHE A C 1
ATOM 4440 O O . PHE A 1 540 ? -16.315 36.131 12.558 1.00 42.31 540 PHE A O 1
ATOM 4447 N N . ILE A 1 541 ? -14.732 35.243 11.233 1.00 44.56 541 ILE A N 1
ATOM 4448 C CA . ILE A 1 541 ? -14.200 34.290 12.221 1.00 44.56 541 ILE A CA 1
ATOM 4449 C C . ILE A 1 541 ? -13.514 35.024 13.387 1.00 44.56 541 ILE A C 1
ATOM 4451 O O . ILE A 1 541 ? -13.701 34.664 14.552 1.00 44.56 541 ILE A O 1
ATOM 4455 N N . THR A 1 542 ? -12.778 36.101 13.097 1.00 39.75 542 THR A N 1
ATOM 4456 C CA . THR A 1 542 ? -12.103 36.915 14.126 1.00 39.75 542 THR A CA 1
ATOM 4457 C C . THR A 1 542 ? -13.077 37.698 15.013 1.00 39.75 542 THR A C 1
ATOM 4459 O O . THR A 1 542 ? -12.826 37.842 16.208 1.00 39.75 542 THR A O 1
ATOM 4462 N N . ASN A 1 543 ? -14.223 38.135 14.480 1.00 37.41 543 ASN A N 1
ATOM 4463 C CA . ASN A 1 543 ? -15.254 38.833 15.258 1.00 37.41 543 ASN A CA 1
ATOM 4464 C C . ASN A 1 543 ? -16.247 37.891 15.967 1.00 37.41 543 ASN A C 1
ATOM 4466 O O . ASN A 1 543 ? -16.842 38.282 16.966 1.00 37.41 543 ASN A O 1
ATOM 4470 N N . GLY A 1 544 ? -16.394 36.642 15.512 1.00 36.56 544 GLY A N 1
ATOM 4471 C CA . GLY A 1 544 ? -17.246 35.625 16.147 1.00 36.56 544 GLY A CA 1
ATOM 4472 C C . GLY A 1 544 ? -16.651 34.959 17.395 1.00 36.56 544 GLY A C 1
ATOM 4473 O O . GLY A 1 544 ? -17.330 34.164 18.033 1.00 36.56 544 GLY A O 1
ATOM 4474 N N . SER A 1 545 ? -15.405 35.282 17.761 1.00 34.81 545 SER A N 1
ATOM 4475 C CA . SER A 1 545 ? -14.727 34.750 18.959 1.00 34.81 545 SER A CA 1
ATOM 4476 C C . SER A 1 545 ? -14.863 35.655 20.197 1.00 34.81 545 SER A C 1
ATOM 4478 O O . SER A 1 545 ? -14.185 35.444 21.201 1.00 34.81 545 SER A O 1
ATOM 4480 N N . LYS A 1 546 ? -15.731 36.674 20.138 1.00 35.75 546 LYS A N 1
ATOM 4481 C CA . LYS A 1 546 ? -16.147 37.483 21.293 1.00 35.75 546 LYS A CA 1
ATOM 4482 C C . LYS A 1 546 ? -17.674 37.521 21.403 1.00 35.75 546 LYS A C 1
ATOM 4484 O O . LYS A 1 546 ? -18.282 38.557 21.157 1.00 35.75 546 LYS A O 1
ATOM 4489 N N . CYS A 1 547 ? -18.275 36.398 21.778 1.00 31.39 547 CYS A N 1
ATOM 4490 C CA . CYS A 1 547 ? -19.552 36.331 22.492 1.00 31.39 547 CYS A CA 1
ATOM 4491 C C . CYS A 1 547 ? -19.526 35.114 23.408 1.00 31.39 547 CYS A C 1
ATOM 4493 O O . CYS A 1 547 ? -19.182 34.021 22.902 1.00 31.39 547 CYS A O 1
#

Solvent-accessible surface area (backbone atoms only — not comparable to full-atom values): 31231 Å² total; per-residue (Å²): 136,79,91,82,75,76,83,78,64,66,28,42,37,68,26,36,45,52,55,93,86,56,62,69,65,49,55,54,50,26,53,47,38,39,39,75,75,43,49,36,30,32,39,17,46,22,39,70,41,76,70,84,78,83,78,87,81,72,88,89,77,78,98,68,76,89,75,75,85,68,81,72,79,72,81,82,81,61,62,74,85,73,43,50,66,70,34,47,79,69,77,42,72,80,47,82,41,30,26,38,36,40,42,35,76,46,58,69,60,47,53,56,56,73,67,38,79,64,56,79,73,37,66,41,35,32,35,28,42,59,37,58,70,32,37,56,53,50,38,67,38,84,78,43,45,32,41,37,68,47,88,91,50,94,27,64,82,52,64,48,75,69,60,55,52,50,20,37,72,61,66,26,31,40,37,46,59,51,35,60,43,72,77,34,78,83,54,20,62,53,49,40,52,47,46,24,51,41,36,73,70,57,43,52,83,32,31,32,49,28,35,59,22,66,46,53,88,55,49,69,37,65,68,55,49,31,56,56,32,41,69,33,68,40,52,70,70,44,28,45,33,17,29,28,57,41,52,49,54,53,51,53,53,45,57,72,70,49,95,64,82,54,83,80,36,72,88,63,59,88,78,68,60,73,76,56,47,60,64,49,48,66,56,39,76,72,38,79,70,47,57,56,55,52,49,54,57,56,68,72,38,94,69,73,85,57,58,70,70,57,50,51,54,46,50,53,44,50,50,63,58,63,72,43,94,88,51,73,63,45,65,91,76,58,66,46,74,81,56,52,56,89,92,49,49,38,65,54,54,52,49,38,50,52,54,48,44,65,70,52,59,74,94,67,49,42,67,57,44,51,54,46,41,52,55,41,49,50,50,49,49,58,69,71,45,91,62,63,68,83,60,58,50,34,66,56,49,48,45,66,70,43,46,63,64,51,41,71,78,38,72,89,55,54,73,68,58,56,50,50,54,52,51,50,54,56,68,73,49,53,68,74,65,51,47,55,36,43,52,52,29,51,54,42,44,52,52,35,49,51,47,44,48,56,46,37,69,78,37,53,68,59,51,53,52,54,51,53,54,55,50,54,54,52,52,54,60,50,58,63,52,53,70,76,43,39,32,57,48,56,50,44,70,77,41,42,69,65,48,27,70,72,67,74,39,61,72,66,65,36,51,52,56,51,46,56,52,58,72,67,44,54,68,77,65,44,48,59,33,44,55,57,36,54,62,51,48,57,57,49,58,67,59,64,74,74,123

Foldseek 3Di:
DDDDDDPQFQFEFEAQEDDPPDDPVQSLVQLLLCCPPQRHQEYEYEYEDDDDDPPPPDPDDDDDDPPPRAFDAWDDDDCVSNVQVVQVVVVGHHHYFTEYEYEDADPVVVVVNVPDPRLLVGLAYEYAYQAQVNLLSLLQDLSHAEYEHDLVRPRLVNLADCSLVSSVVSNYAYEQACLCLVPDPVCVVVSLVSLLRNCVHHNLQRYAYHQNHNGNVSDDRLVVQLVSVVSSVDDSVSSNCNRHVNVVVSSVVSVVPDPDDDPVCVVPDPPVCPPVPPVVVVVLVVPPVSVVVVVVVVLPDPDQLDPLVVLVLLLVQLQVQVPDPPHDQAPVPDQLCSSDDDPDDSVSSVVNLVSLLVVQDDDDTSNVSSVSSVVVSVVVVVVVDPQFDQDDQLLRVQCVVCVVVQCVVVVPDDSVVSVVVSVVCVVPDDPVVSVVSRVVNVVVNVVNVVSNVVVCVVPVVVVVVVVVVVVVVVVVVVVVVCVVCQLVVQQCVVCVVVQCVVPVDDDPVSSVVSVVVLVPDDPVVSVVSVVVSVVVVVVVVVVVVPD

Sequence (547 aa):
LMSRKVGKNNFTDLNILYKQNDSREFIISTIKFAFQELGYSTVAVNCEQLYSYAKSSNAACSKRKRQQSSVPEPFVVDPTEIDLLSLESRGERLRVFSRLTLVVSSVERLQELLSNKLISNYDIIAVCPLNEITFDVAASDPRVHLLTTDVTVDNFSVFEGNRLHEAVRNGKYIEISYLPAIMDTSIRKEVFICGRKIFRTIGEKGIILTSRATRPMEMRAPYDVINISHLFGMKTNEARSTITVNPQQLLLAVENNKSKPRDQDTNLSLATISNVRFELLKKLSQVPEFNVQMEFQEMASKSLPLPMDDLITLVEKMSKHVSLPGTTGNYRRFKFENVVFKDYSAKDLRKAWRTLRFRAYGEHNLVQDVQAIEEYIAKLQLQSTDRPKKPLSAYMYFVTKRYSKLRSKHPSDTHLNVLKILAEEWRNMDAEKKKKYQRHYESEKEDYNRQMEEFYEKHPEEKRSRRLRKVRQKDNATVSNDLNDLPFKKFLESRSKKYSEKYGLKGKDLREKMRHKFESLSDEKRRKWIMRAENSEDAFITNGSKC

Radius of gyration: 32.31 Å; Cα contacts (8 Å, |Δi|>4): 555; chains: 1; bounding box: 97×84×65 Å

Mean predicted aligned error: 21.45 Å